Protein AF-0000000074132307 (afdb_homodimer)

Foldseek 3Di:
DPDDPVVCVQCVCPPVADAFFQFDLLQDGPDPPLQDPDDLVLLVVLLLLLLLLQLVLVVVLVCVVVVLFAWAFHCFFQSLLQSLLLSLFDLQAAEAEAPHNVSSLVVSPQQPLLSRCVRRVHPSVQDDDPSRRYGPHDHPALQCLQVQLVVLLVCVVVVHLHAYEYEGELLSLLDPSNLVSLLSQLVSLGRYEYEYEHQQDDQQHGSVRSDVDPDSQCSNVVSVAAGHEYASLHNSSSNSVSNVQSNCSSVSVTYYYYYYHIHRLDGRIPPDRDNVVRDDPVVSVVSVSSHSSSNSQSNCVVVVNDDPVNSVVSSVVSVVSVVVSSVVNVPDDDDFPLVVLCVPDPDRDPVSVVVSVVRVVVVVD/DPDDPVVCVQCVCPPVADAFFQFDLLQDGPDPPLQDPDDLVLLVVLLLLLLLLQLVLVVVLVCVVVVLFAWAFHCFFQSLLQSLLLSLFDLQAAEAEAPHNVSSLVVSPQQVLLVRCVRRVHPSVQDDDPSRRYGPHDHPALQCLQVQLVVLLVCVVVVHLHAYEYEGELLSLLDPSNLVSLLSQLVSLGRYEYEYEHQQDDQQHGSVRSDVDPDSQCSNVVNVAAGHEYASLHNSSSNSVSNVQSNCSSVSVTYYYYYYHIHRLDGRIPPDRDNVVRDDPVVSVVSVSSHSSSNSQSNCVVVVNDDPVNSVVSSVVSVVSVVVSSVVNVPDDDDFPLVVLPVPDPDRDPVSVVVSVVRVVVVVD

Radius of gyration: 29.88 Å; Cα contacts (8 Å, |Δi|>4): 1415; chains: 2; bounding box: 53×90×87 Å

Nearest PDB structures (foldseek):
  1w85-assembly2_G  TM=9.719E-01  e=1.127E-48  Geobacillus stearothermophilus
  3dva-assembly2_G  TM=9.706E-01  e=1.608E-47  Geobacillus stearothermophilus
  3dva-assembly2_E  TM=9.661E-01  e=1.165E-46  Geobacillus stearothermophilus
  3dv0-assembly1_C  TM=9.674E-01  e=2.633E-44  unclassified
  1w88-assembly1_C  TM=9.714E-01  e=1.021E-43  Geobacillus stearothermophilus

Sequence (730 aa):
MAGIDFDKLKNIVDDKFETVRVLDNDGNVVNKDLFPDLSDEQIVELFKKMVWSRVLNERSTKLNRQGRLGFFAPTAGEEASQIGSEFAMEKEDYILPAYRDVPQLVLHGLPLYKAFLWSRGHVDGNKYPENFNALPPQIIIGAQYVQAAGIALGLKKKGSKNVAYTYTGDGGTSQGDFYEGINFAGAFKAPAIFVVQNNGYAISVPRAKQTAAKTLAQKGVAAGIPFVQVDGMDALAMYSVMKAAREYAAAGNGPVLIETLTYRFGPHTLSGDDPKRYRTAEEEQEWKEKDPLIRMRTYLDKKGLWSEEKEKAWTEEVNKEIDEAMVLTEKAPKQKVSEYLKNVFVDTPATIQEQIDKYTKKEAEMAGIDFDKLKNIVDDKFETVRVLDNDGNVVNKDLFPDLSDEQIVELFKKMVWSRVLNERSTKLNRQGRLGFFAPTAGEEASQIGSEFAMEKEDYILPAYRDVPQLVLHGLPLYKAFLWSRGHVDGNKYPENFNALPPQIIIGAQYVQAAGIALGLKKKGSKNVAYTYTGDGGTSQGDFYEGINFAGAFKAPAIFVVQNNGYAISVPRAKQTAAKTLAQKGVAAGIPFVQVDGMDALAMYSVMKAAREYAAAGNGPVLIETLTYRFGPHTLSGDDPKRYRTAEEEQEWKEKDPLIRMRTYLDKKGLWSEEKEKAWTEEVNKEIDEAMVLTEKAPKQKVSEYLKNVFVDTPATIQEQIDKYTKKEAE

pLDDT: mean 96.42, std 4.93, range [36.22, 98.94]

Structure (mmCIF, N/CA/C/O backbone):
data_AF-0000000074132307-model_v1
#
loop_
_entity.id
_entity.type
_entity.pdbx_description
1 polymer 'Pyruvate dehydrogenase E1 component subunit alpha'
#
loop_
_atom_site.group_PDB
_atom_site.id
_atom_site.type_symbol
_atom_site.label_atom_id
_atom_site.label_alt_id
_atom_site.label_comp_id
_atom_site.label_asym_id
_atom_site.label_entity_id
_atom_site.label_seq_id
_atom_site.pdbx_PDB_ins_code
_atom_site.Cartn_x
_atom_site.Cartn_y
_atom_site.Cartn_z
_atom_site.occupancy
_atom_site.B_iso_or_equiv
_atom_site.auth_seq_id
_atom_site.auth_comp_id
_atom_site.auth_asym_id
_atom_site.auth_atom_id
_atom_site.pdbx_PDB_model_num
ATOM 1 N N . MET A 1 1 ? 15.32 10.758 29.078 1 39.94 1 MET A N 1
ATOM 2 C CA . MET A 1 1 ? 13.867 10.68 29.031 1 39.94 1 MET A CA 1
ATOM 3 C C . MET A 1 1 ? 13.414 9.461 28.234 1 39.94 1 MET A C 1
ATOM 5 O O . MET A 1 1 ? 13.984 9.156 27.188 1 39.94 1 MET A O 1
ATOM 9 N N . ALA A 1 2 ? 12.766 8.617 28.797 1 55.16 2 ALA A N 1
ATOM 10 C CA . ALA A 1 2 ? 12.453 7.336 28.156 1 55.16 2 ALA A CA 1
ATOM 11 C C . ALA A 1 2 ? 11.719 7.547 26.828 1 55.16 2 ALA A C 1
ATOM 13 O O . ALA A 1 2 ? 10.602 8.062 26.812 1 55.16 2 ALA A O 1
ATOM 14 N N . GLY A 1 3 ? 12.266 7.938 25.766 1 80.25 3 GLY A N 1
ATOM 15 C CA . GLY A 1 3 ? 11.812 8.383 24.453 1 80.25 3 GLY A CA 1
ATOM 16 C C . GLY A 1 3 ? 11.156 7.281 23.641 1 80.25 3 GLY A C 1
ATOM 17 O O . GLY A 1 3 ? 10.859 6.207 24.172 1 80.25 3 GLY A O 1
ATOM 18 N N . ILE A 1 4 ? 10.523 7.625 22.719 1 91.44 4 ILE A N 1
ATOM 19 C CA . ILE A 1 4 ? 9.922 6.703 21.75 1 91.44 4 ILE A CA 1
ATOM 20 C C . ILE A 1 4 ? 11.008 5.824 21.141 1 91.44 4 ILE A C 1
ATOM 22 O O . ILE A 1 4 ? 12 6.332 20.609 1 91.44 4 ILE A O 1
ATOM 26 N N . ASP A 1 5 ? 10.977 4.527 21.391 1 94.88 5 ASP A N 1
ATOM 27 C CA . ASP A 1 5 ? 11.922 3.574 20.828 1 94.88 5 ASP A CA 1
ATOM 28 C C . ASP A 1 5 ? 11.5 3.16 19.406 1 94.88 5 ASP A C 1
ATOM 30 O O . ASP A 1 5 ? 10.883 2.107 19.234 1 94.88 5 ASP A O 1
ATOM 34 N N . PHE A 1 6 ? 11.883 3.904 18.422 1 96.69 6 PHE A N 1
ATOM 35 C CA . PHE A 1 6 ? 11.469 3.701 17.031 1 96.69 6 PHE A CA 1
ATOM 36 C C . PHE A 1 6 ? 12 2.377 16.5 1 96.69 6 PHE A C 1
ATOM 38 O O . PHE A 1 6 ? 11.336 1.712 15.695 1 96.69 6 PHE A O 1
ATOM 45 N N . ASP A 1 7 ? 13.164 1.949 16.953 1 95.38 7 ASP A N 1
ATOM 46 C CA . ASP A 1 7 ? 13.734 0.689 16.484 1 95.38 7 ASP A CA 1
ATOM 47 C C . ASP A 1 7 ? 12.898 -0.499 16.953 1 95.38 7 ASP A C 1
ATOM 49 O O . ASP A 1 7 ? 12.695 -1.458 16.203 1 95.38 7 ASP A O 1
ATOM 53 N N . LYS A 1 8 ? 12.5 -0.384 18.156 1 94.56 8 LYS A N 1
ATOM 54 C CA . LYS A 1 8 ? 11.617 -1.427 18.672 1 94.56 8 LYS A CA 1
ATOM 55 C C . LYS A 1 8 ? 10.312 -1.485 17.875 1 94.56 8 LYS A C 1
ATOM 57 O O . LYS A 1 8 ? 9.844 -2.568 17.531 1 94.56 8 LYS A O 1
ATOM 62 N N . LEU A 1 9 ? 9.734 -0.329 17.609 1 95.25 9 LEU A N 1
ATOM 63 C CA . LEU A 1 9 ? 8.477 -0.253 16.859 1 95.25 9 LEU A CA 1
ATOM 64 C C . LEU A 1 9 ? 8.656 -0.755 15.438 1 95.25 9 LEU A C 1
ATOM 66 O O . LEU A 1 9 ? 7.785 -1.44 14.898 1 95.25 9 LEU A O 1
ATOM 70 N N . LYS A 1 10 ? 9.758 -0.504 14.891 1 95.56 10 LYS A N 1
ATOM 71 C CA . LYS A 1 10 ? 10.109 -0.944 13.539 1 95.56 10 LYS A CA 1
ATOM 72 C C . LYS A 1 10 ? 10.109 -2.467 13.445 1 95.56 10 LYS A C 1
ATOM 74 O O . LYS A 1 10 ? 9.703 -3.029 12.422 1 95.56 10 LYS A O 1
ATOM 79 N N . ASN A 1 11 ? 10.531 -3.1 14.414 1 95 11 ASN A N 1
ATOM 80 C CA . ASN A 1 11 ? 10.742 -4.543 14.406 1 95 11 ASN A CA 1
ATOM 81 C C . ASN A 1 11 ? 9.68 -5.273 15.219 1 95 11 ASN A C 1
ATOM 83 O O . ASN A 1 11 ? 9.906 -6.387 15.695 1 95 11 ASN A O 1
ATOM 87 N N . ILE A 1 12 ? 8.555 -4.656 15.312 1 94.5 12 ILE A N 1
ATOM 88 C CA . ILE A 1 12 ? 7.543 -5.055 16.281 1 94.5 12 ILE A CA 1
ATOM 89 C C . ILE A 1 12 ? 7.023 -6.449 15.945 1 94.5 12 ILE A C 1
ATOM 91 O O . ILE A 1 12 ? 6.543 -7.172 16.828 1 94.5 12 ILE A O 1
ATOM 95 N N . VAL A 1 13 ? 7.133 -6.895 14.695 1 94.19 13 VAL A N 1
ATOM 96 C CA . VAL A 1 13 ? 6.578 -8.188 14.32 1 94.19 13 VAL A CA 1
ATOM 97 C C . VAL A 1 13 ? 7.707 -9.195 14.109 1 94.19 13 VAL A C 1
ATOM 99 O O . VAL A 1 13 ? 7.461 -10.359 13.781 1 94.19 13 VAL A O 1
ATOM 102 N N . ASP A 1 14 ? 8.891 -8.664 14.328 1 89.88 14 ASP A N 1
ATOM 103 C CA . ASP A 1 14 ? 10.039 -9.523 14.07 1 89.88 14 ASP A CA 1
ATOM 104 C C . ASP A 1 14 ? 10.031 -10.742 15 1 89.88 14 ASP A C 1
ATOM 106 O O . ASP A 1 14 ? 9.852 -10.602 16.203 1 89.88 14 ASP A O 1
ATOM 110 N N . ASP A 1 15 ? 10.086 -11.883 14.5 1 86.31 15 ASP A N 1
ATOM 111 C CA . ASP A 1 15 ? 10.25 -13.133 15.242 1 86.31 15 ASP A CA 1
ATOM 112 C C . ASP A 1 15 ? 8.938 -13.555 15.898 1 86.31 15 ASP A C 1
ATOM 114 O O . ASP A 1 15 ? 8.945 -14.297 16.875 1 86.31 15 ASP A O 1
ATOM 118 N N . LYS A 1 16 ? 7.914 -12.953 15.398 1 90.12 16 LYS A N 1
ATOM 119 C CA . LYS A 1 16 ? 6.625 -13.266 16.016 1 90.12 16 LYS A CA 1
ATOM 120 C C . LYS A 1 16 ? 5.91 -14.375 15.25 1 90.12 16 LYS A C 1
ATOM 122 O O . LYS A 1 16 ? 4.828 -14.812 15.648 1 90.12 16 LYS A O 1
ATOM 127 N N . PHE A 1 17 ? 6.457 -14.773 14.234 1 90.75 17 PHE A N 1
ATOM 128 C CA . PHE A 1 17 ? 5.938 -15.906 13.477 1 90.75 17 PHE A CA 1
ATOM 129 C C . PHE A 1 17 ? 7.07 -16.656 12.789 1 90.75 17 PHE A C 1
ATOM 131 O O . PHE A 1 17 ? 8.156 -16.109 12.602 1 90.75 17 PHE A O 1
ATOM 138 N N . GLU A 1 18 ? 6.777 -17.844 12.5 1 93.94 18 GLU A N 1
ATOM 139 C CA . GLU A 1 18 ? 7.781 -18.688 11.867 1 93.94 18 GLU A CA 1
ATOM 140 C C . GLU A 1 18 ? 7.344 -19.109 10.469 1 93.94 18 GLU A C 1
ATOM 142 O O . GLU A 1 18 ? 6.145 -19.156 10.172 1 93.94 18 GLU A O 1
ATOM 147 N N . THR A 1 19 ? 8.344 -19.359 9.688 1 97.12 19 THR A N 1
ATOM 148 C CA . THR A 1 19 ? 8.07 -19.922 8.367 1 97.12 19 THR A CA 1
ATOM 149 C C . THR A 1 19 ? 7.52 -21.344 8.484 1 97.12 19 THR A C 1
ATOM 151 O O . THR A 1 19 ? 8.117 -22.188 9.141 1 97.12 19 THR A O 1
ATOM 154 N N . VAL A 1 20 ? 6.395 -21.578 7.875 1 97.94 20 VAL A N 1
ATOM 155 C CA . VAL A 1 20 ? 5.762 -22.891 7.949 1 97.94 20 VAL A CA 1
ATOM 156 C C . VAL A 1 20 ? 6.508 -23.859 7.047 1 97.94 20 VAL A C 1
ATOM 158 O O . VAL A 1 20 ? 6.852 -23.531 5.91 1 97.94 20 VAL A O 1
ATOM 161 N N . ARG A 1 21 ? 6.801 -25.016 7.543 1 97.88 21 ARG A N 1
ATOM 162 C CA . ARG A 1 21 ? 7.453 -26.109 6.828 1 97.88 21 ARG A CA 1
ATOM 163 C C . ARG A 1 21 ? 6.941 -27.453 7.312 1 97.88 21 ARG A C 1
ATOM 165 O O . ARG A 1 21 ? 6.621 -27.625 8.492 1 97.88 21 ARG A O 1
ATOM 172 N N . VAL A 1 22 ? 6.832 -28.406 6.383 1 98.44 22 VAL A N 1
ATOM 173 C CA . VAL A 1 22 ? 6.402 -29.75 6.727 1 98.44 22 VAL A CA 1
ATOM 174 C C . VAL A 1 22 ? 7.543 -30.734 6.48 1 98.44 22 VAL A C 1
ATOM 176 O O . VAL A 1 22 ? 7.781 -31.641 7.293 1 98.44 22 VAL A O 1
ATOM 179 N N . LEU A 1 23 ? 8.273 -30.547 5.371 1 98.56 23 LEU A N 1
ATOM 180 C CA . LEU A 1 23 ? 9.422 -31.375 5.02 1 98.56 23 LEU A CA 1
ATOM 181 C C . LEU A 1 23 ? 10.719 -30.578 5.141 1 98.56 23 LEU A C 1
ATOM 183 O O . LEU A 1 23 ? 10.766 -29.391 4.797 1 98.56 23 LEU A O 1
ATOM 187 N N . ASP A 1 24 ? 11.727 -31.203 5.621 1 97.88 24 ASP A N 1
ATOM 188 C CA . ASP A 1 24 ? 13.039 -30.578 5.48 1 97.88 24 ASP A CA 1
ATOM 189 C C . ASP A 1 24 ? 13.641 -30.875 4.105 1 97.88 24 ASP A C 1
ATOM 191 O O . ASP A 1 24 ? 12.984 -31.469 3.248 1 97.88 24 ASP A O 1
ATOM 195 N N . ASN A 1 25 ? 14.836 -30.438 3.85 1 96.06 25 ASN A N 1
ATOM 196 C CA . ASN A 1 25 ? 15.445 -30.531 2.525 1 96.06 25 ASN A CA 1
ATOM 197 C C . ASN A 1 25 ? 15.742 -31.984 2.146 1 96.06 25 ASN A C 1
ATOM 199 O O . ASN A 1 25 ? 15.883 -32.312 0.966 1 96.06 25 ASN A O 1
ATOM 203 N N . ASP A 1 26 ? 15.766 -32.844 3.152 1 96.12 26 ASP A N 1
ATOM 204 C CA . ASP A 1 26 ? 16.109 -34.25 2.918 1 96.12 26 ASP A CA 1
ATOM 205 C C . ASP A 1 26 ? 14.844 -35.125 2.846 1 96.12 26 ASP A C 1
ATOM 207 O O . ASP A 1 26 ? 14.922 -36.344 2.902 1 96.12 26 ASP A O 1
ATOM 211 N N . GLY A 1 27 ? 13.695 -34.469 2.828 1 96.81 27 GLY A N 1
ATOM 212 C CA . GLY A 1 27 ? 12.438 -35.188 2.65 1 96.81 27 GLY A CA 1
ATOM 213 C C . GLY A 1 27 ? 11.906 -35.781 3.941 1 96.81 27 GLY A C 1
ATOM 214 O O . GLY A 1 27 ? 11.008 -36.625 3.916 1 96.81 27 GLY A O 1
ATOM 215 N N . ASN A 1 28 ? 12.477 -35.375 5.086 1 98.06 28 ASN A N 1
ATOM 216 C CA . ASN A 1 28 ? 11.953 -35.812 6.371 1 98.06 28 ASN A CA 1
ATOM 217 C C . ASN A 1 28 ? 10.82 -34.938 6.867 1 98.06 28 ASN A C 1
ATOM 219 O O . ASN A 1 28 ? 10.875 -33.719 6.707 1 98.06 28 ASN A O 1
ATOM 223 N N . VAL A 1 29 ? 9.828 -35.562 7.453 1 98 29 VAL A N 1
ATOM 224 C CA . VAL A 1 29 ? 8.727 -34.812 8.039 1 98 29 VAL A CA 1
ATOM 225 C C . VAL A 1 29 ? 9.195 -34.156 9.336 1 98 29 VAL A C 1
ATOM 227 O O . VAL A 1 29 ? 9.594 -34.844 10.281 1 98 29 VAL A O 1
ATOM 230 N N . VAL A 1 30 ? 9.148 -32.844 9.406 1 97.62 30 VAL A N 1
ATOM 231 C CA . VAL A 1 30 ? 9.656 -32.125 10.578 1 97.62 30 VAL A CA 1
ATOM 232 C C . VAL A 1 30 ? 8.508 -31.453 11.305 1 97.62 30 VAL A C 1
ATOM 234 O O . VAL A 1 30 ? 8.688 -30.906 12.391 1 97.62 30 VAL A O 1
ATOM 237 N N . ASN A 1 31 ? 7.344 -31.438 10.742 1 96.94 31 ASN A N 1
ATOM 238 C CA . ASN A 1 31 ? 6.137 -30.875 11.344 1 96.94 31 ASN A CA 1
ATOM 239 C C . ASN A 1 31 ? 4.926 -31.781 11.109 1 96.94 31 ASN A C 1
ATOM 241 O O . ASN A 1 31 ? 4.152 -31.547 10.18 1 96.94 31 ASN A O 1
ATOM 245 N N . LYS A 1 32 ? 4.648 -32.656 12 1 96 32 LYS A N 1
ATOM 246 C CA . LYS A 1 32 ? 3.592 -33.656 11.859 1 96 32 LYS A CA 1
ATOM 247 C C . LYS A 1 32 ? 2.213 -33.031 11.977 1 96 32 LYS A C 1
ATOM 249 O O . LYS A 1 32 ? 1.253 -33.5 11.352 1 96 32 LYS A O 1
ATOM 254 N N . ASP A 1 33 ? 2.143 -31.969 12.711 1 94.94 33 ASP A N 1
ATOM 255 C CA . ASP A 1 33 ? 0.865 -31.312 12.969 1 94.94 33 ASP A CA 1
ATOM 256 C C . ASP A 1 33 ? 0.317 -30.656 11.703 1 94.94 33 ASP A C 1
ATOM 258 O O . ASP A 1 33 ? -0.896 -30.484 11.57 1 94.94 33 ASP A O 1
ATOM 262 N N . LEU A 1 34 ? 1.216 -30.312 10.773 1 96.19 34 LEU A N 1
ATOM 263 C CA . LEU A 1 34 ? 0.788 -29.625 9.562 1 96.19 34 LEU A CA 1
ATOM 264 C C . LEU A 1 34 ? 0.863 -30.547 8.352 1 96.19 34 LEU A C 1
ATOM 266 O O . LEU A 1 34 ? 0.642 -30.125 7.219 1 96.19 34 LEU A O 1
ATOM 270 N N . PHE A 1 35 ? 1.265 -31.812 8.602 1 97.69 35 PHE A N 1
ATOM 271 C CA . PHE A 1 35 ? 1.228 -32.75 7.5 1 97.69 35 PHE A CA 1
ATOM 272 C C . PHE A 1 35 ? -0.164 -32.812 6.883 1 97.69 35 PHE A C 1
ATOM 274 O O . PHE A 1 35 ? -1.163 -32.938 7.598 1 97.69 35 PHE A O 1
ATOM 281 N N . PRO A 1 36 ? -0.284 -32.719 5.602 1 97 36 PRO A N 1
ATOM 282 C CA . PRO A 1 36 ? -1.607 -32.594 4.984 1 97 36 PRO A CA 1
ATOM 283 C C . PRO A 1 36 ? -2.428 -33.875 5.098 1 97 36 PRO A C 1
ATOM 285 O O . PRO A 1 36 ? -1.864 -34.969 5.148 1 97 36 PRO A O 1
ATOM 288 N N . ASP A 1 37 ? -3.727 -33.688 5.121 1 94.88 37 ASP A N 1
ATOM 289 C CA . ASP A 1 37 ? -4.652 -34.812 5.09 1 94.88 37 ASP A CA 1
ATOM 290 C C . ASP A 1 37 ? -4.848 -35.312 3.662 1 94.88 37 ASP A C 1
ATOM 292 O O . ASP A 1 37 ? -5.938 -35.219 3.098 1 94.88 37 ASP A O 1
ATOM 296 N N . LEU A 1 38 ? -3.822 -35.812 3.064 1 98 38 LEU A N 1
ATOM 297 C CA . LEU A 1 38 ? -3.799 -36.375 1.727 1 98 38 LEU A CA 1
ATOM 298 C C . LEU A 1 38 ? -3.439 -37.875 1.784 1 98 38 LEU A C 1
ATOM 300 O O . LEU A 1 38 ? -2.6 -38.281 2.59 1 98 38 LEU A O 1
ATOM 304 N N . SER A 1 39 ? -4.113 -38.625 0.923 1 98.19 39 SER A N 1
ATOM 305 C CA . SER A 1 39 ? -3.707 -40.031 0.754 1 98.19 39 SER A CA 1
ATOM 306 C C . SER A 1 39 ? -2.365 -40.125 0.036 1 98.19 39 SER A C 1
ATOM 308 O O . SER A 1 39 ? -1.91 -39.156 -0.578 1 98.19 39 SER A O 1
ATOM 310 N N . ASP A 1 40 ? -1.76 -41.25 0.148 1 98.12 40 ASP A N 1
ATOM 311 C CA . ASP A 1 40 ? -0.517 -41.5 -0.577 1 98.12 40 ASP A CA 1
ATOM 312 C C . ASP A 1 40 ? -0.7 -41.281 -2.074 1 98.12 40 ASP A C 1
ATOM 314 O O . ASP A 1 40 ? 0.181 -40.719 -2.734 1 98.12 40 ASP A O 1
ATOM 318 N N . GLU A 1 41 ? -1.824 -41.719 -2.566 1 98.31 41 GLU A N 1
ATOM 319 C CA . GLU A 1 41 ? -2.123 -41.531 -3.984 1 98.31 41 GLU A CA 1
ATOM 320 C C . GLU A 1 41 ? -2.197 -40.031 -4.34 1 98.31 41 GLU A C 1
ATOM 322 O O . GLU A 1 41 ? -1.725 -39.625 -5.402 1 98.31 41 GLU A O 1
ATOM 327 N N . GLN A 1 42 ? -2.77 -39.281 -3.492 1 98.69 42 GLN A N 1
ATOM 328 C CA . GLN A 1 42 ? -2.889 -37.844 -3.723 1 98.69 42 GLN A CA 1
ATOM 329 C C . GLN A 1 42 ? -1.526 -37.156 -3.658 1 98.69 42 GLN A C 1
ATOM 331 O O . GLN A 1 42 ? -1.262 -36.219 -4.406 1 98.69 42 GLN A O 1
ATOM 336 N N . ILE A 1 43 ? -0.738 -37.562 -2.754 1 98.75 43 ILE A N 1
ATOM 337 C CA . ILE A 1 43 ? 0.604 -37 -2.633 1 98.75 43 ILE A CA 1
ATOM 338 C C . ILE A 1 43 ? 1.41 -37.312 -3.891 1 98.75 43 ILE A C 1
ATOM 340 O O . ILE A 1 43 ? 2.127 -36.469 -4.406 1 98.75 43 ILE A O 1
ATOM 344 N N . VAL A 1 44 ? 1.312 -38.531 -4.375 1 98.75 44 VAL A N 1
ATOM 345 C CA . VAL A 1 44 ? 1.98 -38.906 -5.617 1 98.75 44 VAL A CA 1
ATOM 346 C C . VAL A 1 44 ? 1.445 -38.062 -6.77 1 98.75 44 VAL A C 1
ATOM 348 O O . VAL A 1 44 ? 2.209 -37.625 -7.633 1 98.75 44 VAL A O 1
ATOM 351 N N . GLU A 1 45 ? 0.143 -37.844 -6.777 1 98.81 45 GLU A N 1
ATOM 352 C CA . GLU A 1 45 ? -0.455 -37 -7.816 1 98.81 45 GLU A CA 1
ATOM 353 C C . GLU A 1 45 ? 0.106 -35.594 -7.773 1 98.81 45 GLU A C 1
ATOM 355 O O . GLU A 1 45 ? 0.378 -35 -8.82 1 98.81 45 GLU A O 1
ATOM 360 N N . LEU A 1 46 ? 0.197 -35.062 -6.586 1 98.81 46 LEU A N 1
ATOM 361 C CA . LEU A 1 46 ? 0.808 -33.75 -6.426 1 98.81 46 LEU A CA 1
ATOM 362 C C . LEU A 1 46 ? 2.211 -33.719 -7.023 1 98.81 46 LEU A C 1
ATOM 364 O O . LEU A 1 46 ? 2.562 -32.781 -7.754 1 98.81 46 LEU A O 1
ATOM 368 N N . PHE A 1 47 ? 2.988 -34.719 -6.734 1 98.88 47 PHE A N 1
ATOM 369 C CA . PHE A 1 47 ? 4.352 -34.781 -7.246 1 98.88 47 PHE A CA 1
ATOM 370 C C . PHE A 1 47 ? 4.359 -34.938 -8.766 1 98.88 47 PHE A C 1
ATOM 372 O O . PHE A 1 47 ? 5.184 -34.312 -9.445 1 98.88 47 PHE A O 1
ATOM 379 N N . LYS A 1 48 ? 3.479 -35.75 -9.297 1 98.88 48 LYS A N 1
ATOM 380 C CA . LYS A 1 48 ? 3.359 -35.875 -10.75 1 98.88 48 LYS A CA 1
ATOM 381 C C . LYS A 1 48 ? 3.111 -34.531 -11.406 1 98.88 48 LYS A C 1
ATOM 383 O O . LYS A 1 48 ? 3.705 -34.219 -12.438 1 98.88 48 LYS A O 1
ATOM 388 N N . LYS A 1 49 ? 2.277 -33.781 -10.82 1 98.94 49 LYS A N 1
ATOM 389 C CA . LYS A 1 49 ? 1.972 -32.469 -11.359 1 98.94 49 LYS A CA 1
ATOM 390 C C . LYS A 1 49 ? 3.184 -31.531 -11.266 1 98.94 49 LYS A C 1
ATOM 392 O O . LYS A 1 49 ? 3.387 -30.688 -12.133 1 98.94 49 LYS A O 1
ATOM 397 N N . MET A 1 50 ? 3.953 -31.656 -10.227 1 98.94 50 MET A N 1
ATOM 398 C CA . MET A 1 50 ? 5.184 -30.875 -10.109 1 98.94 50 MET A CA 1
ATOM 399 C C . MET A 1 50 ? 6.176 -31.266 -11.203 1 98.94 50 MET A C 1
ATOM 401 O O . MET A 1 50 ? 6.797 -30.391 -11.812 1 98.94 50 MET A O 1
ATOM 405 N N . VAL A 1 51 ? 6.316 -32.562 -11.422 1 98.88 51 VAL A N 1
ATOM 406 C CA . VAL A 1 51 ? 7.191 -33.062 -12.484 1 98.88 51 VAL A CA 1
ATOM 407 C C . VAL A 1 51 ? 6.691 -32.562 -13.836 1 98.88 51 VAL A C 1
ATOM 409 O O . VAL A 1 51 ? 7.484 -32.094 -14.672 1 98.88 51 VAL A O 1
ATOM 412 N N . TRP A 1 52 ? 5.387 -32.688 -14.016 1 98.94 52 TRP A N 1
ATOM 413 C CA . TRP A 1 52 ? 4.766 -32.125 -15.219 1 98.94 52 TRP A CA 1
ATOM 414 C C . TRP A 1 52 ? 5.191 -30.688 -15.453 1 98.94 52 TRP A C 1
ATOM 416 O O . TRP A 1 52 ? 5.582 -30.328 -16.562 1 98.94 52 TRP A O 1
ATOM 426 N N . SER A 1 53 ? 5.125 -29.875 -14.453 1 98.88 53 SER A N 1
ATOM 427 C CA . SER A 1 53 ? 5.469 -28.453 -14.562 1 98.88 53 SER A CA 1
ATOM 428 C C . SER A 1 53 ? 6.926 -28.266 -14.961 1 98.88 53 SER A C 1
ATOM 430 O O . SER A 1 53 ? 7.25 -27.406 -15.773 1 98.88 53 SER A O 1
ATOM 432 N N . ARG A 1 54 ? 7.879 -29.031 -14.391 1 98.75 54 ARG A N 1
ATOM 433 C CA . ARG A 1 54 ? 9.297 -28.938 -14.734 1 98.75 54 ARG A CA 1
ATOM 434 C C . ARG A 1 54 ? 9.539 -29.344 -16.188 1 98.75 54 ARG A C 1
ATOM 436 O O . ARG A 1 54 ? 10.297 -28.688 -16.891 1 98.75 54 ARG A O 1
ATOM 443 N N . VAL A 1 55 ? 8.922 -30.453 -16.562 1 98.81 55 VAL A N 1
ATOM 444 C CA . VAL A 1 55 ? 9.07 -30.906 -17.953 1 98.81 55 VAL A CA 1
ATOM 445 C C . VAL A 1 55 ? 8.523 -29.828 -18.891 1 98.81 55 VAL A C 1
ATOM 447 O O . VAL A 1 55 ? 9.148 -29.531 -19.922 1 98.81 55 VAL A O 1
ATOM 450 N N . LEU A 1 56 ? 7.363 -29.312 -18.547 1 98.81 56 LEU A N 1
ATOM 451 C CA . LEU A 1 56 ? 6.781 -28.234 -19.344 1 98.81 56 LEU A CA 1
ATOM 452 C C . LEU A 1 56 ? 7.734 -27.047 -19.453 1 98.81 56 LEU A C 1
ATOM 454 O O . LEU A 1 56 ? 7.883 -26.453 -20.516 1 98.81 56 LEU A O 1
ATOM 458 N N . ASN A 1 57 ? 8.312 -26.672 -18.344 1 98.56 57 ASN A N 1
ATOM 459 C CA . ASN A 1 57 ? 9.297 -25.594 -18.328 1 98.56 57 ASN A CA 1
ATOM 460 C C . ASN A 1 57 ? 10.445 -25.875 -19.297 1 98.56 57 ASN A C 1
ATOM 462 O O . ASN A 1 57 ? 10.82 -25 -20.094 1 98.56 57 ASN A O 1
ATOM 466 N N . GLU A 1 58 ? 11.023 -27.031 -19.25 1 98.19 58 GLU A N 1
ATOM 467 C CA . GLU A 1 58 ? 12.156 -27.391 -20.094 1 98.19 58 GLU A CA 1
ATOM 468 C C . GLU A 1 58 ? 11.766 -27.375 -21.562 1 98.19 58 GLU A C 1
ATOM 470 O O . GLU A 1 58 ? 12.492 -26.828 -22.406 1 98.19 58 GLU A O 1
ATOM 475 N N . ARG A 1 59 ? 10.648 -27.953 -21.828 1 98.5 59 ARG A N 1
ATOM 476 C CA . ARG A 1 59 ? 10.172 -28.016 -23.203 1 98.5 59 ARG A CA 1
ATOM 477 C C . ARG A 1 59 ? 9.805 -26.625 -23.734 1 98.5 59 ARG A C 1
ATOM 479 O O . ARG A 1 59 ? 10.094 -26.297 -24.875 1 98.5 59 ARG A O 1
ATOM 486 N N . SER A 1 60 ? 9.133 -25.844 -22.938 1 98.19 60 SER A N 1
ATOM 487 C CA . SER A 1 60 ? 8.773 -24.484 -23.344 1 98.19 60 SER A CA 1
ATOM 488 C C . SER A 1 60 ? 10.016 -23.641 -23.609 1 98.19 60 SER A C 1
ATOM 490 O O . SER A 1 60 ? 10.023 -22.812 -24.516 1 98.19 60 SER A O 1
ATOM 492 N N . THR A 1 61 ? 11.023 -23.812 -22.766 1 97.44 61 THR A N 1
ATOM 493 C CA . THR A 1 61 ? 12.289 -23.109 -22.969 1 97.44 61 THR A CA 1
ATOM 494 C C . THR A 1 61 ? 12.883 -23.469 -24.328 1 97.44 61 THR A C 1
ATOM 496 O O . THR A 1 61 ? 13.312 -22.578 -25.062 1 97.44 61 THR A O 1
ATOM 499 N N . LYS A 1 62 ? 12.906 -24.734 -24.641 1 97.38 62 LYS A N 1
ATOM 500 C CA . LYS A 1 62 ? 13.438 -25.188 -25.922 1 97.38 62 LYS A CA 1
ATOM 501 C C . LYS A 1 62 ? 12.609 -24.641 -27.078 1 97.38 62 LYS A C 1
ATOM 503 O O . LYS A 1 62 ? 13.164 -24.172 -28.078 1 97.38 62 LYS A O 1
ATOM 508 N N . LEU A 1 63 ? 11.312 -24.75 -26.953 1 97.75 63 LEU A N 1
ATOM 509 C CA . LEU A 1 63 ? 10.406 -24.281 -28 1 97.75 63 LEU A CA 1
ATOM 510 C C . LEU A 1 63 ? 10.555 -22.781 -28.219 1 97.75 63 LEU A C 1
ATOM 512 O O . LEU A 1 63 ? 10.484 -22.297 -29.359 1 97.75 63 LEU A O 1
ATOM 516 N N . ASN A 1 64 ? 10.703 -22.062 -27.109 1 96.62 64 ASN A N 1
ATOM 517 C CA . ASN A 1 64 ? 10.945 -20.625 -27.219 1 96.62 64 ASN A CA 1
ATOM 518 C C . ASN A 1 64 ? 12.234 -20.328 -27.969 1 96.62 64 ASN A C 1
ATOM 520 O O . ASN A 1 64 ? 12.258 -19.469 -28.859 1 96.62 64 ASN A O 1
ATOM 524 N N . ARG A 1 65 ? 13.289 -21 -27.672 1 94.94 65 ARG A N 1
ATOM 525 C CA . ARG A 1 65 ? 14.586 -20.812 -28.312 1 94.94 65 ARG A CA 1
ATOM 526 C C . ARG A 1 65 ? 14.516 -21.156 -29.797 1 94.94 65 ARG A C 1
ATOM 528 O O . ARG A 1 65 ? 15.242 -20.562 -30.609 1 94.94 65 ARG A O 1
ATOM 535 N N . GLN A 1 66 ? 13.625 -22 -30.172 1 96.19 66 GLN A N 1
ATOM 536 C CA . GLN A 1 66 ? 13.398 -22.375 -31.562 1 96.19 66 GLN A CA 1
ATOM 537 C C . GLN A 1 66 ? 12.516 -21.344 -32.281 1 96.19 66 GLN A C 1
ATOM 539 O O . GLN A 1 66 ? 12.289 -21.453 -33.5 1 96.19 66 GLN A O 1
ATOM 544 N N . GLY A 1 67 ? 12 -20.453 -31.562 1 95.25 67 GLY A N 1
ATOM 545 C CA . GLY A 1 67 ? 11.125 -19.453 -32.156 1 95.25 67 GLY A CA 1
ATOM 546 C C . GLY A 1 67 ? 9.695 -19.922 -32.312 1 95.25 67 GLY A C 1
ATOM 547 O O . GLY A 1 67 ? 8.883 -19.25 -32.938 1 95.25 67 GLY A O 1
ATOM 548 N N . ARG A 1 68 ? 9.422 -21.062 -31.656 1 96.31 68 ARG A N 1
ATOM 549 C CA . ARG A 1 68 ? 8.094 -21.641 -31.828 1 96.31 68 ARG A CA 1
ATOM 550 C C . ARG A 1 68 ? 7.129 -21.125 -30.766 1 96.31 68 ARG A C 1
ATOM 552 O O . ARG A 1 68 ? 5.91 -21.25 -30.906 1 96.31 68 ARG A O 1
ATOM 559 N N . LEU A 1 69 ? 7.625 -20.594 -29.688 1 96.56 69 LEU A N 1
ATOM 560 C CA . LEU A 1 69 ? 6.852 -19.891 -28.688 1 96.56 69 LEU A CA 1
ATOM 561 C C . LEU A 1 69 ? 7.316 -18.438 -28.547 1 96.56 69 LEU A C 1
ATOM 563 O O . LEU A 1 69 ? 8.367 -18.078 -29.094 1 96.56 69 LEU A O 1
ATOM 567 N N . GLY A 1 70 ? 6.441 -17.609 -28 1 94.38 70 GLY A N 1
ATOM 568 C CA . GLY A 1 70 ? 6.781 -16.203 -27.766 1 94.38 70 GLY A CA 1
ATOM 569 C C . GLY A 1 70 ? 7.262 -15.945 -26.344 1 94.38 70 GLY A C 1
ATOM 570 O O . GLY A 1 70 ? 8.211 -16.578 -25.875 1 94.38 70 GLY A O 1
ATOM 571 N N . PHE A 1 71 ? 6.473 -15.141 -25.656 1 92.25 71 PHE A N 1
ATOM 572 C CA . PHE A 1 71 ? 6.805 -14.789 -24.281 1 92.25 71 PHE A CA 1
ATOM 573 C C . PHE A 1 71 ? 6.754 -16.016 -23.375 1 92.25 71 PHE A C 1
ATOM 575 O O . PHE A 1 71 ? 5.75 -16.734 -23.359 1 92.25 71 PHE A O 1
ATOM 582 N N . PHE A 1 72 ? 7.812 -16.219 -22.672 1 94.81 72 PHE A N 1
ATOM 583 C CA . PHE A 1 72 ? 7.816 -17.297 -21.688 1 94.81 72 PHE A CA 1
ATOM 584 C C . PHE A 1 72 ? 8.648 -16.922 -20.469 1 94.81 72 PHE A C 1
ATOM 586 O O . PHE A 1 72 ? 9.805 -16.516 -20.609 1 94.81 72 PHE A O 1
ATOM 593 N N . ALA A 1 73 ? 8.016 -17.047 -19.281 1 96.31 73 ALA A N 1
ATOM 594 C CA . ALA A 1 73 ? 8.695 -16.891 -18 1 96.31 73 ALA A CA 1
ATOM 595 C C . ALA A 1 73 ? 8.961 -18.25 -17.359 1 96.31 73 ALA A C 1
ATOM 597 O O . ALA A 1 73 ? 8.031 -18.938 -16.953 1 96.31 73 ALA A O 1
ATOM 598 N N . PRO A 1 74 ? 10.203 -18.609 -17.219 1 96.56 74 PRO A N 1
ATOM 599 C CA . PRO A 1 74 ? 10.539 -19.906 -16.656 1 96.56 74 PRO A CA 1
ATOM 600 C C . PRO A 1 74 ? 9.945 -20.125 -15.273 1 96.56 74 PRO A C 1
ATOM 602 O O . PRO A 1 74 ? 9.836 -19.172 -14.492 1 96.56 74 PRO A O 1
ATOM 605 N N . THR A 1 75 ? 9.68 -21.391 -14.969 1 98 75 THR A N 1
ATOM 606 C CA . THR A 1 75 ? 8.977 -21.719 -13.727 1 98 75 THR A CA 1
ATOM 607 C C . THR A 1 75 ? 9.82 -22.656 -12.859 1 98 75 THR A C 1
ATOM 609 O O . THR A 1 75 ? 9.453 -22.938 -11.711 1 98 75 THR A O 1
ATOM 612 N N . ALA A 1 76 ? 11 -23.109 -13.445 1 98.19 76 ALA A N 1
ATOM 613 C CA . ALA A 1 76 ? 11.828 -24.062 -12.711 1 98.19 76 ALA A CA 1
ATOM 614 C C . ALA A 1 76 ? 12.234 -23.5 -11.352 1 98.19 76 ALA A C 1
ATOM 616 O O . ALA A 1 76 ? 12.648 -22.344 -11.25 1 98.19 76 ALA A O 1
ATOM 617 N N . GLY A 1 77 ? 12.109 -24.25 -10.305 1 98.31 77 GLY A N 1
ATOM 618 C CA . GLY A 1 77 ? 12.406 -23.859 -8.938 1 98.31 77 GLY A CA 1
ATOM 619 C C . GLY A 1 77 ? 11.172 -23.469 -8.141 1 98.31 77 GLY A C 1
ATOM 620 O O . GLY A 1 77 ? 11.211 -23.406 -6.914 1 98.31 77 GLY A O 1
ATOM 621 N N . GLU A 1 78 ? 10.047 -23.219 -8.891 1 98.75 78 GLU A N 1
ATOM 622 C CA . GLU A 1 78 ? 8.859 -22.703 -8.219 1 98.75 78 GLU A CA 1
ATOM 623 C C . GLU A 1 78 ? 7.719 -23.719 -8.242 1 98.75 78 GLU A C 1
ATOM 625 O O . GLU A 1 78 ? 6.559 -23.359 -8.023 1 98.75 78 GLU A O 1
ATOM 630 N N . GLU A 1 79 ? 8.023 -25.031 -8.539 1 98.88 79 GLU A N 1
ATOM 631 C CA . GLU A 1 79 ? 6.984 -26.031 -8.719 1 98.88 79 GLU A CA 1
ATOM 632 C C . GLU A 1 79 ? 6.164 -26.219 -7.449 1 98.88 79 GLU A C 1
ATOM 634 O O . GLU A 1 79 ? 4.938 -26.312 -7.504 1 98.88 79 GLU A O 1
ATOM 639 N N . ALA A 1 80 ? 6.836 -26.25 -6.309 1 98.88 80 ALA A N 1
ATOM 640 C CA . ALA A 1 80 ? 6.105 -26.469 -5.059 1 98.88 80 ALA A CA 1
ATOM 641 C C . ALA A 1 80 ? 5.184 -25.297 -4.758 1 98.88 80 ALA A C 1
ATOM 643 O O . ALA A 1 80 ? 4.023 -25.484 -4.383 1 98.88 80 ALA A O 1
ATOM 644 N N . SER A 1 81 ? 5.676 -24.078 -4.859 1 98.81 81 SER A N 1
ATOM 645 C CA . SER A 1 81 ? 4.883 -22.875 -4.617 1 98.81 81 SER A CA 1
ATOM 646 C C . SER A 1 81 ? 3.668 -22.828 -5.539 1 98.81 81 SER A C 1
ATOM 648 O O . SER A 1 81 ? 2.549 -22.578 -5.086 1 98.81 81 SER A O 1
ATOM 650 N N . GLN A 1 82 ? 3.885 -23.094 -6.789 1 98.88 82 GLN A N 1
ATOM 651 C CA . GLN A 1 82 ? 2.836 -22.969 -7.797 1 98.88 82 GLN A CA 1
ATOM 652 C C . GLN A 1 82 ? 1.854 -24.141 -7.719 1 98.88 82 GLN A C 1
ATOM 654 O O . GLN A 1 82 ? 0.653 -23.938 -7.527 1 98.88 82 GLN A O 1
ATOM 659 N N . ILE A 1 83 ? 2.363 -25.359 -7.766 1 98.88 83 ILE A N 1
ATOM 660 C CA . ILE A 1 83 ? 1.5 -26.531 -7.91 1 98.88 83 ILE A CA 1
ATOM 661 C C . ILE A 1 83 ? 0.907 -26.906 -6.555 1 98.88 83 ILE A C 1
ATOM 663 O O . ILE A 1 83 ? -0.244 -27.344 -6.473 1 98.88 83 ILE A O 1
ATOM 667 N N . GLY A 1 84 ? 1.735 -26.734 -5.488 1 98.69 84 GLY A N 1
ATOM 668 C CA . GLY A 1 84 ? 1.181 -26.938 -4.16 1 98.69 84 GLY A CA 1
ATOM 669 C C . GLY A 1 84 ? 0.012 -26.016 -3.854 1 98.69 84 GLY A C 1
ATOM 670 O O . GLY A 1 84 ? -0.947 -26.422 -3.193 1 98.69 84 GLY A O 1
ATOM 671 N N . SER A 1 85 ? 0.048 -24.812 -4.312 1 98.69 85 SER A N 1
ATOM 672 C CA . SER A 1 85 ? -1.037 -23.859 -4.105 1 98.69 85 SER A CA 1
ATOM 673 C C . SER A 1 85 ? -2.254 -24.219 -4.953 1 98.69 85 SER A C 1
ATOM 675 O O . SER A 1 85 ? -3.385 -24.188 -4.465 1 98.69 85 SER A O 1
ATOM 677 N N . GLU A 1 86 ? -2.01 -24.547 -6.191 1 98.69 86 GLU A N 1
ATOM 678 C CA . GLU A 1 86 ? -3.086 -24.891 -7.113 1 98.69 86 GLU A CA 1
ATOM 679 C C . GLU A 1 86 ? -3.805 -26.156 -6.668 1 98.69 86 GLU A C 1
ATOM 681 O O . GLU A 1 86 ? -5.027 -26.266 -6.789 1 98.69 86 GLU A O 1
ATOM 686 N N . PHE A 1 87 ? -3.07 -27.125 -6.145 1 98.69 87 PHE A N 1
ATOM 687 C CA . PHE A 1 87 ? -3.58 -28.438 -5.766 1 98.69 87 PHE A CA 1
ATOM 688 C C . PHE A 1 87 ? -4.633 -28.312 -4.672 1 98.69 87 PHE A C 1
ATOM 690 O O . PHE A 1 87 ? -5.469 -29.203 -4.504 1 98.69 87 PHE A O 1
ATOM 697 N N . ALA A 1 88 ? -4.621 -27.219 -3.947 1 98.19 88 ALA A N 1
ATOM 698 C CA . ALA A 1 88 ? -5.551 -27 -2.842 1 98.19 88 ALA A CA 1
ATOM 699 C C . ALA A 1 88 ? -6.84 -26.344 -3.33 1 98.19 88 ALA A C 1
ATOM 701 O O . ALA A 1 88 ? -7.809 -26.219 -2.574 1 98.19 88 ALA A O 1
ATOM 702 N N . MET A 1 89 ? -6.918 -25.922 -4.59 1 98.31 89 MET A N 1
ATOM 703 C CA . MET A 1 89 ? -8.07 -25.203 -5.129 1 98.31 89 MET A CA 1
ATOM 704 C C . MET A 1 89 ? -9.211 -26.172 -5.441 1 98.31 89 MET A C 1
ATOM 706 O O . MET A 1 89 ? -8.969 -27.328 -5.809 1 98.31 89 MET A O 1
ATOM 710 N N . GLU A 1 90 ? -10.375 -25.688 -5.312 1 97.62 90 GLU A N 1
ATOM 711 C CA . GLU A 1 90 ? -11.523 -26.359 -5.914 1 97.62 90 GLU A CA 1
ATOM 712 C C . GLU A 1 90 ? -11.727 -25.906 -7.359 1 97.62 90 GLU A C 1
ATOM 714 O O . GLU A 1 90 ? -11.312 -24.797 -7.734 1 97.62 90 GLU A O 1
ATOM 719 N N . LYS A 1 91 ? -12.375 -26.719 -8.109 1 95.38 91 LYS A N 1
ATOM 720 C CA . LYS A 1 91 ? -12.539 -26.453 -9.531 1 95.38 91 LYS A CA 1
ATOM 721 C C . LYS A 1 91 ? -13.312 -25.156 -9.766 1 95.38 91 LYS A C 1
ATOM 723 O O . LYS A 1 91 ? -13.07 -24.453 -10.742 1 95.38 91 LYS A O 1
ATOM 728 N N . GLU A 1 92 ? -14.188 -24.828 -8.812 1 96.56 92 GLU A N 1
ATOM 729 C CA . GLU A 1 92 ? -15.07 -23.672 -8.969 1 96.56 92 GLU A CA 1
ATOM 730 C C . GLU A 1 92 ? -14.43 -22.406 -8.406 1 96.56 92 GLU A C 1
ATOM 732 O O . GLU A 1 92 ? -14.977 -21.312 -8.531 1 96.56 92 GLU A O 1
ATOM 737 N N . ASP A 1 93 ? -13.281 -22.531 -7.797 1 98.62 93 ASP A N 1
ATOM 738 C CA . ASP A 1 93 ? -12.562 -21.344 -7.355 1 98.62 93 ASP A CA 1
ATOM 739 C C . ASP A 1 93 ? -12.062 -20.516 -8.547 1 98.62 93 ASP A C 1
ATOM 741 O O . ASP A 1 93 ? -12 -21.031 -9.664 1 98.62 93 ASP A O 1
ATOM 745 N N . TYR A 1 94 ? -11.828 -19.25 -8.312 1 98.75 94 TYR A N 1
ATOM 746 C CA . TYR A 1 94 ? -11.375 -18.359 -9.375 1 98.75 94 TYR A CA 1
ATOM 747 C C . TYR A 1 94 ? -9.867 -18.141 -9.297 1 98.75 94 TYR A C 1
ATOM 749 O O . TYR A 1 94 ? -9.312 -17.984 -8.211 1 98.75 94 TYR A O 1
ATOM 757 N N . ILE A 1 95 ? -9.227 -18.219 -10.438 1 98.81 95 ILE A N 1
ATOM 758 C CA . ILE A 1 95 ? -7.785 -18.016 -10.438 1 98.81 95 ILE A CA 1
ATOM 759 C C . ILE A 1 95 ? -7.434 -16.828 -11.32 1 98.81 95 ILE A C 1
ATOM 761 O O . ILE A 1 95 ? -7.945 -16.703 -12.438 1 98.81 95 ILE A O 1
ATOM 765 N N . LEU A 1 96 ? -6.68 -15.859 -10.828 1 98.69 96 LEU A N 1
ATOM 766 C CA . LEU A 1 96 ? -6.102 -14.719 -11.523 1 98.69 96 LEU A CA 1
ATOM 767 C C . LEU A 1 96 ? -4.578 -14.758 -11.461 1 98.69 96 LEU A C 1
ATOM 769 O O . LEU A 1 96 ? -3.973 -14.102 -10.609 1 98.69 96 LEU A O 1
ATOM 773 N N . PRO A 1 97 ? -3.973 -15.398 -12.383 1 98.25 97 PRO A N 1
ATOM 774 C CA . PRO A 1 97 ? -2.535 -15.672 -12.305 1 98.25 97 PRO A CA 1
ATOM 775 C C . PRO A 1 97 ? -1.687 -14.492 -12.781 1 98.25 97 PRO A C 1
ATOM 777 O O . PRO A 1 97 ? -2.156 -13.672 -13.57 1 98.25 97 PRO A O 1
ATOM 780 N N . ALA A 1 98 ? -0.465 -14.383 -12.273 1 98 98 ALA A N 1
ATOM 781 C CA . ALA A 1 98 ? 0.574 -13.562 -12.891 1 98 98 ALA A CA 1
ATOM 782 C C . ALA A 1 98 ? 1.147 -14.25 -14.125 1 98 98 ALA A C 1
ATOM 784 O O . ALA A 1 98 ? 0.826 -15.406 -14.406 1 98 98 ALA A O 1
ATOM 785 N N . TYR A 1 99 ? 2.014 -13.578 -14.812 1 97.19 99 TYR A N 1
ATOM 786 C CA . TYR A 1 99 ? 2.498 -14.031 -16.109 1 97.19 99 TYR A CA 1
ATOM 787 C C . TYR A 1 99 ? 3.322 -15.305 -15.969 1 97.19 99 TYR A C 1
ATOM 789 O O . TYR A 1 99 ? 3.545 -16.016 -16.953 1 97.19 99 TYR A O 1
ATOM 797 N N . ARG A 1 100 ? 3.77 -15.578 -14.789 1 97.75 100 ARG A N 1
ATOM 798 C CA . ARG A 1 100 ? 4.59 -16.766 -14.594 1 97.75 100 ARG A CA 1
ATOM 799 C C . ARG A 1 100 ? 3.752 -17.938 -14.07 1 97.75 100 ARG A C 1
ATOM 801 O O . ARG A 1 100 ? 4.203 -19.078 -14.078 1 97.75 100 ARG A O 1
ATOM 808 N N . ASP A 1 101 ? 2.537 -17.703 -13.734 1 98.19 101 ASP A N 1
ATOM 809 C CA . ASP A 1 101 ? 1.683 -18.688 -13.094 1 98.19 101 ASP A CA 1
ATOM 810 C C . ASP A 1 101 ? 0.791 -19.391 -14.117 1 98.19 101 ASP A C 1
ATOM 812 O O . ASP A 1 101 ? -0.392 -19.625 -13.859 1 98.19 101 ASP A O 1
ATOM 816 N N . VAL A 1 102 ? 1.364 -19.703 -15.25 1 98.19 102 VAL A N 1
ATOM 817 C CA . VAL A 1 102 ? 0.635 -20.328 -16.344 1 98.19 102 VAL A CA 1
ATOM 818 C C . VAL A 1 102 ? 0.377 -21.797 -16 1 98.19 102 VAL A C 1
ATOM 820 O O . VAL A 1 102 ? -0.706 -22.328 -16.266 1 98.19 102 VAL A O 1
ATOM 823 N N . PRO A 1 103 ? 1.35 -22.516 -15.336 1 98.69 103 PRO A N 1
ATOM 824 C CA . PRO A 1 103 ? 1.077 -23.922 -14.984 1 98.69 103 PRO A CA 1
ATOM 825 C C . PRO A 1 103 ? -0.156 -24.062 -14.102 1 98.69 103 PRO A C 1
ATOM 827 O O . PRO A 1 103 ? -0.948 -25 -14.297 1 98.69 103 PRO A O 1
ATOM 830 N N . GLN A 1 104 ? -0.339 -23.203 -13.125 1 98.75 104 GLN A N 1
ATOM 831 C CA . GLN A 1 104 ? -1.52 -23.234 -12.266 1 98.75 104 GLN A CA 1
ATOM 832 C C . GLN A 1 104 ? -2.797 -23.078 -13.086 1 98.75 104 GLN A C 1
ATOM 834 O O . GLN A 1 104 ? -3.799 -23.75 -12.82 1 98.75 104 GLN A O 1
ATOM 839 N N . LEU A 1 105 ? -2.701 -22.172 -14.023 1 98.56 105 LEU A N 1
ATOM 840 C CA . LEU A 1 105 ? -3.846 -21.906 -14.883 1 98.56 105 LEU A CA 1
ATOM 841 C C . LEU A 1 105 ? -4.219 -23.125 -15.703 1 98.56 105 LEU A C 1
ATOM 843 O O . LEU A 1 105 ? -5.398 -23.469 -15.812 1 98.56 105 LEU A O 1
ATOM 847 N N . VAL A 1 106 ? -3.234 -23.812 -16.297 1 98.62 106 VAL A N 1
ATOM 848 C CA . VAL A 1 106 ? -3.465 -25.016 -17.094 1 98.62 106 VAL A CA 1
ATOM 849 C C . VAL A 1 106 ? -4.031 -26.125 -16.203 1 98.62 106 VAL A C 1
ATOM 851 O O . VAL A 1 106 ? -5.012 -26.781 -16.578 1 98.62 106 VAL A O 1
ATOM 854 N N . LEU A 1 107 ? -3.477 -26.297 -15.07 1 98.56 107 LEU A N 1
ATOM 855 C CA . LEU A 1 107 ? -3.922 -27.359 -14.172 1 98.56 107 LEU A CA 1
ATOM 856 C C . LEU A 1 107 ? -5.309 -27.047 -13.609 1 98.56 107 LEU A C 1
ATOM 858 O O . LEU A 1 107 ? -6.016 -27.953 -13.164 1 98.56 107 LEU A O 1
ATOM 862 N N . HIS A 1 108 ? -5.703 -25.766 -13.633 1 98.38 108 HIS A N 1
ATOM 863 C CA . HIS A 1 108 ? -7.031 -25.359 -13.195 1 98.38 108 HIS A CA 1
ATOM 864 C C . HIS A 1 108 ? -8.07 -25.625 -14.281 1 98.38 108 HIS A C 1
ATOM 866 O O . HIS A 1 108 ? -9.273 -25.531 -14.023 1 98.38 108 HIS A O 1
ATOM 872 N N . GLY A 1 109 ? -7.547 -25.859 -15.547 1 97.56 109 GLY A N 1
ATOM 873 C CA . GLY A 1 109 ? -8.516 -26.297 -16.547 1 97.56 109 GLY A CA 1
ATOM 874 C C . GLY A 1 109 ? -8.266 -25.703 -17.922 1 97.56 109 GLY A C 1
ATOM 875 O O . GLY A 1 109 ? -8.953 -26.047 -18.875 1 97.56 109 GLY A O 1
ATOM 876 N N . LEU A 1 110 ? -7.305 -24.844 -18.047 1 98 110 LEU A N 1
ATOM 877 C CA . LEU A 1 110 ? -7.012 -24.297 -19.359 1 98 110 LEU A CA 1
ATOM 878 C C . LEU A 1 110 ? -6.293 -25.312 -20.234 1 98 110 LEU A C 1
ATOM 880 O O . LEU A 1 110 ? -5.27 -25.875 -19.828 1 98 110 LEU A O 1
ATOM 884 N N . PRO A 1 111 ? -6.797 -25.547 -21.453 1 97.88 111 PRO A N 1
ATOM 885 C CA . PRO A 1 111 ? -6.02 -26.406 -22.344 1 97.88 111 PRO A CA 1
ATOM 886 C C . PRO A 1 111 ? -4.617 -25.875 -22.609 1 97.88 111 PRO A C 1
ATOM 888 O O . PRO A 1 111 ? -4.438 -24.656 -22.781 1 97.88 111 PRO A O 1
ATOM 891 N N . LEU A 1 112 ? -3.662 -26.75 -22.641 1 98.56 112 LEU A N 1
ATOM 892 C CA . LEU A 1 112 ? -2.262 -26.359 -22.766 1 98.56 112 LEU A CA 1
ATOM 893 C C . LEU A 1 112 ? -2.029 -25.562 -24.047 1 98.56 112 LEU A C 1
ATOM 895 O O . LEU A 1 112 ? -1.255 -24.609 -24.047 1 98.56 112 LEU A O 1
ATOM 899 N N . TYR A 1 113 ? -2.695 -25.938 -25.172 1 98.44 113 TYR A N 1
ATOM 900 C CA . TYR A 1 113 ? -2.48 -25.234 -26.422 1 98.44 113 TYR A CA 1
ATOM 901 C C . TYR A 1 113 ? -2.926 -23.781 -26.312 1 98.44 113 TYR A C 1
ATOM 903 O O . TYR A 1 113 ? -2.359 -22.891 -26.969 1 98.44 113 TYR A O 1
ATOM 911 N N . LYS A 1 114 ? -3.93 -23.469 -25.484 1 98.06 114 LYS A N 1
ATOM 912 C CA . LYS A 1 114 ? -4.355 -22.078 -25.281 1 98.06 114 LYS A CA 1
ATOM 913 C C . LYS A 1 114 ? -3.283 -21.281 -24.547 1 98.06 114 LYS A C 1
ATOM 915 O O . LYS A 1 114 ? -3.088 -20.094 -24.812 1 98.06 114 LYS A O 1
ATOM 920 N N . ALA A 1 115 ? -2.66 -21.938 -23.594 1 98.44 115 ALA A N 1
ATOM 921 C CA . ALA A 1 115 ? -1.531 -21.297 -22.922 1 98.44 115 ALA A CA 1
ATOM 922 C C . ALA A 1 115 ? -0.41 -20.984 -23.906 1 98.44 115 ALA A C 1
ATOM 924 O O . ALA A 1 115 ? 0.217 -19.922 -23.844 1 98.44 115 ALA A O 1
ATOM 925 N N . PHE A 1 116 ? -0.134 -21.922 -24.812 1 98.62 116 PHE A N 1
ATOM 926 C CA . PHE A 1 116 ? 0.879 -21.688 -25.844 1 98.62 116 PHE A CA 1
ATOM 927 C C . PHE A 1 116 ? 0.469 -20.562 -26.766 1 98.62 116 PHE A C 1
ATOM 929 O O . PHE A 1 116 ? 1.306 -19.75 -27.188 1 98.62 116 PHE A O 1
ATOM 936 N N . LEU A 1 117 ? -0.816 -20.484 -27.109 1 98.06 117 LEU A N 1
ATOM 937 C CA . LEU A 1 117 ? -1.312 -19.375 -27.922 1 98.06 117 LEU A CA 1
ATOM 938 C C . LEU A 1 117 ? -1.111 -18.047 -27.203 1 98.06 117 LEU A C 1
ATOM 940 O O . LEU A 1 117 ? -0.721 -17.047 -27.828 1 98.06 117 LEU A O 1
ATOM 944 N N . TRP A 1 118 ? -1.389 -18.031 -25.906 1 97.75 118 TRP A N 1
ATOM 945 C CA . TRP A 1 118 ? -1.145 -16.828 -25.109 1 97.75 118 TRP A CA 1
ATOM 946 C C . TRP A 1 118 ? 0.323 -16.422 -25.188 1 97.75 118 TRP A C 1
ATOM 948 O O . TRP A 1 118 ? 0.639 -15.242 -25.359 1 97.75 118 TRP A O 1
ATOM 958 N N . SER A 1 119 ? 1.185 -17.375 -25.031 1 97.06 119 SER A N 1
ATOM 959 C CA . SER A 1 119 ? 2.617 -17.125 -25.141 1 97.06 119 SER A CA 1
ATOM 960 C C . SER A 1 119 ? 2.957 -16.469 -26.484 1 97.06 119 SER A C 1
ATOM 962 O O . SER A 1 119 ? 3.799 -15.578 -26.547 1 97.06 119 SER A O 1
ATOM 964 N N . ARG A 1 120 ? 2.248 -16.844 -27.531 1 96.31 120 ARG A N 1
ATOM 965 C CA . ARG A 1 120 ? 2.512 -16.359 -28.875 1 96.31 120 ARG A CA 1
ATOM 966 C C . ARG A 1 120 ? 1.821 -15.023 -29.125 1 96.31 120 ARG A C 1
ATOM 968 O O . ARG A 1 120 ? 1.918 -14.461 -30.219 1 96.31 120 ARG A O 1
ATOM 975 N N . GLY A 1 121 ? 1.057 -14.555 -28.219 1 94.69 121 GLY A N 1
ATOM 976 C CA . GLY A 1 121 ? 0.314 -13.312 -28.391 1 94.69 121 GLY A CA 1
ATOM 977 C C . GLY A 1 121 ? -0.926 -13.477 -29.25 1 94.69 121 GLY A C 1
ATOM 978 O O . GLY A 1 121 ? -1.401 -12.516 -29.859 1 94.69 121 GLY A O 1
ATOM 979 N N . HIS A 1 122 ? -1.336 -14.695 -29.422 1 95.31 122 HIS A N 1
ATOM 980 C CA . HIS A 1 122 ? -2.541 -14.969 -30.188 1 95.31 122 HIS A CA 1
ATOM 981 C C . HIS A 1 122 ? -3.797 -14.688 -29.375 1 95.31 122 HIS A C 1
ATOM 983 O O . HIS A 1 122 ? -3.914 -15.141 -28.234 1 95.31 122 HIS A O 1
ATOM 989 N N . VAL A 1 123 ? -4.766 -13.984 -29.922 1 93.88 123 VAL A N 1
ATOM 990 C CA . VAL A 1 123 ? -5.957 -13.516 -29.219 1 93.88 123 VAL A CA 1
ATOM 991 C C . VAL A 1 123 ? -6.746 -14.711 -28.688 1 93.88 123 VAL A C 1
ATOM 993 O O . VAL A 1 123 ? -7.355 -14.641 -27.609 1 93.88 123 VAL A O 1
ATOM 996 N N . ASP A 1 124 ? -6.699 -15.836 -29.359 1 94.19 124 ASP A N 1
ATOM 997 C CA . ASP A 1 124 ? -7.469 -17.016 -28.984 1 94.19 124 ASP A CA 1
ATOM 998 C C . ASP A 1 124 ? -6.977 -17.609 -27.672 1 94.19 124 ASP A C 1
ATOM 1000 O O . ASP A 1 124 ? -7.699 -18.359 -27.016 1 94.19 124 ASP A O 1
ATOM 1004 N N . GLY A 1 125 ? -5.75 -17.281 -27.312 1 95.94 125 GLY A N 1
ATOM 1005 C CA . GLY A 1 125 ? -5.238 -17.719 -26.016 1 95.94 125 GLY A CA 1
ATOM 1006 C C . GLY A 1 125 ? -5.973 -17.078 -24.859 1 95.94 125 GLY A C 1
ATOM 1007 O O . GLY A 1 125 ? -5.902 -17.578 -23.734 1 95.94 125 GLY A O 1
ATOM 1008 N N . ASN A 1 126 ? -6.707 -16.062 -25.172 1 94.25 126 ASN A N 1
ATOM 1009 C CA . ASN A 1 126 ? -7.379 -15.312 -24.109 1 94.25 126 ASN A CA 1
ATOM 1010 C C . ASN A 1 126 ? -8.883 -15.562 -24.109 1 94.25 126 ASN A C 1
ATOM 1012 O O . ASN A 1 126 ? -9.617 -15.016 -23.281 1 94.25 126 ASN A O 1
ATOM 1016 N N . LYS A 1 127 ? -9.312 -16.328 -25.016 1 93.81 127 LYS A N 1
ATOM 1017 C CA . LYS A 1 127 ? -10.734 -16.656 -25.078 1 93.81 127 LYS A CA 1
ATOM 1018 C C . LYS A 1 127 ? -11.047 -17.891 -24.219 1 93.81 127 LYS A C 1
ATOM 1020 O O . LYS A 1 127 ? -10.68 -19 -24.578 1 93.81 127 LYS A O 1
ATOM 1025 N N . TYR A 1 128 ? -11.625 -17.641 -23.078 1 96.12 128 TYR A N 1
ATOM 1026 C CA . TYR A 1 128 ? -11.969 -18.719 -22.156 1 96.12 128 TYR A CA 1
ATOM 1027 C C . TYR A 1 128 ? -13.461 -19 -22.203 1 96.12 128 TYR A C 1
ATOM 1029 O O . TYR A 1 128 ? -14.273 -18.109 -22.453 1 96.12 128 TYR A O 1
ATOM 1037 N N . PRO A 1 129 ? -13.82 -20.266 -22.016 1 92.88 129 PRO A N 1
ATOM 1038 C CA . PRO A 1 129 ? -15.258 -20.531 -21.875 1 92.88 129 PRO A CA 1
ATOM 1039 C C . PRO A 1 129 ? -15.883 -19.812 -20.703 1 92.88 129 PRO A C 1
ATOM 1041 O O . PRO A 1 129 ? -15.203 -19.5 -19.719 1 92.88 129 PRO A O 1
ATOM 1044 N N . GLU A 1 130 ? -17.188 -19.562 -20.734 1 90.25 130 GLU A N 1
ATOM 1045 C CA . GLU A 1 130 ? -17.922 -18.812 -19.719 1 90.25 130 GLU A CA 1
ATOM 1046 C C . GLU A 1 130 ? -17.828 -19.484 -18.359 1 90.25 130 GLU A C 1
ATOM 1048 O O . GLU A 1 130 ? -17.828 -18.812 -17.328 1 90.25 130 GLU A O 1
ATOM 1053 N N . ASN A 1 131 ? -17.703 -20.75 -18.359 1 91.75 131 ASN A N 1
ATOM 1054 C CA . ASN A 1 131 ? -17.734 -21.484 -17.109 1 91.75 131 ASN A CA 1
ATOM 1055 C C . ASN A 1 131 ? -16.328 -21.688 -16.531 1 91.75 131 ASN A C 1
ATOM 1057 O O . ASN A 1 131 ? -16.172 -22.312 -15.484 1 91.75 131 ASN A O 1
ATOM 1061 N N . PHE A 1 132 ? -15.312 -21.156 -17.234 1 96.88 132 PHE A N 1
ATOM 1062 C CA . PHE A 1 132 ? -13.945 -21.25 -16.719 1 96.88 132 PHE A CA 1
ATOM 1063 C C . PHE A 1 132 ? -13.633 -20.078 -15.789 1 96.88 132 PHE A C 1
ATOM 1065 O O . PHE A 1 132 ? -13.539 -18.938 -16.234 1 96.88 132 PHE A O 1
ATOM 1072 N N . ASN A 1 133 ? -13.469 -20.297 -14.523 1 97.81 133 ASN A N 1
ATOM 1073 C CA . ASN A 1 133 ? -13.289 -19.281 -13.492 1 97.81 133 ASN A CA 1
ATOM 1074 C C . ASN A 1 133 ? -11.836 -18.812 -13.406 1 97.81 133 ASN A C 1
ATOM 1076 O O . ASN A 1 133 ? -11.164 -19.062 -12.406 1 97.81 133 ASN A O 1
ATOM 1080 N N . ALA A 1 134 ? -11.469 -18.094 -14.477 1 98.38 134 ALA A N 1
ATOM 1081 C CA . ALA A 1 134 ? -10.086 -17.625 -14.523 1 98.38 134 ALA A CA 1
ATOM 1082 C C . ALA A 1 134 ? -9.961 -16.375 -15.406 1 98.38 134 ALA A C 1
ATOM 1084 O O . ALA A 1 134 ? -10.836 -16.109 -16.234 1 98.38 134 ALA A O 1
ATOM 1085 N N . LEU A 1 135 ? -9 -15.57 -15.164 1 97.56 135 LEU A N 1
ATOM 1086 C CA . LEU A 1 135 ? -8.562 -14.516 -16.078 1 97.56 135 LEU A CA 1
ATOM 1087 C C . LEU A 1 135 ? -7.219 -14.875 -16.703 1 97.56 135 LEU A C 1
ATOM 1089 O O . LEU A 1 135 ? -6.469 -15.688 -16.156 1 97.56 135 LEU A O 1
ATOM 1093 N N . PRO A 1 136 ? -6.941 -14.273 -17.906 1 97.19 136 PRO A N 1
ATOM 1094 C CA . PRO A 1 136 ? -5.613 -14.484 -18.484 1 97.19 136 PRO A CA 1
ATOM 1095 C C . PRO A 1 136 ? -4.492 -13.961 -17.594 1 97.19 136 PRO A C 1
ATOM 1097 O O . PRO A 1 136 ? -4.727 -13.094 -16.75 1 97.19 136 PRO A O 1
ATOM 1100 N N . PRO A 1 137 ? -3.342 -14.562 -17.766 1 97.5 137 PRO A N 1
ATOM 1101 C CA . PRO A 1 137 ? -2.221 -14.094 -16.938 1 97.5 137 PRO A CA 1
ATOM 1102 C C . PRO A 1 137 ? -1.974 -12.594 -17.078 1 97.5 137 PRO A C 1
ATOM 1104 O O . PRO A 1 137 ? -2.047 -12.055 -18.188 1 97.5 137 PRO A O 1
ATOM 1107 N N . GLN A 1 138 ? -1.756 -12 -15.969 1 97 138 GLN A N 1
ATOM 1108 C CA . GLN A 1 138 ? -1.498 -10.562 -15.938 1 97 138 GLN A CA 1
ATOM 1109 C C . GLN A 1 138 ? -0.008 -10.266 -16.078 1 97 138 GLN A C 1
ATOM 1111 O O . GLN A 1 138 ? 0.807 -10.773 -15.305 1 97 138 GLN A O 1
ATOM 1116 N N . ILE A 1 139 ? 0.313 -9.383 -17.031 1 94.31 139 ILE A N 1
ATOM 1117 C CA . ILE A 1 139 ? 1.712 -9.062 -17.281 1 94.31 139 ILE A CA 1
ATOM 1118 C C . ILE A 1 139 ? 2.152 -7.902 -16.406 1 94.31 139 ILE A C 1
ATOM 1120 O O . ILE A 1 139 ? 3.303 -7.848 -15.961 1 94.31 139 ILE A O 1
ATOM 1124 N N . ILE A 1 140 ? 1.208 -6.965 -16.188 1 94.25 140 ILE A N 1
ATOM 1125 C CA . ILE A 1 140 ? 1.518 -5.828 -15.336 1 94.25 140 ILE A CA 1
ATOM 1126 C C . ILE A 1 140 ? 1.638 -6.293 -13.883 1 94.25 140 ILE A C 1
ATOM 1128 O O . ILE A 1 140 ? 0.671 -6.797 -13.305 1 94.25 140 ILE A O 1
ATOM 1132 N N . ILE A 1 141 ? 2.729 -6.047 -13.297 1 93.62 141 ILE A N 1
ATOM 1133 C CA . ILE A 1 141 ? 3.076 -6.602 -11.992 1 93.62 141 ILE A CA 1
ATOM 1134 C C . ILE A 1 141 ? 2.119 -6.066 -10.93 1 93.62 141 ILE A C 1
ATOM 1136 O O . ILE A 1 141 ? 1.932 -4.855 -10.805 1 93.62 141 ILE A O 1
ATOM 1140 N N . GLY A 1 142 ? 1.483 -6.977 -10.227 1 96.31 142 GLY A N 1
ATOM 1141 C CA . GLY A 1 142 ? 0.65 -6.621 -9.086 1 96.31 142 GLY A CA 1
ATOM 1142 C C . GLY A 1 142 ? -0.763 -6.234 -9.484 1 96.31 142 GLY A C 1
ATOM 1143 O O . GLY A 1 142 ? -1.654 -6.176 -8.633 1 96.31 142 GLY A O 1
ATOM 1144 N N . ALA A 1 143 ? -1.071 -6.035 -10.758 1 97.62 143 ALA A N 1
ATOM 1145 C CA . ALA A 1 143 ? -2.346 -5.473 -11.195 1 97.62 143 ALA A CA 1
ATOM 1146 C C . ALA A 1 143 ? -3.494 -6.441 -10.922 1 97.62 143 ALA A C 1
ATOM 1148 O O . ALA A 1 143 ? -4.629 -6.016 -10.688 1 97.62 143 ALA A O 1
ATOM 1149 N N . GLN A 1 144 ? -3.262 -7.723 -10.953 1 98.38 144 GLN A N 1
ATOM 1150 C CA . GLN A 1 144 ? -4.312 -8.719 -10.766 1 98.38 144 GLN A CA 1
ATOM 1151 C C . GLN A 1 144 ? -4.84 -8.695 -9.328 1 98.38 144 GLN A C 1
ATOM 1153 O O . GLN A 1 144 ? -5.898 -9.258 -9.047 1 98.38 144 GLN A O 1
ATOM 1158 N N . TYR A 1 145 ? -4.113 -8.102 -8.414 1 98.81 145 TYR A N 1
ATOM 1159 C CA . TYR A 1 145 ? -4.531 -8.094 -7.016 1 98.81 145 TYR A CA 1
ATOM 1160 C C . TYR A 1 145 ? -5.824 -7.301 -6.836 1 98.81 145 TYR A C 1
ATOM 1162 O O . TYR A 1 145 ? -6.715 -7.719 -6.09 1 98.81 145 TYR A O 1
ATOM 1170 N N . VAL A 1 146 ? -5.945 -6.105 -7.504 1 98.69 146 VAL A N 1
ATOM 1171 C CA . VAL A 1 146 ? -7.176 -5.324 -7.402 1 98.69 146 VAL A CA 1
ATOM 1172 C C . VAL A 1 146 ? -8.32 -6.062 -8.094 1 98.69 146 VAL A C 1
ATOM 1174 O O . VAL A 1 146 ? -9.461 -6.023 -7.629 1 98.69 146 VAL A O 1
ATOM 1177 N N . GLN A 1 147 ? -8.031 -6.734 -9.219 1 98.69 147 GLN A N 1
ATOM 1178 C CA . GLN A 1 147 ? -9.039 -7.535 -9.898 1 98.69 147 GLN A CA 1
ATOM 1179 C C . GLN A 1 147 ? -9.539 -8.672 -9.008 1 98.69 147 GLN A C 1
ATOM 1181 O O . GLN A 1 147 ? -10.742 -8.93 -8.938 1 98.69 147 GLN A O 1
ATOM 1186 N N . ALA A 1 148 ? -8.57 -9.336 -8.359 1 98.88 148 ALA A N 1
ATOM 1187 C CA . ALA A 1 148 ? -8.914 -10.445 -7.477 1 98.88 148 ALA A CA 1
ATOM 1188 C C . ALA A 1 148 ? -9.812 -9.977 -6.336 1 98.88 148 ALA A C 1
ATOM 1190 O O . ALA A 1 148 ? -10.766 -10.664 -5.961 1 98.88 148 ALA A O 1
ATOM 1191 N N . ALA A 1 149 ? -9.492 -8.836 -5.758 1 98.88 149 ALA A N 1
ATOM 1192 C CA . ALA A 1 149 ? -10.328 -8.266 -4.699 1 98.88 149 ALA A CA 1
ATOM 1193 C C . ALA A 1 149 ? -11.758 -8.039 -5.188 1 98.88 149 ALA A C 1
ATOM 1195 O O . ALA A 1 149 ? -12.711 -8.344 -4.473 1 98.88 149 ALA A O 1
ATOM 1196 N N . GLY A 1 150 ? -11.852 -7.492 -6.418 1 98.81 150 GLY A N 1
ATOM 1197 C CA . GLY A 1 150 ? -13.172 -7.277 -6.992 1 98.81 150 GLY A CA 1
ATOM 1198 C C . GLY A 1 150 ? -13.945 -8.562 -7.203 1 98.81 150 GLY A C 1
ATOM 1199 O O . GLY A 1 150 ? -15.125 -8.648 -6.855 1 98.81 150 GLY A O 1
ATOM 1200 N N . ILE A 1 151 ? -13.305 -9.57 -7.789 1 98.81 151 ILE A N 1
ATOM 1201 C CA . ILE A 1 151 ? -13.945 -10.852 -8.039 1 98.81 151 ILE A CA 1
ATOM 1202 C C . ILE A 1 151 ? -14.344 -11.5 -6.719 1 98.81 151 ILE A C 1
ATOM 1204 O O . ILE A 1 151 ? -15.453 -12.016 -6.582 1 98.81 151 ILE A O 1
ATOM 1208 N N . ALA A 1 152 ? -13.469 -11.477 -5.742 1 98.94 152 ALA A N 1
ATOM 1209 C CA . ALA A 1 152 ? -13.758 -12.047 -4.43 1 98.94 152 ALA A CA 1
ATOM 1210 C C . ALA A 1 152 ? -14.984 -11.383 -3.805 1 98.94 152 ALA A C 1
ATOM 1212 O O . ALA A 1 152 ? -15.844 -12.062 -3.229 1 98.94 152 ALA A O 1
ATOM 1213 N N . LEU A 1 153 ? -15.047 -10.055 -3.895 1 98.81 153 LEU A N 1
ATOM 1214 C CA . LEU A 1 153 ? -16.219 -9.359 -3.373 1 98.81 153 LEU A CA 1
ATOM 1215 C C . LEU A 1 153 ? -17.484 -9.805 -4.098 1 98.81 153 LEU A C 1
ATOM 1217 O O . LEU A 1 153 ? -18.531 -9.969 -3.475 1 98.81 153 LEU A O 1
ATOM 1221 N N . GLY A 1 154 ? -17.344 -9.938 -5.461 1 98.69 154 GLY A N 1
ATOM 1222 C CA . GLY A 1 154 ? -18.469 -10.453 -6.219 1 98.69 154 GLY A CA 1
ATOM 1223 C C . GLY A 1 154 ? -18.938 -11.812 -5.738 1 98.69 154 GLY A C 1
ATOM 1224 O O . GLY A 1 154 ? -20.141 -12.047 -5.605 1 98.69 154 GLY A O 1
ATOM 1225 N N . LEU A 1 155 ? -18.016 -12.742 -5.484 1 98.62 155 LEU A N 1
ATOM 1226 C CA . LEU A 1 155 ? -18.344 -14.062 -4.973 1 98.62 155 LEU A CA 1
ATOM 1227 C C . LEU A 1 155 ? -19.078 -13.969 -3.645 1 98.62 155 LEU A C 1
ATOM 1229 O O . LEU A 1 155 ? -20.094 -14.641 -3.449 1 98.62 155 LEU A O 1
ATOM 1233 N N . LYS A 1 156 ? -18.594 -13.164 -2.764 1 98.5 156 LYS A N 1
ATOM 1234 C CA . LYS A 1 156 ? -19.234 -12.961 -1.473 1 98.5 156 LYS A CA 1
ATOM 1235 C C . LYS A 1 156 ? -20.672 -12.461 -1.652 1 98.5 156 LYS A C 1
ATOM 1237 O O . LYS A 1 156 ? -21.594 -12.984 -1.035 1 98.5 156 LYS A O 1
ATOM 1242 N N . LYS A 1 157 ? -20.859 -11.477 -2.449 1 98.38 157 LYS A N 1
ATOM 1243 C CA . LYS A 1 157 ? -22.172 -10.859 -2.654 1 98.38 157 LYS A CA 1
ATOM 1244 C C . LYS A 1 157 ? -23.156 -11.852 -3.252 1 98.38 157 LYS A C 1
ATOM 1246 O O . LYS A 1 157 ? -24.359 -11.75 -3.012 1 98.38 157 LYS A O 1
ATOM 1251 N N . LYS A 1 158 ? -22.641 -12.812 -3.934 1 97.75 158 LYS A N 1
ATOM 1252 C CA . LYS A 1 158 ? -23.484 -13.836 -4.551 1 97.75 158 LYS A CA 1
ATOM 1253 C C . LYS A 1 158 ? -23.719 -15.008 -3.6 1 97.75 158 LYS A C 1
ATOM 1255 O O . LYS A 1 158 ? -24.406 -15.969 -3.945 1 97.75 158 LYS A O 1
ATOM 1260 N N . GLY A 1 159 ? -23.078 -14.992 -2.41 1 97.31 159 GLY A N 1
ATOM 1261 C CA . GLY A 1 159 ? -23.219 -16.062 -1.438 1 97.31 159 GLY A CA 1
ATOM 1262 C C . GLY A 1 159 ? -22.453 -17.328 -1.812 1 97.31 159 GLY A C 1
ATOM 1263 O O . GLY A 1 159 ? -22.797 -18.422 -1.371 1 97.31 159 GLY A O 1
ATOM 1264 N N . SER A 1 160 ? -21.484 -17.141 -2.676 1 96.75 160 SER A N 1
ATOM 1265 C CA . SER A 1 160 ? -20.688 -18.281 -3.119 1 96.75 160 SER A CA 1
ATOM 1266 C C . SER A 1 160 ? -19.75 -18.766 -2.014 1 96.75 160 SER A C 1
ATOM 1268 O O . SER A 1 160 ? -19.312 -17.969 -1.172 1 96.75 160 SER A O 1
ATOM 1270 N N . LYS A 1 161 ? -19.406 -20.047 -2.035 1 96.31 161 LYS A N 1
ATOM 1271 C CA . LYS A 1 161 ? -18.438 -20.625 -1.111 1 96.31 161 LYS A CA 1
ATOM 1272 C C . LYS A 1 161 ? -17.047 -20.672 -1.742 1 96.31 161 LYS A C 1
ATOM 1274 O O . LYS A 1 161 ? -16.094 -21.109 -1.105 1 96.31 161 LYS A O 1
ATOM 1279 N N . ASN A 1 162 ? -16.953 -20.156 -2.939 1 98.06 162 ASN A N 1
ATOM 1280 C CA . ASN A 1 162 ? -15.688 -20.188 -3.666 1 98.06 162 ASN A CA 1
ATOM 1281 C C . ASN A 1 162 ? -14.805 -19.016 -3.291 1 98.06 162 ASN A C 1
ATOM 1283 O O . ASN A 1 162 ? -15.266 -18.062 -2.65 1 98.06 162 ASN A O 1
ATOM 1287 N N . VAL A 1 163 ? -13.586 -19.188 -3.68 1 98.69 163 VAL A N 1
ATOM 1288 C CA . VAL A 1 163 ? -12.555 -18.219 -3.303 1 98.69 163 VAL A CA 1
ATOM 1289 C C . VAL A 1 163 ? -11.781 -17.781 -4.543 1 98.69 163 VAL A C 1
ATOM 1291 O O . VAL A 1 163 ? -11.711 -18.516 -5.535 1 98.69 163 VAL A O 1
ATOM 1294 N N . ALA A 1 164 ? -11.289 -16.516 -4.535 1 98.94 164 ALA A N 1
ATOM 1295 C CA . ALA A 1 164 ? -10.43 -16.016 -5.609 1 98.94 164 ALA A CA 1
ATOM 1296 C C . ALA A 1 164 ? -8.961 -16.125 -5.227 1 98.94 164 ALA A C 1
ATOM 1298 O O . ALA A 1 164 ? -8.57 -15.734 -4.121 1 98.94 164 ALA A O 1
ATOM 1299 N N . TYR A 1 165 ? -8.156 -16.688 -6.117 1 98.88 165 TYR A N 1
ATOM 1300 C CA . TYR A 1 165 ? -6.711 -16.812 -5.934 1 98.88 165 TYR A CA 1
ATOM 1301 C C . TYR A 1 165 ? -5.957 -15.883 -6.883 1 98.88 165 TYR A C 1
ATOM 1303 O O . TYR A 1 165 ? -6.344 -15.734 -8.047 1 98.88 165 TYR A O 1
ATOM 1311 N N . THR A 1 166 ? -4.953 -15.289 -6.359 1 98.94 166 THR A N 1
ATOM 1312 C CA . THR A 1 166 ? -4.086 -14.516 -7.242 1 98.94 166 THR A CA 1
ATOM 1313 C C . THR A 1 166 ? -2.631 -14.617 -6.797 1 98.94 166 THR A C 1
ATOM 1315 O O . THR A 1 166 ? -2.35 -15.078 -5.688 1 98.94 166 THR A O 1
ATOM 1318 N N . TYR A 1 167 ? -1.73 -14.281 -7.75 1 98.81 167 TYR A N 1
ATOM 1319 C CA . TYR A 1 167 ? -0.296 -14.438 -7.543 1 98.81 167 TYR A CA 1
ATOM 1320 C C . TYR A 1 167 ? 0.463 -13.195 -7.996 1 98.81 167 TYR A C 1
ATOM 1322 O O . TYR A 1 167 ? 0.065 -12.539 -8.961 1 98.81 167 TYR A O 1
ATOM 1330 N N . THR A 1 168 ? 1.478 -12.859 -7.336 1 98.62 168 THR A N 1
ATOM 1331 C CA . THR A 1 168 ? 2.492 -11.922 -7.797 1 98.62 168 THR A CA 1
ATOM 1332 C C . THR A 1 168 ? 3.857 -12.266 -7.207 1 98.62 168 THR A C 1
ATOM 1334 O O . THR A 1 168 ? 3.967 -13.148 -6.355 1 98.62 168 THR A O 1
ATOM 1337 N N . GLY A 1 169 ? 4.898 -11.758 -7.789 1 98.19 169 GLY A N 1
ATOM 1338 C CA . GLY A 1 169 ? 6.227 -11.922 -7.227 1 98.19 169 GLY A CA 1
ATOM 1339 C C . GLY A 1 169 ? 6.551 -10.906 -6.145 1 98.19 169 GLY A C 1
ATOM 1340 O O . GLY A 1 169 ? 5.695 -10.102 -5.77 1 98.19 169 GLY A O 1
ATOM 1341 N N . ASP A 1 170 ? 7.801 -11.023 -5.648 1 98.38 170 ASP A N 1
ATOM 1342 C CA . ASP A 1 170 ? 8.25 -10.086 -4.625 1 98.38 170 ASP A CA 1
ATOM 1343 C C . ASP A 1 170 ? 8.18 -8.648 -5.133 1 98.38 170 ASP A C 1
ATOM 1345 O O . ASP A 1 170 ? 7.77 -7.746 -4.395 1 98.38 170 ASP A O 1
ATOM 1349 N N . GLY A 1 171 ? 8.5 -8.43 -6.371 1 98.06 171 GLY A N 1
ATOM 1350 C CA . GLY A 1 171 ? 8.453 -7.086 -6.926 1 98.06 171 GLY A CA 1
ATOM 1351 C C . GLY A 1 171 ? 7.055 -6.496 -6.934 1 98.06 171 GLY A C 1
ATOM 1352 O O . GLY A 1 171 ? 6.883 -5.289 -6.738 1 98.06 171 GLY A O 1
ATOM 1353 N N . GLY A 1 172 ? 6.09 -7.324 -7.195 1 98.25 172 GLY A N 1
ATOM 1354 C CA . GLY A 1 172 ? 4.711 -6.875 -7.234 1 98.25 172 GLY A CA 1
ATOM 1355 C C . GLY A 1 172 ? 4.23 -6.301 -5.914 1 98.25 172 GLY A C 1
ATOM 1356 O O . GLY A 1 172 ? 3.301 -5.488 -5.887 1 98.25 172 GLY A O 1
ATOM 1357 N N . THR A 1 173 ? 4.859 -6.652 -4.797 1 98.69 173 THR A N 1
ATOM 1358 C CA . THR A 1 173 ? 4.43 -6.199 -3.477 1 98.69 173 THR A CA 1
ATOM 1359 C C . THR A 1 173 ? 4.832 -4.746 -3.246 1 98.69 173 THR A C 1
ATOM 1361 O O . THR A 1 173 ? 4.438 -4.141 -2.246 1 98.69 173 THR A O 1
ATOM 1364 N N . SER A 1 174 ? 5.605 -4.176 -4.145 1 98.38 174 SER A N 1
ATOM 1365 C CA . SER A 1 174 ? 6 -2.777 -4.027 1 98.38 174 SER A CA 1
ATOM 1366 C C . SER A 1 174 ? 5.051 -1.865 -4.793 1 98.38 174 SER A C 1
ATOM 1368 O O . SER A 1 174 ? 5.18 -0.641 -4.742 1 98.38 174 SER A O 1
ATOM 1370 N N . GLN A 1 175 ? 4.09 -2.453 -5.484 1 98.19 175 GLN A N 1
ATOM 1371 C CA . GLN A 1 175 ? 3.154 -1.686 -6.305 1 98.19 175 GLN A CA 1
ATOM 1372 C C . GLN A 1 175 ? 1.922 -1.284 -5.5 1 98.19 175 GLN A C 1
ATOM 1374 O O . GLN A 1 175 ? 1.48 -2.025 -4.617 1 98.19 175 GLN A O 1
ATOM 1379 N N . GLY A 1 176 ? 1.318 -0.133 -5.848 1 98.5 176 GLY A N 1
ATOM 1380 C CA . GLY A 1 176 ? 0.097 0.335 -5.211 1 98.5 176 GLY A CA 1
ATOM 1381 C C . GLY A 1 176 ? -1.071 -0.617 -5.391 1 98.5 176 GLY A C 1
ATOM 1382 O O . GLY A 1 176 ? -1.89 -0.78 -4.48 1 98.5 176 GLY A O 1
ATOM 1383 N N . ASP A 1 177 ? -1.18 -1.28 -6.512 1 98.62 177 ASP A N 1
ATOM 1384 C CA . ASP A 1 177 ? -2.268 -2.211 -6.793 1 98.62 177 ASP A CA 1
ATOM 1385 C C . ASP A 1 177 ? -2.279 -3.363 -5.793 1 98.62 177 ASP A C 1
ATOM 1387 O O . ASP A 1 177 ? -3.344 -3.807 -5.359 1 98.62 177 ASP A O 1
ATOM 1391 N N . PHE A 1 178 ? -1.089 -3.816 -5.504 1 98.88 178 PHE A N 1
ATOM 1392 C CA . PHE A 1 178 ? -0.963 -4.859 -4.488 1 98.88 178 PHE A CA 1
ATOM 1393 C C . PHE A 1 178 ? -1.618 -4.426 -3.184 1 98.88 178 PHE A C 1
ATOM 1395 O O . PHE A 1 178 ? -2.506 -5.109 -2.672 1 98.88 178 PHE A O 1
ATOM 1402 N N . TYR A 1 179 ? -1.198 -3.316 -2.682 1 98.88 179 TYR A N 1
ATOM 1403 C CA . TYR A 1 179 ? -1.658 -2.787 -1.403 1 98.88 179 TYR A CA 1
ATOM 1404 C C . TYR A 1 179 ? -3.152 -2.488 -1.443 1 98.88 179 TYR A C 1
ATOM 1406 O O . TYR A 1 179 ? -3.889 -2.85 -0.522 1 98.88 179 TYR A O 1
ATOM 1414 N N . GLU A 1 180 ? -3.605 -1.782 -2.432 1 98.88 180 GLU A N 1
ATOM 1415 C CA . GLU A 1 180 ? -5.02 -1.447 -2.559 1 98.88 180 GLU A CA 1
ATOM 1416 C C . GLU A 1 180 ? -5.883 -2.705 -2.609 1 98.88 180 GLU A C 1
ATOM 1418 O O . GLU A 1 180 ? -6.969 -2.742 -2.029 1 98.88 180 GLU A O 1
ATOM 1423 N N . GLY A 1 181 ? -5.371 -3.715 -3.305 1 98.88 181 GLY A N 1
ATOM 1424 C CA . GLY A 1 181 ? -6.098 -4.969 -3.398 1 98.88 181 GLY A CA 1
ATOM 1425 C C . GLY A 1 181 ? -6.316 -5.637 -2.053 1 98.88 181 GLY A C 1
ATOM 1426 O O . GLY A 1 181 ? -7.449 -5.965 -1.692 1 98.88 181 GLY A O 1
ATOM 1427 N N . ILE A 1 182 ? -5.199 -5.801 -1.276 1 98.94 182 ILE A N 1
ATOM 1428 C CA . ILE A 1 182 ? -5.34 -6.535 -0.024 1 98.94 182 ILE A CA 1
ATOM 1429 C C . ILE A 1 182 ? -6.074 -5.676 0.999 1 98.94 182 ILE A C 1
ATOM 1431 O O . ILE A 1 182 ? -6.836 -6.188 1.824 1 98.94 182 ILE A O 1
ATOM 1435 N N . ASN A 1 183 ? -5.914 -4.328 0.979 1 98.88 183 ASN A N 1
ATOM 1436 C CA . ASN A 1 183 ? -6.633 -3.438 1.879 1 98.88 183 ASN A CA 1
ATOM 1437 C C . ASN A 1 183 ? -8.141 -3.482 1.627 1 98.88 183 ASN A C 1
ATOM 1439 O O . ASN A 1 183 ? -8.93 -3.594 2.568 1 98.88 183 ASN A O 1
ATOM 1443 N N . PHE A 1 184 ? -8.523 -3.395 0.379 1 98.75 184 PHE A N 1
ATOM 1444 C CA . PHE A 1 184 ? -9.922 -3.455 -0.028 1 98.75 184 PHE A CA 1
ATOM 1445 C C . PHE A 1 184 ? -10.555 -4.781 0.389 1 98.75 184 PHE A C 1
ATOM 1447 O O . PHE A 1 184 ? -11.633 -4.801 0.98 1 98.75 184 PHE A O 1
ATOM 1454 N N . ALA A 1 185 ? -9.836 -5.855 0.047 1 98.94 185 ALA A N 1
ATOM 1455 C CA . ALA A 1 185 ? -10.359 -7.18 0.373 1 98.94 185 ALA A CA 1
ATOM 1456 C C . ALA A 1 185 ? -10.531 -7.348 1.881 1 98.94 185 ALA A C 1
ATOM 1458 O O . ALA A 1 185 ? -11.5 -7.957 2.338 1 98.94 185 ALA A O 1
ATOM 1459 N N . GLY A 1 186 ? -9.586 -6.883 2.645 1 98.81 186 GLY A N 1
ATOM 1460 C CA . GLY A 1 186 ? -9.703 -6.918 4.094 1 98.81 186 GLY A CA 1
ATOM 1461 C C . GLY A 1 186 ? -10.906 -6.156 4.617 1 98.81 186 GLY A C 1
ATOM 1462 O O . GLY A 1 186 ? -11.664 -6.672 5.441 1 98.81 186 GLY A O 1
ATOM 1463 N N . ALA A 1 187 ? -11.078 -4.945 4.137 1 98.69 187 ALA A N 1
ATOM 1464 C CA . ALA A 1 187 ? -12.164 -4.078 4.602 1 98.69 187 ALA A CA 1
ATOM 1465 C C . ALA A 1 187 ? -13.523 -4.715 4.352 1 98.69 187 ALA A C 1
ATOM 1467 O O . ALA A 1 187 ? -14.445 -4.562 5.16 1 98.69 187 ALA A O 1
ATOM 1468 N N . PHE A 1 188 ? -13.633 -5.465 3.283 1 98.62 188 PHE A N 1
ATOM 1469 C CA . PHE A 1 188 ? -14.914 -6.039 2.898 1 98.62 188 PHE A CA 1
ATOM 1470 C C . PHE A 1 188 ? -15 -7.504 3.311 1 98.62 188 PHE A C 1
ATOM 1472 O O . PHE A 1 188 ? -15.992 -8.18 3.033 1 98.62 188 PHE A O 1
ATOM 1479 N N . LYS A 1 189 ? -13.93 -8.031 3.914 1 98.56 189 LYS A N 1
ATOM 1480 C CA . LYS A 1 189 ? -13.836 -9.453 4.254 1 98.56 189 LYS A CA 1
ATOM 1481 C C . LYS A 1 189 ? -14.109 -10.328 3.033 1 98.56 189 LYS A C 1
ATOM 1483 O O . LYS A 1 189 ? -14.914 -11.258 3.1 1 98.56 189 LYS A O 1
ATOM 1488 N N . ALA A 1 190 ? -13.523 -9.883 1.896 1 98.88 190 ALA A N 1
ATOM 1489 C CA . ALA A 1 190 ? -13.711 -10.625 0.651 1 98.88 190 ALA A CA 1
ATOM 1490 C C . ALA A 1 190 ? -12.914 -11.93 0.667 1 98.88 190 ALA A C 1
ATOM 1492 O O . ALA A 1 190 ? -11.789 -11.969 1.166 1 98.88 190 ALA A O 1
ATOM 1493 N N . PRO A 1 191 ? -13.492 -13.031 0.176 1 98.94 191 PRO A N 1
ATOM 1494 C CA . PRO A 1 191 ? -12.82 -14.336 0.191 1 98.94 191 PRO A CA 1
ATOM 1495 C C . PRO A 1 191 ? -11.742 -14.453 -0.878 1 98.94 191 PRO A C 1
ATOM 1497 O O . PRO A 1 191 ? -11.977 -15.039 -1.939 1 98.94 191 PRO A O 1
ATOM 1500 N N . ALA A 1 192 ? -10.602 -14 -0.581 1 98.94 192 ALA A N 1
ATOM 1501 C CA . ALA A 1 192 ? -9.469 -14.008 -1.504 1 98.94 192 ALA A CA 1
ATOM 1502 C C . ALA A 1 192 ? -8.219 -14.594 -0.843 1 98.94 192 ALA A C 1
ATOM 1504 O O . ALA A 1 192 ? -8.031 -14.461 0.369 1 98.94 192 ALA A O 1
ATOM 1505 N N . ILE A 1 193 ? -7.465 -15.273 -1.608 1 98.94 193 ILE A N 1
ATOM 1506 C CA . ILE A 1 193 ? -6.137 -15.727 -1.212 1 98.94 193 ILE A CA 1
ATOM 1507 C C . ILE A 1 193 ? -5.078 -15.039 -2.076 1 98.94 193 ILE A C 1
ATOM 1509 O O . ILE A 1 193 ? -5.039 -15.234 -3.293 1 98.94 193 ILE A O 1
ATOM 1513 N N . PHE A 1 194 ? -4.328 -14.25 -1.435 1 98.94 194 PHE A N 1
ATOM 1514 C CA . PHE A 1 194 ? -3.258 -13.5 -2.082 1 98.94 194 PHE A CA 1
ATOM 1515 C C . PHE A 1 194 ? -1.914 -14.188 -1.876 1 98.94 194 PHE A C 1
ATOM 1517 O O . PHE A 1 194 ? -1.424 -14.281 -0.749 1 98.94 194 PHE A O 1
ATOM 1524 N N . VAL A 1 195 ? -1.272 -14.602 -2.961 1 98.94 195 VAL A N 1
ATOM 1525 C CA . VAL A 1 195 ? -0.014 -15.336 -2.861 1 98.94 195 VAL A CA 1
ATOM 1526 C C . VAL A 1 195 ? 1.122 -14.484 -3.428 1 98.94 195 VAL A C 1
ATOM 1528 O O . VAL A 1 195 ? 1.054 -14.031 -4.57 1 98.94 195 VAL A O 1
ATOM 1531 N N . VAL A 1 196 ? 2.094 -14.25 -2.625 1 98.88 196 VAL A N 1
ATOM 1532 C CA . VAL A 1 196 ? 3.336 -13.625 -3.055 1 98.88 196 VAL A CA 1
ATOM 1533 C C . VAL A 1 196 ? 4.422 -14.68 -3.234 1 98.88 196 VAL A C 1
ATOM 1535 O O . VAL A 1 196 ? 4.945 -15.219 -2.254 1 98.88 196 VAL A O 1
ATOM 1538 N N . GLN A 1 197 ? 4.699 -14.969 -4.457 1 98.69 197 GLN A N 1
ATOM 1539 C CA . GLN A 1 197 ? 5.793 -15.891 -4.73 1 98.69 197 GLN A CA 1
ATOM 1540 C C . GLN A 1 197 ? 7.141 -15.172 -4.711 1 98.69 197 GLN A C 1
ATOM 1542 O O . GLN A 1 197 ? 7.586 -14.648 -5.734 1 98.69 197 GLN A O 1
ATOM 1547 N N . ASN A 1 198 ? 7.746 -15.164 -3.537 1 98.69 198 ASN A N 1
ATOM 1548 C CA . ASN A 1 198 ? 9.039 -14.516 -3.326 1 98.69 198 ASN A CA 1
ATOM 1549 C C . ASN A 1 198 ? 10.188 -15.367 -3.863 1 98.69 198 ASN A C 1
ATOM 1551 O O . ASN A 1 198 ? 10.766 -16.172 -3.131 1 98.69 198 ASN A O 1
ATOM 1555 N N . ASN A 1 199 ? 10.492 -15.117 -5.113 1 97.81 199 ASN A N 1
ATOM 1556 C CA . ASN A 1 199 ? 11.555 -15.906 -5.727 1 97.81 199 ASN A CA 1
ATOM 1557 C C . ASN A 1 199 ? 12.891 -15.172 -5.707 1 97.81 199 ASN A C 1
ATOM 1559 O O . ASN A 1 199 ? 13.812 -15.531 -6.441 1 97.81 199 ASN A O 1
ATOM 1563 N N . GLY A 1 200 ? 12.906 -14.055 -5.004 1 96.31 200 GLY A N 1
ATOM 1564 C CA . GLY A 1 200 ? 14.164 -13.414 -4.645 1 96.31 200 GLY A CA 1
ATOM 1565 C C . GLY A 1 200 ? 14.484 -12.203 -5.496 1 96.31 200 GLY A C 1
ATOM 1566 O O . GLY A 1 200 ? 15.289 -11.359 -5.105 1 96.31 200 GLY A O 1
ATOM 1567 N N . TYR A 1 201 ? 13.75 -12.102 -6.734 1 96.62 201 TYR A N 1
ATOM 1568 C CA . TYR A 1 201 ? 14.188 -11.039 -7.633 1 96.62 201 TYR A CA 1
ATOM 1569 C C . TYR A 1 201 ? 13.008 -10.461 -8.406 1 96.62 201 TYR A C 1
ATOM 1571 O O . TYR A 1 201 ? 12.195 -11.203 -8.961 1 96.62 201 TYR A O 1
ATOM 1579 N N . ALA A 1 202 ? 12.906 -9.172 -8.477 1 95.56 202 ALA A N 1
ATOM 1580 C CA . ALA A 1 202 ? 12.117 -8.469 -9.484 1 95.56 202 ALA A CA 1
ATOM 1581 C C . ALA A 1 202 ? 12.938 -8.188 -10.734 1 95.56 202 ALA A C 1
ATOM 1583 O O . ALA A 1 202 ? 13.633 -7.172 -10.82 1 95.56 202 ALA A O 1
ATOM 1584 N N . ILE A 1 203 ? 12.773 -9 -11.68 1 93.69 203 ILE A N 1
ATOM 1585 C CA . ILE A 1 203 ? 13.641 -9.039 -12.852 1 93.69 203 ILE A CA 1
ATOM 1586 C C . ILE A 1 203 ? 15.094 -9.203 -12.406 1 93.69 203 ILE A C 1
ATOM 1588 O O . ILE A 1 203 ? 15.641 -10.305 -12.422 1 93.69 203 ILE A O 1
ATOM 1592 N N . SER A 1 204 ? 15.75 -8.086 -12.031 1 94.12 204 SER A N 1
ATOM 1593 C CA . SER A 1 204 ? 17.156 -8.141 -11.625 1 94.12 204 SER A CA 1
ATOM 1594 C C . SER A 1 204 ? 17.359 -7.48 -10.266 1 94.12 204 SER A C 1
ATOM 1596 O O . SER A 1 204 ? 18.484 -7.461 -9.75 1 94.12 204 SER A O 1
ATOM 1598 N N . VAL A 1 205 ? 16.375 -6.93 -9.656 1 95.62 205 VAL A N 1
ATOM 1599 C CA . VAL A 1 205 ? 16.484 -6.227 -8.383 1 95.62 205 VAL A CA 1
ATOM 1600 C C . VAL A 1 205 ? 16.266 -7.199 -7.234 1 95.62 205 VAL A C 1
ATOM 1602 O O . VAL A 1 205 ? 15.18 -7.781 -7.113 1 95.62 205 VAL A O 1
ATOM 1605 N N . PRO A 1 206 ? 17.281 -7.371 -6.383 1 96.75 206 PRO A N 1
ATOM 1606 C CA . PRO A 1 206 ? 17.094 -8.312 -5.281 1 96.75 206 PRO A CA 1
ATOM 1607 C C . PRO A 1 206 ? 16.031 -7.867 -4.281 1 96.75 206 PRO A C 1
ATOM 1609 O O . PRO A 1 206 ? 15.859 -6.664 -4.062 1 96.75 206 PRO A O 1
ATOM 1612 N N . ARG A 1 207 ? 15.375 -8.773 -3.691 1 96.81 207 ARG A N 1
ATOM 1613 C CA . ARG A 1 207 ? 14.305 -8.555 -2.729 1 96.81 207 ARG A CA 1
ATOM 1614 C C . ARG A 1 207 ? 14.727 -7.547 -1.663 1 96.81 207 ARG A C 1
ATOM 1616 O O . ARG A 1 207 ? 13.938 -6.688 -1.265 1 96.81 207 ARG A O 1
ATOM 1623 N N . ALA A 1 208 ? 15.953 -7.574 -1.22 1 96.06 208 ALA A N 1
ATOM 1624 C CA . ALA A 1 208 ? 16.453 -6.762 -0.115 1 96.06 208 ALA A CA 1
ATOM 1625 C C . ALA A 1 208 ? 16.484 -5.285 -0.495 1 96.06 208 ALA A C 1
ATOM 1627 O O . ALA A 1 208 ? 16.5 -4.41 0.377 1 96.06 208 ALA A O 1
ATOM 1628 N N . LYS A 1 209 ? 16.469 -4.961 -1.746 1 97.19 209 LYS A N 1
ATOM 1629 C CA . LYS A 1 209 ? 16.531 -3.578 -2.207 1 97.19 209 LYS A CA 1
ATOM 1630 C C . LYS A 1 209 ? 15.141 -3.031 -2.51 1 97.19 209 LYS A C 1
ATOM 1632 O O . LYS A 1 209 ? 14.977 -1.828 -2.721 1 97.19 209 LYS A O 1
ATOM 1637 N N . GLN A 1 210 ? 14.141 -3.877 -2.48 1 97.75 210 GLN A N 1
ATOM 1638 C CA . GLN A 1 210 ? 12.789 -3.508 -2.9 1 97.75 210 GLN A CA 1
ATOM 1639 C C . GLN A 1 210 ? 12.008 -2.879 -1.75 1 97.75 210 GLN A C 1
ATOM 1641 O O . GLN A 1 210 ? 11.117 -2.062 -1.975 1 97.75 210 GLN A O 1
ATOM 1646 N N . THR A 1 211 ? 12.273 -3.266 -0.548 1 98.44 211 THR A N 1
ATOM 1647 C CA . THR A 1 211 ? 11.523 -2.885 0.643 1 98.44 211 THR A CA 1
ATOM 1648 C C . THR A 1 211 ? 12.352 -3.117 1.903 1 98.44 211 THR A C 1
ATOM 1650 O O . THR A 1 211 ? 13.234 -3.977 1.922 1 98.44 211 THR A O 1
ATOM 1653 N N . ALA A 1 212 ? 12.078 -2.346 2.945 1 98.25 212 ALA A N 1
ATOM 1654 C CA . ALA A 1 212 ? 12.758 -2.521 4.227 1 98.25 212 ALA A CA 1
ATOM 1655 C C . ALA A 1 212 ? 12.031 -3.533 5.102 1 98.25 212 ALA A C 1
ATOM 1657 O O . ALA A 1 212 ? 12.547 -3.955 6.137 1 98.25 212 ALA A O 1
ATOM 1658 N N . ALA A 1 213 ? 10.828 -3.941 4.707 1 98 213 ALA A N 1
ATOM 1659 C CA . ALA A 1 213 ? 10.125 -4.977 5.453 1 98 213 ALA A CA 1
ATOM 1660 C C . ALA A 1 213 ? 10.93 -6.273 5.492 1 98 213 ALA A C 1
ATOM 1662 O O . ALA A 1 213 ? 11.438 -6.727 4.465 1 98 213 ALA A O 1
ATOM 1663 N N . LYS A 1 214 ? 11.008 -6.859 6.621 1 97.5 214 LYS A N 1
ATOM 1664 C CA . LYS A 1 214 ? 11.797 -8.078 6.781 1 97.5 214 LYS A CA 1
ATOM 1665 C C . LYS A 1 214 ? 11.188 -9.234 5.988 1 97.5 214 LYS A C 1
ATOM 1667 O O . LYS A 1 214 ? 11.914 -10 5.348 1 97.5 214 LYS A O 1
ATOM 1672 N N . THR A 1 215 ? 9.93 -9.391 6.055 1 98.19 215 THR A N 1
ATOM 1673 C CA . THR A 1 215 ? 9.203 -10.367 5.254 1 98.19 215 THR A CA 1
ATOM 1674 C C . THR A 1 215 ? 8.117 -9.688 4.43 1 98.19 215 THR A C 1
ATOM 1676 O O . THR A 1 215 ? 7.664 -8.594 4.77 1 98.19 215 THR A O 1
ATOM 1679 N N . LEU A 1 216 ? 7.762 -10.305 3.342 1 98.75 216 LEU A N 1
ATOM 1680 C CA . LEU A 1 216 ? 6.668 -9.773 2.535 1 98.75 216 LEU A CA 1
ATOM 1681 C C . LEU A 1 216 ? 5.316 -10.172 3.121 1 98.75 216 LEU A C 1
ATOM 1683 O O . LEU A 1 216 ? 4.324 -9.461 2.949 1 98.75 216 LEU A O 1
ATOM 1687 N N . ALA A 1 217 ? 5.266 -11.258 3.902 1 98.62 217 ALA A N 1
ATOM 1688 C CA . ALA A 1 217 ? 4.059 -11.695 4.605 1 98.62 217 ALA A CA 1
ATOM 1689 C C . ALA A 1 217 ? 3.562 -10.617 5.562 1 98.62 217 ALA A C 1
ATOM 1691 O O . ALA A 1 217 ? 2.363 -10.336 5.625 1 98.62 217 ALA A O 1
ATOM 1692 N N . GLN A 1 218 ? 4.453 -9.953 6.262 1 98.38 218 GLN A N 1
ATOM 1693 C CA . GLN A 1 218 ? 4.082 -9 7.301 1 98.38 218 GLN A CA 1
ATOM 1694 C C . GLN A 1 218 ? 3.32 -7.816 6.715 1 98.38 218 GLN A C 1
ATOM 1696 O O . GLN A 1 218 ? 2.723 -7.031 7.453 1 98.38 218 GLN A O 1
ATOM 1701 N N . LYS A 1 219 ? 3.35 -7.684 5.391 1 98.81 219 LYS A N 1
ATOM 1702 C CA . LYS A 1 219 ? 2.615 -6.594 4.754 1 98.81 219 LYS A CA 1
ATOM 1703 C C . LYS A 1 219 ? 1.112 -6.734 4.984 1 98.81 219 LYS A C 1
ATOM 1705 O O . LYS A 1 219 ? 0.369 -5.758 4.879 1 98.81 219 LYS A O 1
ATOM 1710 N N . GLY A 1 220 ? 0.63 -7.949 5.379 1 98.75 220 GLY A N 1
ATOM 1711 C CA . GLY A 1 220 ? -0.76 -8.156 5.754 1 98.75 220 GLY A CA 1
ATOM 1712 C C . GLY A 1 220 ? -1.194 -7.305 6.93 1 98.75 220 GLY A C 1
ATOM 1713 O O . GLY A 1 220 ? -2.371 -6.961 7.055 1 98.75 220 GLY A O 1
ATOM 1714 N N . VAL A 1 221 ? -0.286 -6.91 7.789 1 98.5 221 VAL A N 1
ATOM 1715 C CA . VAL A 1 221 ? -0.57 -6.102 8.969 1 98.5 221 VAL A CA 1
ATOM 1716 C C . VAL A 1 221 ? -1.174 -4.766 8.547 1 98.5 221 VAL A C 1
ATOM 1718 O O . VAL A 1 221 ? -2.07 -4.246 9.219 1 98.5 221 VAL A O 1
ATOM 1721 N N . ALA A 1 222 ? -0.707 -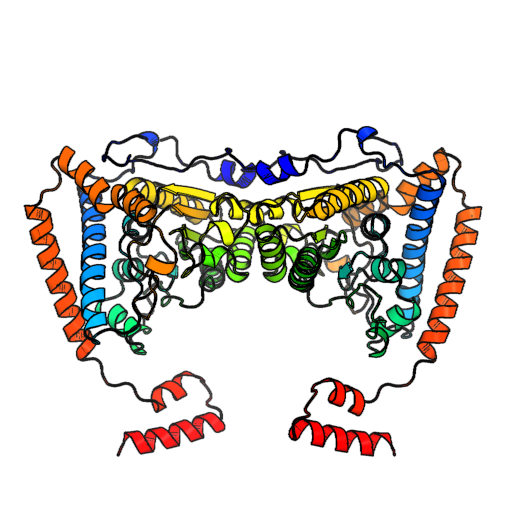4.246 7.449 1 98.62 222 ALA A N 1
ATOM 1722 C CA . ALA A 1 222 ? -1.162 -2.939 6.98 1 98.62 222 ALA A CA 1
ATOM 1723 C C . ALA A 1 222 ? -2.609 -3.004 6.504 1 98.62 222 ALA A C 1
ATOM 1725 O O . ALA A 1 222 ? -3.289 -1.977 6.426 1 98.62 222 ALA A O 1
ATOM 1726 N N . ALA A 1 223 ? -3.057 -4.195 6.145 1 98.69 223 ALA A N 1
ATOM 1727 C CA . ALA A 1 223 ? -4.418 -4.383 5.652 1 98.69 223 ALA A CA 1
ATOM 1728 C C . ALA A 1 223 ? -5.316 -4.977 6.738 1 98.69 223 ALA A C 1
ATOM 1730 O O . ALA A 1 223 ? -6.52 -5.141 6.535 1 98.69 223 ALA A O 1
ATOM 1731 N N . GLY A 1 224 ? -4.746 -5.316 7.906 1 98.38 224 GLY A N 1
ATOM 1732 C CA . GLY A 1 224 ? -5.508 -5.961 8.969 1 98.38 224 GLY A CA 1
ATOM 1733 C C . GLY A 1 224 ? -5.992 -7.352 8.594 1 98.38 224 GLY A C 1
ATOM 1734 O O . GLY A 1 224 ? -7.102 -7.746 8.953 1 98.38 224 GLY A O 1
ATOM 1735 N N . ILE A 1 225 ? -5.215 -8.055 7.82 1 98.81 225 ILE A N 1
ATOM 1736 C CA . ILE A 1 225 ? -5.578 -9.406 7.422 1 98.81 225 ILE A CA 1
ATOM 1737 C C . ILE A 1 225 ? -4.504 -10.391 7.891 1 98.81 225 ILE A C 1
ATOM 1739 O O . ILE A 1 225 ? -3.359 -10 8.125 1 98.81 225 ILE A O 1
ATOM 1743 N N . PRO A 1 226 ? -4.879 -11.656 8.062 1 98.69 226 PRO A N 1
ATOM 1744 C CA . PRO A 1 226 ? -3.852 -12.633 8.43 1 98.69 226 PRO A CA 1
ATOM 1745 C C . PRO A 1 226 ? -2.855 -12.891 7.305 1 98.69 226 PRO A C 1
ATOM 1747 O O . PRO A 1 226 ? -3.174 -12.68 6.129 1 98.69 226 PRO A O 1
ATOM 1750 N N . PHE A 1 227 ? -1.724 -13.297 7.723 1 98.69 227 PHE A N 1
ATOM 1751 C CA . PHE A 1 227 ? -0.658 -13.609 6.777 1 98.69 227 PHE A CA 1
ATOM 1752 C C . PHE A 1 227 ? 0.154 -14.805 7.258 1 98.69 227 PHE A C 1
ATOM 1754 O O . PHE A 1 227 ? 0.072 -15.195 8.422 1 98.69 227 PHE A O 1
ATOM 1761 N N . VAL A 1 228 ? 0.881 -15.414 6.352 1 98.38 228 VAL A N 1
ATOM 1762 C CA . VAL A 1 228 ? 1.749 -16.531 6.711 1 98.38 228 VAL A CA 1
ATOM 1763 C C . VAL A 1 228 ? 2.918 -16.609 5.73 1 98.38 228 VAL A C 1
ATOM 1765 O O . VAL A 1 228 ? 2.779 -16.25 4.559 1 98.38 228 VAL A O 1
ATOM 1768 N N . GLN A 1 229 ? 4.059 -16.875 6.234 1 98.44 229 GLN A N 1
ATOM 1769 C CA . GLN A 1 229 ? 5.211 -17.219 5.406 1 98.44 229 GLN A CA 1
ATOM 1770 C C . GLN A 1 229 ? 5.43 -18.719 5.348 1 98.44 229 GLN A C 1
ATOM 1772 O O . GLN A 1 229 ? 5.387 -19.391 6.379 1 98.44 229 GLN A O 1
ATOM 1777 N N . VAL A 1 230 ? 5.59 -19.25 4.203 1 98.62 230 VAL A N 1
ATOM 1778 C CA . VAL A 1 230 ? 5.691 -20.688 4.008 1 98.62 230 VAL A CA 1
ATOM 1779 C C . VAL A 1 230 ? 6.941 -21.016 3.195 1 98.62 230 VAL A C 1
ATOM 1781 O O . VAL A 1 230 ? 7.348 -20.234 2.33 1 98.62 230 VAL A O 1
ATOM 1784 N N . ASP A 1 231 ? 7.59 -22.125 3.516 1 98.75 231 ASP A N 1
ATOM 1785 C CA . ASP A 1 231 ? 8.633 -22.656 2.65 1 98.75 231 ASP A CA 1
ATOM 1786 C C . ASP A 1 231 ? 8.07 -23.062 1.29 1 98.75 231 ASP A C 1
ATOM 1788 O O . ASP A 1 231 ? 7.516 -24.156 1.137 1 98.75 231 ASP A O 1
ATOM 1792 N N . GLY A 1 232 ? 8.305 -22.203 0.312 1 98.75 232 GLY A N 1
ATOM 1793 C CA . GLY A 1 232 ? 7.727 -22.375 -1.012 1 98.75 232 GLY A CA 1
ATOM 1794 C C . GLY A 1 232 ? 8.367 -23.5 -1.802 1 98.75 232 GLY A C 1
ATOM 1795 O O . GLY A 1 232 ? 7.941 -23.812 -2.916 1 98.75 232 GLY A O 1
ATOM 1796 N N . MET A 1 233 ? 9.383 -24.156 -1.221 1 98.81 233 MET A N 1
ATOM 1797 C CA . MET A 1 233 ? 10.023 -25.297 -1.851 1 98.81 233 MET A CA 1
ATOM 1798 C C . MET A 1 233 ? 9.469 -26.609 -1.292 1 98.81 233 MET A C 1
ATOM 1800 O O . MET A 1 233 ? 9.867 -27.688 -1.726 1 98.81 233 MET A O 1
ATOM 1804 N N . ASP A 1 234 ? 8.633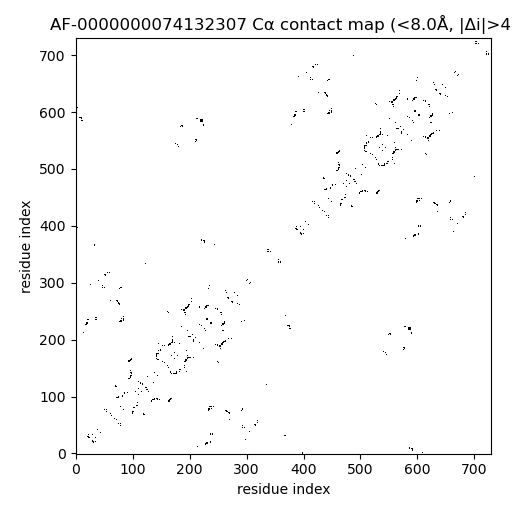 -26.516 -0.312 1 98.81 234 ASP A N 1
ATOM 1805 C CA . ASP A 1 234 ? 7.977 -27.641 0.351 1 98.81 234 ASP A CA 1
ATOM 1806 C C . ASP A 1 234 ? 6.523 -27.766 -0.105 1 98.81 234 ASP A C 1
ATOM 1808 O O . ASP A 1 234 ? 5.637 -27.109 0.433 1 98.81 234 ASP A O 1
ATOM 1812 N N . ALA A 1 235 ? 6.305 -28.734 -0.961 1 98.75 235 ALA A N 1
ATOM 1813 C CA . ALA A 1 235 ? 4.996 -28.859 -1.596 1 98.75 235 ALA A CA 1
ATOM 1814 C C . ALA A 1 235 ? 3.922 -29.219 -0.576 1 98.75 235 ALA A C 1
ATOM 1816 O O . ALA A 1 235 ? 2.77 -28.797 -0.696 1 98.75 235 ALA A O 1
ATOM 1817 N N . LEU A 1 236 ? 4.285 -30.016 0.39 1 98.81 236 LEU A N 1
ATOM 1818 C CA . LEU A 1 236 ? 3.309 -30.422 1.395 1 98.81 236 LEU A CA 1
ATOM 1819 C C . LEU A 1 236 ? 2.936 -29.25 2.299 1 98.81 236 LEU A C 1
ATOM 1821 O O . LEU A 1 236 ? 1.77 -29.078 2.66 1 98.81 236 LEU A O 1
ATOM 1825 N N . ALA A 1 237 ? 3.895 -28.438 2.691 1 98.69 237 ALA A N 1
ATOM 1826 C CA . ALA A 1 237 ? 3.607 -27.219 3.447 1 98.69 237 ALA A CA 1
ATOM 1827 C C . ALA A 1 237 ? 2.719 -26.281 2.646 1 98.69 237 ALA A C 1
ATOM 1829 O O . ALA A 1 237 ? 1.775 -25.688 3.188 1 98.69 237 ALA A O 1
ATOM 1830 N N . MET A 1 238 ? 3.082 -26.156 1.368 1 98.75 238 MET A N 1
ATOM 1831 C CA . MET A 1 238 ? 2.295 -25.297 0.494 1 98.75 238 MET A CA 1
ATOM 1832 C C . MET A 1 238 ? 0.833 -25.719 0.472 1 98.75 238 MET A C 1
ATOM 1834 O O . MET A 1 238 ? -0.068 -24.906 0.646 1 98.75 238 MET A O 1
ATOM 1838 N N . TYR A 1 239 ? 0.621 -26.984 0.25 1 98.75 239 TYR A N 1
ATOM 1839 C CA . TYR A 1 239 ? -0.745 -27.5 0.202 1 98.75 239 TYR A CA 1
ATOM 1840 C C . TYR A 1 239 ? -1.472 -27.234 1.516 1 98.75 239 TYR A C 1
ATOM 1842 O O . TYR A 1 239 ? -2.611 -26.766 1.52 1 98.75 239 TYR A O 1
ATOM 1850 N N . SER A 1 240 ? -0.854 -27.547 2.586 1 98.56 240 SER A N 1
ATOM 1851 C CA . SER A 1 240 ? -1.488 -27.422 3.895 1 98.56 240 SER A CA 1
ATOM 1852 C C . SER A 1 240 ? -1.878 -25.984 4.188 1 98.56 240 SER A C 1
ATOM 1854 O O . SER A 1 240 ? -2.988 -25.703 4.652 1 98.56 240 SER A O 1
ATOM 1856 N N . VAL A 1 241 ? -0.985 -25.078 3.928 1 98.5 241 VAL A N 1
ATOM 1857 C CA . VAL A 1 241 ? -1.24 -23.656 4.18 1 98.5 241 VAL A CA 1
ATOM 1858 C C . VAL A 1 241 ? -2.357 -23.172 3.262 1 98.5 241 V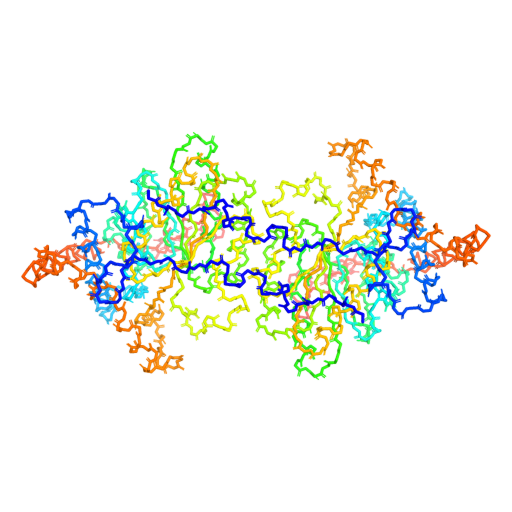AL A C 1
ATOM 1860 O O . VAL A 1 241 ? -3.27 -22.469 3.707 1 98.5 241 VAL A O 1
ATOM 1863 N N . MET A 1 242 ? -2.289 -23.562 2.008 1 98.69 242 MET A N 1
ATOM 1864 C CA . MET A 1 242 ? -3.281 -23.125 1.029 1 98.69 242 MET A CA 1
ATOM 1865 C C . MET A 1 242 ? -4.66 -23.672 1.372 1 98.69 242 MET A C 1
ATOM 1867 O O . MET A 1 242 ? -5.66 -22.969 1.259 1 98.69 242 MET A O 1
ATOM 1871 N N . LYS A 1 243 ? -4.699 -24.922 1.725 1 98.44 243 LYS A N 1
ATOM 1872 C CA . LYS A 1 243 ? -5.965 -25.531 2.119 1 98.44 243 LYS A CA 1
ATOM 1873 C C . LYS A 1 243 ? -6.57 -24.812 3.32 1 98.44 243 LYS A C 1
ATOM 1875 O O . LYS A 1 243 ? -7.762 -24.484 3.32 1 98.44 243 LYS A O 1
ATOM 1880 N N . ALA A 1 244 ? -5.77 -24.594 4.312 1 98.31 244 ALA A N 1
ATOM 1881 C CA . ALA A 1 244 ? -6.227 -23.891 5.504 1 98.31 244 ALA A CA 1
ATOM 1882 C C . ALA A 1 244 ? -6.707 -22.484 5.16 1 98.31 244 ALA A C 1
ATOM 1884 O O . ALA A 1 244 ? -7.734 -22.031 5.672 1 98.31 244 ALA A O 1
ATOM 1885 N N . ALA A 1 245 ? -5.969 -21.781 4.344 1 98.69 245 ALA A N 1
ATOM 1886 C CA . ALA A 1 245 ? -6.336 -20.422 3.926 1 98.69 245 ALA A CA 1
ATOM 1887 C C . ALA A 1 245 ? -7.652 -20.438 3.156 1 98.69 245 ALA A C 1
ATOM 1889 O O . ALA A 1 245 ? -8.492 -19.547 3.348 1 98.69 245 ALA A O 1
ATOM 1890 N N . ARG A 1 246 ? -7.785 -21.375 2.248 1 98.62 246 ARG A N 1
ATOM 1891 C CA . ARG A 1 246 ? -9.016 -21.484 1.479 1 98.62 246 ARG A CA 1
ATOM 1892 C C . ARG A 1 246 ? -10.219 -21.688 2.395 1 98.62 246 ARG A C 1
ATOM 1894 O O . ARG A 1 246 ? -11.266 -21.047 2.211 1 98.62 246 ARG A O 1
ATOM 1901 N N . GLU A 1 247 ? -10.078 -22.609 3.324 1 98 247 GLU A N 1
ATOM 1902 C CA . GLU A 1 247 ? -11.164 -22.875 4.273 1 98 247 GLU A CA 1
ATOM 1903 C C . GLU A 1 247 ? -11.484 -21.625 5.094 1 98 247 GLU A C 1
ATOM 1905 O O . GLU A 1 247 ? -12.656 -21.328 5.328 1 98 247 GLU A O 1
ATOM 1910 N N . TYR A 1 248 ? -10.484 -20.938 5.516 1 98.31 248 TYR A N 1
ATOM 1911 C CA . TYR A 1 248 ? -10.648 -19.703 6.281 1 98.31 248 TYR A CA 1
ATOM 1912 C C . TYR A 1 248 ? -11.438 -18.672 5.484 1 98.31 248 TYR A C 1
ATOM 1914 O O . TYR A 1 248 ? -12.406 -18.094 5.984 1 98.31 248 TYR A O 1
ATOM 1922 N N . ALA A 1 249 ? -11.031 -18.438 4.285 1 98.62 249 ALA A N 1
ATOM 1923 C CA . ALA A 1 249 ? -11.664 -17.438 3.428 1 98.62 249 ALA A CA 1
ATOM 1924 C C . ALA A 1 249 ? -13.086 -17.859 3.051 1 98.62 249 ALA A C 1
ATOM 1926 O O . ALA A 1 249 ? -14.008 -17.047 3.082 1 98.62 249 ALA A O 1
ATOM 1927 N N . ALA A 1 250 ? -13.258 -19.109 2.721 1 98.31 250 ALA A N 1
ATOM 1928 C CA . ALA A 1 250 ? -14.555 -19.641 2.309 1 98.31 250 ALA A CA 1
ATOM 1929 C C . ALA A 1 250 ? -15.57 -19.547 3.445 1 98.31 250 ALA A C 1
ATOM 1931 O O . ALA A 1 250 ? -16.781 -19.438 3.205 1 98.31 250 ALA A O 1
ATOM 1932 N N . ALA A 1 251 ? -15.086 -19.625 4.652 1 97.94 251 ALA A N 1
ATOM 1933 C CA . ALA A 1 251 ? -15.945 -19.562 5.828 1 97.94 251 ALA A CA 1
ATOM 1934 C C . ALA A 1 251 ? -16.406 -18.125 6.09 1 97.94 251 ALA A C 1
ATOM 1936 O O . ALA A 1 251 ? -17.172 -17.875 7.023 1 97.94 251 ALA A O 1
ATOM 1937 N N . GLY A 1 252 ? -15.93 -17.219 5.328 1 97.69 252 GLY A N 1
ATOM 1938 C CA . GLY A 1 252 ? -16.391 -15.852 5.449 1 97.69 252 GLY A CA 1
ATOM 1939 C C . GLY A 1 252 ? -15.523 -15.008 6.363 1 97.69 252 GLY A C 1
ATOM 1940 O O . GLY A 1 252 ? -15.914 -13.914 6.762 1 97.69 252 GLY A O 1
ATOM 1941 N N . ASN A 1 253 ? -14.32 -15.484 6.66 1 98.19 253 ASN A N 1
ATOM 1942 C CA . ASN A 1 253 ? -13.461 -14.789 7.617 1 98.19 253 ASN A CA 1
ATOM 1943 C C . ASN A 1 253 ? -12.586 -13.742 6.934 1 98.19 253 ASN A C 1
ATOM 1945 O O . ASN A 1 253 ? -11.883 -12.984 7.602 1 98.19 253 ASN A O 1
ATOM 1949 N N . GLY A 1 254 ? -12.656 -13.664 5.602 1 98.44 254 GLY A N 1
ATOM 1950 C CA . GLY A 1 254 ? -11.883 -12.664 4.875 1 98.44 254 GLY A CA 1
ATOM 1951 C C . GLY A 1 254 ? -10.648 -13.242 4.203 1 98.44 254 GLY A C 1
ATOM 1952 O O . GLY A 1 254 ? -10.484 -14.461 4.141 1 98.44 254 GLY A O 1
ATOM 1953 N N . PRO A 1 255 ? -9.852 -12.367 3.652 1 98.88 255 PRO A N 1
ATOM 1954 C CA . PRO A 1 255 ? -8.711 -12.805 2.844 1 98.88 255 PRO A CA 1
ATOM 1955 C C . PRO A 1 255 ? -7.516 -13.219 3.693 1 98.88 255 PRO A C 1
ATOM 1957 O O . PRO A 1 255 ? -7.469 -12.922 4.891 1 98.88 255 PRO A O 1
ATOM 1960 N N . VAL A 1 256 ? -6.562 -13.898 3.029 1 98.88 256 VAL A N 1
ATOM 1961 C CA . VAL A 1 256 ? -5.289 -14.305 3.619 1 98.88 256 VAL A CA 1
ATOM 1962 C C . VAL A 1 256 ? -4.145 -13.945 2.678 1 98.88 256 VAL A C 1
ATOM 1964 O O . VAL A 1 256 ? -4.262 -14.094 1.459 1 98.88 256 VAL A O 1
ATOM 1967 N N . LEU A 1 257 ? -3.113 -13.367 3.236 1 98.94 257 LEU A N 1
ATOM 1968 C CA . LEU A 1 257 ? -1.892 -13.102 2.482 1 98.94 257 LEU A CA 1
ATOM 1969 C C . LEU A 1 257 ? -0.841 -14.172 2.76 1 98.94 257 LEU A C 1
ATOM 1971 O O . LEU A 1 257 ? -0.508 -14.438 3.918 1 98.94 257 LEU A O 1
ATOM 1975 N N . ILE A 1 258 ? -0.286 -14.789 1.717 1 98.94 258 ILE A N 1
ATOM 1976 C CA . ILE A 1 258 ? 0.687 -15.875 1.855 1 98.94 258 ILE A CA 1
ATOM 1977 C C . ILE A 1 258 ? 1.973 -15.508 1.117 1 98.94 258 ILE A C 1
ATOM 1979 O O . ILE A 1 258 ? 1.944 -15.203 -0.077 1 98.94 258 ILE A O 1
ATOM 1983 N N . GLU A 1 259 ? 3.045 -15.445 1.812 1 98.88 259 GLU A N 1
ATOM 1984 C CA . GLU A 1 259 ? 4.367 -15.352 1.199 1 98.88 259 GLU A CA 1
ATOM 1985 C C . GLU A 1 259 ? 5.012 -16.734 1.074 1 98.88 259 GLU A C 1
ATOM 1987 O O . GLU A 1 259 ? 5.168 -17.438 2.068 1 98.88 259 GLU A O 1
ATOM 1992 N N . THR A 1 260 ? 5.336 -17.078 -0.106 1 98.88 260 THR A N 1
ATOM 1993 C CA . THR A 1 260 ? 6.07 -18.328 -0.343 1 98.88 260 THR A CA 1
ATOM 1994 C C . THR A 1 260 ? 7.543 -18.031 -0.609 1 98.88 260 THR A C 1
ATOM 1996 O O . THR A 1 260 ? 7.879 -17.297 -1.534 1 98.88 260 THR A O 1
ATOM 1999 N N . LEU A 1 261 ? 8.414 -18.594 0.212 1 98.69 261 LEU A N 1
ATOM 2000 C CA . LEU A 1 261 ? 9.852 -18.484 -0.023 1 98.69 261 LEU A CA 1
ATOM 2001 C C . LEU A 1 261 ? 10.32 -19.5 -1.048 1 98.69 261 LEU A C 1
ATOM 2003 O O . LEU A 1 261 ? 10.445 -20.688 -0.732 1 98.69 261 LEU A O 1
ATOM 2007 N N . THR A 1 262 ? 10.57 -19.047 -2.215 1 98.5 262 THR A N 1
ATOM 2008 C CA . THR A 1 262 ? 10.984 -19.906 -3.318 1 98.5 262 THR A CA 1
ATOM 2009 C C . THR A 1 262 ? 12.109 -19.25 -4.117 1 98.5 262 THR A C 1
ATOM 2011 O O . THR A 1 262 ? 12.773 -18.344 -3.629 1 98.5 262 THR A O 1
ATOM 2014 N N . TYR A 1 263 ? 12.469 -19.891 -5.281 1 98.06 263 TYR A N 1
ATOM 2015 C CA . TYR A 1 263 ? 13.57 -19.391 -6.098 1 98.06 263 TYR A CA 1
ATOM 2016 C C . TYR A 1 263 ? 13.359 -19.734 -7.57 1 98.06 263 TYR A C 1
ATOM 2018 O O . TYR A 1 263 ? 12.922 -20.844 -7.898 1 98.06 263 TYR A O 1
ATOM 2026 N N . ARG A 1 264 ? 13.578 -18.734 -8.383 1 95.81 264 ARG A N 1
ATOM 2027 C CA . ARG A 1 264 ? 13.547 -18.953 -9.828 1 95.81 264 ARG A CA 1
ATOM 2028 C C . ARG A 1 264 ? 14.906 -19.422 -10.344 1 95.81 264 ARG A C 1
ATOM 2030 O O . ARG A 1 264 ? 15.883 -18.656 -10.312 1 95.81 264 ARG A O 1
ATOM 2037 N N . PHE A 1 265 ? 15.023 -20.656 -10.836 1 96.5 265 PHE A N 1
ATOM 2038 C CA . PHE A 1 265 ? 16.297 -21.203 -11.273 1 96.5 265 PHE A CA 1
ATOM 2039 C C . PHE A 1 265 ? 16.75 -20.578 -12.586 1 96.5 265 PHE A C 1
ATOM 2041 O O . PHE A 1 265 ? 17.953 -20.453 -12.844 1 96.5 265 PHE A O 1
ATOM 2048 N N . GLY A 1 266 ? 15.82 -20.172 -13.383 1 93 266 GLY A N 1
ATOM 2049 C CA . GLY A 1 266 ? 16.125 -19.594 -14.68 1 93 266 GLY A CA 1
ATOM 2050 C C . GLY A 1 266 ? 16.047 -18.078 -14.695 1 93 266 GLY A C 1
ATOM 2051 O O . GLY A 1 266 ? 15.898 -17.453 -13.648 1 93 266 GLY A O 1
ATOM 2052 N N . PRO A 1 267 ? 16.25 -17.5 -15.867 1 94.62 267 PRO A N 1
ATOM 2053 C CA . PRO A 1 267 ? 16.125 -16.047 -16 1 94.62 267 PRO A CA 1
ATOM 2054 C C . PRO A 1 267 ? 14.703 -15.562 -15.781 1 94.62 267 PRO A C 1
ATOM 2056 O O . PRO A 1 267 ? 13.781 -16.375 -15.641 1 94.62 267 PRO A O 1
ATOM 2059 N N . HIS A 1 268 ? 14.641 -14.242 -15.656 1 94.81 268 HIS A N 1
ATOM 2060 C CA . HIS A 1 268 ? 13.32 -13.633 -15.508 1 94.81 268 HIS A CA 1
ATOM 2061 C C . HIS A 1 268 ? 12.406 -14 -16.672 1 94.81 268 HIS A C 1
ATOM 2063 O O . HIS A 1 268 ? 11.273 -14.438 -16.453 1 94.81 268 HIS A O 1
ATOM 2069 N N . THR A 1 269 ? 12.859 -13.742 -17.844 1 93.12 269 THR A N 1
ATOM 2070 C CA . THR A 1 269 ? 12.273 -14.195 -19.094 1 93.12 269 THR A CA 1
ATOM 2071 C C . THR A 1 269 ? 13.359 -14.641 -20.078 1 93.12 269 THR A C 1
ATOM 2073 O O . THR A 1 269 ? 14.555 -14.43 -19.812 1 93.12 269 THR A O 1
ATOM 2076 N N . LEU A 1 270 ? 12.953 -15.25 -21.078 1 89.19 270 LEU A N 1
ATOM 2077 C CA . LEU A 1 270 ? 13.922 -15.719 -22.062 1 89.19 270 LEU A CA 1
ATOM 2078 C C . LEU A 1 270 ? 14.234 -14.625 -23.078 1 89.19 270 LEU A C 1
ATOM 2080 O O . LEU A 1 270 ? 14.992 -14.852 -24.031 1 89.19 270 LEU A O 1
ATOM 2084 N N . SER A 1 271 ? 13.742 -13.477 -22.734 1 81.56 271 SER A N 1
ATOM 2085 C CA . SER A 1 271 ? 13.984 -12.352 -23.625 1 81.56 271 SER A CA 1
ATOM 2086 C C . SER A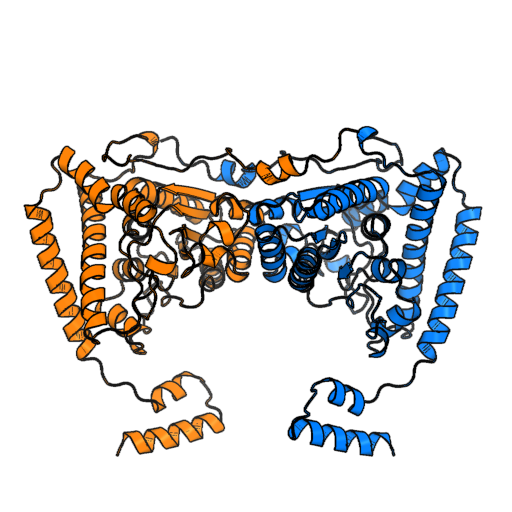 1 271 ? 15.086 -11.445 -23.078 1 81.56 271 SER A C 1
ATOM 2088 O O . SER A 1 271 ? 14.805 -10.367 -22.547 1 81.56 271 SER A O 1
ATOM 2090 N N . GLY A 1 272 ? 16.312 -11.867 -23.078 1 76.44 272 GLY A N 1
ATOM 2091 C CA . GLY A 1 272 ? 17.422 -10.953 -22.875 1 76.44 272 GLY A CA 1
ATOM 2092 C C . GLY A 1 272 ? 17.875 -10.875 -21.438 1 76.44 272 GLY A C 1
ATOM 2093 O O . GLY A 1 272 ? 18.828 -10.141 -21.125 1 76.44 272 GLY A O 1
ATOM 2094 N N . ASP A 1 273 ? 17.297 -11.469 -20.531 1 84.69 273 ASP A N 1
ATOM 2095 C CA . ASP A 1 273 ? 17.719 -11.438 -19.141 1 84.69 273 ASP A CA 1
ATOM 2096 C C . ASP A 1 273 ? 18.891 -12.398 -18.891 1 84.69 273 ASP A C 1
ATOM 2098 O O . ASP A 1 273 ? 18.828 -13.562 -19.297 1 84.69 273 ASP A O 1
ATOM 2102 N N . ASP A 1 274 ? 19.938 -11.891 -18.234 1 89.44 274 ASP A N 1
ATOM 2103 C CA . ASP A 1 274 ? 21.094 -12.711 -17.875 1 89.44 274 ASP A CA 1
ATOM 2104 C C . ASP A 1 274 ? 21.328 -12.695 -16.359 1 89.44 274 ASP A C 1
ATOM 2106 O O . ASP A 1 274 ? 22.031 -11.828 -15.844 1 89.44 274 ASP A O 1
ATOM 2110 N N . PRO A 1 275 ? 20.828 -13.758 -15.734 1 91.56 275 PRO A N 1
ATOM 2111 C CA . PRO A 1 275 ? 20.906 -13.805 -14.266 1 91.56 275 PRO A CA 1
ATOM 2112 C C . PRO A 1 275 ? 22.344 -13.695 -13.758 1 91.56 275 PRO A C 1
ATOM 2114 O O . PRO A 1 275 ? 22.562 -13.32 -12.602 1 91.56 275 PRO A O 1
ATOM 2117 N N . LYS A 1 276 ? 23.359 -14.062 -14.516 1 90.19 276 LYS A N 1
ATOM 2118 C CA . LYS A 1 276 ? 24.75 -14.023 -14.086 1 90.19 276 LYS A CA 1
ATOM 2119 C C . LYS A 1 276 ? 25.188 -12.594 -13.758 1 90.19 276 LYS A C 1
ATOM 2121 O O . LYS A 1 276 ? 26.203 -12.391 -13.07 1 90.19 276 LYS A O 1
ATOM 2126 N N . ARG A 1 277 ? 24.391 -11.68 -14.195 1 90.81 277 ARG A N 1
ATOM 2127 C CA . ARG A 1 277 ? 24.75 -10.281 -13.984 1 90.81 277 ARG A CA 1
ATOM 2128 C C . ARG A 1 277 ? 24.359 -9.82 -12.586 1 90.81 277 ARG A C 1
ATOM 2130 O O . ARG A 1 277 ? 24.875 -8.805 -12.102 1 90.81 277 ARG A O 1
ATOM 2137 N N . TYR A 1 278 ? 23.469 -10.609 -11.938 1 93.56 278 TYR A N 1
ATOM 2138 C CA . TYR A 1 278 ? 23 -10.055 -10.664 1 93.56 278 TYR A CA 1
ATOM 2139 C C . TYR A 1 278 ? 22.859 -11.148 -9.617 1 93.56 278 TYR A C 1
ATOM 2141 O O . TYR A 1 278 ? 22.484 -10.875 -8.477 1 93.56 278 TYR A O 1
ATOM 2149 N N . ARG A 1 279 ? 23.109 -12.336 -9.922 1 95.25 279 ARG A N 1
ATOM 2150 C CA . ARG A 1 279 ? 23.109 -13.445 -8.977 1 95.25 279 ARG A CA 1
ATOM 2151 C C . ARG A 1 279 ? 24.5 -14.047 -8.836 1 95.25 279 ARG A C 1
ATOM 2153 O O . ARG A 1 279 ? 25.297 -14 -9.781 1 95.25 279 ARG A O 1
ATOM 2160 N N . THR A 1 280 ? 24.797 -14.648 -7.711 1 94.94 280 THR A N 1
ATOM 2161 C CA . THR A 1 280 ? 26.062 -15.344 -7.523 1 94.94 280 THR A CA 1
ATOM 2162 C C . THR A 1 280 ? 25.875 -16.844 -7.695 1 94.94 280 THR A C 1
ATOM 2164 O O . THR A 1 280 ? 24.781 -17.375 -7.469 1 94.94 280 THR A O 1
ATOM 2167 N N . ALA A 1 281 ? 26.938 -17.547 -8.078 1 95.12 281 ALA A N 1
ATOM 2168 C CA . ALA A 1 281 ? 26.906 -19 -8.203 1 95.12 281 ALA A CA 1
ATOM 2169 C C . ALA A 1 281 ? 26.594 -19.656 -6.863 1 95.12 281 ALA A C 1
ATOM 2171 O O . ALA A 1 281 ? 25.922 -20.688 -6.812 1 95.12 281 ALA A O 1
ATOM 2172 N N . GLU A 1 282 ? 27.109 -19.062 -5.863 1 96.75 282 GLU A N 1
ATOM 2173 C CA . GLU A 1 282 ? 26.891 -19.578 -4.52 1 96.75 282 GLU A CA 1
ATOM 2174 C C . GLU A 1 282 ? 25.406 -19.531 -4.148 1 96.75 282 GLU A C 1
ATOM 2176 O O . GLU A 1 282 ? 24.875 -20.516 -3.611 1 96.75 282 GLU A O 1
ATOM 2181 N N . GLU A 1 283 ? 24.75 -18.438 -4.426 1 96.06 283 GLU A N 1
ATOM 2182 C CA . GLU A 1 283 ? 23.328 -18.312 -4.168 1 96.06 283 GLU A CA 1
ATOM 2183 C C . GLU A 1 283 ? 22.531 -19.359 -4.949 1 96.06 283 GLU A C 1
ATOM 2185 O O . GLU A 1 283 ? 21.656 -20.016 -4.391 1 96.06 283 GLU A O 1
ATOM 2190 N N . GLU A 1 284 ? 22.844 -19.453 -6.191 1 96 284 GLU A N 1
ATOM 2191 C CA . GLU A 1 284 ? 22.125 -20.406 -7.043 1 96 284 GLU A CA 1
ATOM 2192 C C . GLU A 1 284 ? 22.297 -21.828 -6.547 1 96 284 GLU A C 1
ATOM 2194 O O . GLU A 1 284 ? 21.344 -22.625 -6.547 1 96 284 GLU A O 1
ATOM 2199 N N . GLN A 1 285 ? 23.5 -22.156 -6.164 1 96.5 285 GLN A N 1
ATOM 2200 C CA . GLN A 1 285 ? 23.781 -23.5 -5.676 1 96.5 285 GLN A CA 1
ATOM 2201 C C . GLN A 1 285 ? 23.016 -23.797 -4.387 1 96.5 285 GLN A C 1
ATOM 2203 O O . GLN A 1 285 ? 22.484 -24.891 -4.207 1 96.5 285 GLN A O 1
ATOM 2208 N N . GLU A 1 286 ? 22.969 -22.844 -3.525 1 96.81 286 GLU A N 1
ATOM 2209 C CA . GLU A 1 286 ? 22.234 -23 -2.275 1 96.81 286 GLU A CA 1
ATOM 2210 C C . GLU A 1 286 ? 20.766 -23.328 -2.541 1 96.81 286 GLU A C 1
ATOM 2212 O O . GLU A 1 286 ? 20.188 -24.188 -1.883 1 96.81 286 GLU A O 1
ATOM 2217 N N . TRP A 1 287 ? 20.219 -22.672 -3.49 1 97.12 287 TRP A N 1
ATOM 2218 C CA . TRP A 1 287 ? 18.797 -22.891 -3.793 1 97.12 287 TRP A CA 1
ATOM 2219 C C . TRP A 1 287 ? 18.594 -24.188 -4.559 1 97.12 287 TRP A C 1
ATOM 2221 O O . TRP A 1 287 ? 17.578 -24.859 -4.398 1 97.12 287 TRP A O 1
ATOM 2231 N N . LYS A 1 288 ? 19.531 -24.562 -5.383 1 96.56 288 LYS A N 1
ATOM 2232 C CA . LYS A 1 288 ? 19.438 -25.828 -6.094 1 96.56 288 LYS A CA 1
ATOM 2233 C C . LYS A 1 288 ? 19.422 -27.016 -5.121 1 96.56 288 LYS A C 1
ATOM 2235 O O . LYS A 1 288 ? 18.766 -28.031 -5.375 1 96.56 288 LYS A O 1
ATOM 2240 N N . GLU A 1 289 ? 20.078 -26.812 -4.012 1 96.94 289 GLU A N 1
ATOM 2241 C CA . GLU A 1 289 ? 20.094 -27.844 -2.977 1 96.94 289 GLU A CA 1
ATOM 2242 C C . GLU A 1 289 ? 18.734 -28 -2.316 1 96.94 289 GLU A C 1
ATOM 2244 O O . GLU A 1 289 ? 18.453 -29.016 -1.679 1 96.94 289 GLU A O 1
ATOM 2249 N N . LYS A 1 290 ? 17.875 -27 -2.498 1 97.81 290 LYS A N 1
ATOM 2250 C CA . LYS A 1 290 ? 16.547 -27 -1.918 1 97.81 290 LYS A CA 1
ATOM 2251 C C . LYS A 1 290 ? 15.484 -27.297 -2.979 1 97.81 290 LYS A C 1
ATOM 2253 O O . LYS A 1 290 ? 14.297 -27.047 -2.762 1 97.81 290 LYS A O 1
ATOM 2258 N N . ASP A 1 291 ? 15.922 -27.844 -4.066 1 98.56 291 ASP A N 1
ATOM 2259 C CA . ASP A 1 291 ? 15.031 -28.125 -5.188 1 98.56 291 ASP A CA 1
ATOM 2260 C C . ASP A 1 291 ? 13.789 -28.875 -4.727 1 98.56 291 ASP A C 1
ATOM 2262 O O . ASP A 1 291 ? 13.891 -29.953 -4.145 1 98.56 291 ASP A O 1
ATOM 2266 N N . PRO A 1 292 ? 12.633 -28.266 -5.047 1 98.75 292 PRO A N 1
ATOM 2267 C CA . PRO A 1 292 ? 11.398 -28.875 -4.531 1 98.75 292 PRO A CA 1
ATOM 2268 C C . PRO A 1 292 ? 11.133 -30.266 -5.121 1 98.75 292 PRO A C 1
ATOM 2270 O O . PRO A 1 292 ? 10.508 -31.109 -4.469 1 98.75 292 PRO A O 1
ATOM 2273 N N . LEU A 1 293 ? 11.523 -30.578 -6.348 1 98.44 293 LEU A N 1
ATOM 2274 C CA . LEU A 1 293 ? 11.328 -31.906 -6.934 1 98.44 293 LEU A CA 1
ATOM 2275 C C . LEU A 1 293 ? 12.203 -32.938 -6.242 1 98.44 293 LEU A C 1
ATOM 2277 O O . LEU A 1 293 ? 11.742 -34.031 -5.941 1 98.44 293 LEU A O 1
ATOM 2281 N N . ILE A 1 294 ? 13.469 -32.531 -6.047 1 98.19 294 ILE A N 1
ATOM 2282 C CA . ILE A 1 294 ? 14.383 -33.438 -5.391 1 98.19 294 ILE A CA 1
ATOM 2283 C C . ILE A 1 294 ? 13.891 -33.75 -3.979 1 98.19 294 ILE A C 1
ATOM 2285 O O . ILE A 1 294 ? 13.883 -34.906 -3.555 1 98.19 294 ILE A O 1
ATOM 2289 N N . ARG A 1 295 ? 13.492 -32.719 -3.24 1 98.25 295 ARG A N 1
ATOM 2290 C CA . ARG A 1 295 ? 12.992 -32.844 -1.876 1 98.25 295 ARG A CA 1
ATOM 2291 C C . ARG A 1 295 ? 11.797 -33.812 -1.822 1 98.25 295 ARG A C 1
ATOM 2293 O O . ARG A 1 295 ? 11.781 -34.75 -1.022 1 98.25 295 ARG A O 1
ATOM 2300 N N . MET A 1 296 ? 10.797 -33.594 -2.656 1 98.44 296 MET A N 1
ATOM 2301 C CA . MET A 1 296 ? 9.578 -34.406 -2.66 1 98.44 296 MET A CA 1
ATOM 2302 C C . MET A 1 296 ? 9.867 -35.812 -3.156 1 98.44 296 MET A C 1
ATOM 2304 O O . MET A 1 296 ? 9.305 -36.781 -2.643 1 98.44 296 MET A O 1
ATOM 2308 N N . ARG A 1 297 ? 10.68 -35.938 -4.176 1 98.19 297 ARG A N 1
ATOM 2309 C CA . ARG A 1 297 ? 11.086 -37.25 -4.676 1 98.19 297 ARG A CA 1
ATOM 2310 C C . ARG A 1 297 ? 11.695 -38.094 -3.562 1 98.19 297 ARG A C 1
ATOM 2312 O O . ARG A 1 297 ? 11.367 -39.281 -3.42 1 98.19 297 ARG A O 1
ATOM 2319 N N . THR A 1 298 ? 12.625 -37.469 -2.84 1 98 298 THR A N 1
ATOM 2320 C CA . THR A 1 298 ? 13.297 -38.188 -1.747 1 98 298 THR A CA 1
ATOM 2321 C C . THR A 1 298 ? 12.273 -38.688 -0.726 1 98 298 THR A C 1
ATOM 2323 O O . THR A 1 298 ? 12.359 -39.812 -0.267 1 98 298 THR A O 1
ATOM 2326 N N . TYR A 1 299 ? 11.312 -37.875 -0.343 1 98.44 299 TYR A N 1
ATOM 2327 C CA . TYR A 1 299 ? 10.242 -38.25 0.578 1 98.44 299 TYR A CA 1
ATOM 2328 C C . TYR A 1 299 ? 9.469 -39.438 0.051 1 98.44 299 TYR A C 1
ATOM 2330 O O . TYR A 1 299 ? 9.25 -40.406 0.78 1 98.44 299 TYR A O 1
ATOM 2338 N N . LEU A 1 300 ? 9.086 -39.438 -1.258 1 98.56 300 LEU A N 1
ATOM 2339 C CA . LEU A 1 300 ? 8.273 -40.469 -1.859 1 98.56 300 LEU A CA 1
ATOM 2340 C C . LEU A 1 300 ? 9.078 -41.781 -2.01 1 98.56 300 LEU A C 1
ATOM 2342 O O . LEU A 1 300 ? 8.539 -42.875 -1.834 1 98.56 300 LEU A O 1
ATOM 2346 N N . ASP A 1 301 ? 10.328 -41.562 -2.332 1 97.31 301 ASP A N 1
ATOM 2347 C CA . ASP A 1 301 ? 11.195 -42.719 -2.477 1 97.31 301 ASP A CA 1
ATOM 2348 C C . ASP A 1 301 ? 11.336 -43.469 -1.152 1 97.31 301 ASP A C 1
ATOM 2350 O O . ASP A 1 301 ? 11.273 -44.719 -1.118 1 97.31 301 ASP A O 1
ATOM 2354 N N . LYS A 1 302 ? 11.555 -42.75 -0.127 1 96.5 302 LYS A N 1
ATOM 2355 C CA . LYS A 1 302 ? 11.688 -43.344 1.203 1 96.5 302 LYS A CA 1
ATOM 2356 C C . LYS A 1 302 ? 10.438 -44.125 1.583 1 96.5 302 LYS A C 1
ATOM 2358 O O . LYS A 1 302 ? 10.523 -45.125 2.311 1 96.5 302 LYS A O 1
ATOM 2363 N N . LYS A 1 303 ? 9.336 -43.75 1.022 1 96.81 303 LYS A N 1
ATOM 2364 C CA . LYS A 1 303 ? 8.062 -44.406 1.334 1 96.81 303 LYS A CA 1
ATOM 2365 C C . LYS A 1 303 ? 7.742 -45.5 0.329 1 96.81 303 LYS A C 1
ATOM 2367 O O . LYS A 1 303 ? 6.723 -46.188 0.452 1 96.81 303 LYS A O 1
ATOM 2372 N N . GLY A 1 304 ? 8.594 -45.562 -0.642 1 97.38 304 GLY A N 1
ATOM 2373 C CA . GLY A 1 304 ? 8.391 -46.562 -1.679 1 97.38 304 GLY A CA 1
ATOM 2374 C C . GLY A 1 304 ? 7.25 -46.219 -2.621 1 97.38 304 GLY A C 1
ATOM 2375 O O . GLY A 1 304 ? 6.648 -47.125 -3.225 1 97.38 304 GLY A O 1
ATOM 2376 N N . LEU A 1 305 ? 6.879 -44.969 -2.775 1 98.12 305 LEU A N 1
ATOM 2377 C CA . LEU A 1 305 ? 5.703 -44.531 -3.531 1 98.12 305 LEU A CA 1
ATOM 2378 C C . LEU A 1 305 ? 6.102 -44.031 -4.914 1 98.12 305 LEU A C 1
ATOM 2380 O O . LEU A 1 305 ? 5.238 -43.75 -5.746 1 98.12 305 LEU A O 1
ATOM 2384 N N . TRP A 1 306 ? 7.383 -43.969 -5.223 1 97.62 306 TRP A N 1
ATOM 2385 C CA . TRP A 1 306 ? 7.887 -43.406 -6.473 1 97.62 306 TRP A CA 1
ATOM 2386 C C . TRP A 1 306 ? 9.172 -44.094 -6.906 1 97.62 306 TRP A C 1
ATOM 2388 O O . TRP A 1 306 ? 9.797 -44.812 -6.113 1 97.62 306 TRP A O 1
ATOM 2398 N N . SER A 1 307 ? 9.477 -44.062 -8.141 1 96.75 307 SER A N 1
ATOM 2399 C CA . SER A 1 307 ? 10.688 -44.656 -8.688 1 96.75 307 SER A CA 1
ATOM 2400 C C . SER A 1 307 ? 11.133 -43.938 -9.961 1 96.75 307 SER A C 1
ATOM 2402 O O . SER A 1 307 ? 10.367 -43.188 -10.547 1 96.75 307 SER A O 1
ATOM 2404 N N . GLU A 1 308 ? 12.281 -44.219 -10.289 1 96.38 308 GLU A N 1
ATOM 2405 C CA . GLU A 1 308 ? 12.82 -43.625 -11.523 1 96.38 308 GLU A CA 1
ATOM 2406 C C . GLU A 1 308 ? 12.023 -44.094 -12.742 1 96.38 308 GLU A C 1
ATOM 2408 O O . GLU A 1 308 ? 11.836 -43.344 -13.695 1 96.38 308 GLU A O 1
ATOM 2413 N N . GLU A 1 309 ? 11.648 -45.344 -12.75 1 97.31 309 GLU A N 1
ATOM 2414 C CA . GLU A 1 309 ? 10.852 -45.875 -13.844 1 97.31 309 GLU A CA 1
ATOM 2415 C C . GLU A 1 309 ? 9.516 -45.156 -13.977 1 97.31 309 GLU A C 1
ATOM 2417 O O . GLU A 1 309 ? 9.102 -44.812 -15.086 1 97.31 309 GLU A O 1
ATOM 2422 N N . LYS A 1 310 ? 8.836 -44.969 -12.844 1 97.56 310 LYS A N 1
ATOM 2423 C CA . LYS A 1 310 ? 7.578 -44.219 -12.844 1 97.56 310 LYS A CA 1
ATOM 2424 C C . LYS A 1 310 ? 7.781 -42.812 -13.391 1 97.56 310 LYS A C 1
ATOM 2426 O O . LYS A 1 310 ? 6.949 -42.312 -14.156 1 97.56 310 LYS A O 1
ATOM 2431 N N . GLU A 1 311 ? 8.859 -42.188 -12.992 1 97.88 311 GLU A N 1
ATOM 2432 C CA . GLU A 1 311 ? 9.133 -40.812 -13.422 1 97.88 311 GLU A CA 1
ATOM 2433 C C . GLU A 1 311 ? 9.398 -40.75 -14.922 1 97.88 311 GLU A C 1
ATOM 2435 O O . GLU A 1 311 ? 8.938 -39.844 -15.609 1 97.88 311 GLU A O 1
ATOM 2440 N N . LYS A 1 312 ? 10.211 -41.688 -15.438 1 97.94 312 LYS A N 1
ATOM 2441 C CA . LYS A 1 312 ? 10.5 -41.719 -16.859 1 97.94 312 LYS A CA 1
ATOM 2442 C C . LYS A 1 312 ? 9.219 -41.938 -17.672 1 97.94 312 LYS A C 1
ATOM 2444 O O . LYS A 1 312 ? 9.016 -41.25 -18.688 1 97.94 312 LYS A O 1
ATOM 2449 N N . ALA A 1 313 ? 8.422 -42.812 -17.266 1 98.5 313 ALA A N 1
ATOM 2450 C CA . ALA A 1 313 ? 7.156 -43.062 -17.953 1 98.5 313 ALA A CA 1
ATOM 2451 C C . ALA A 1 313 ? 6.273 -41.812 -17.938 1 98.5 313 ALA A C 1
ATOM 2453 O O . ALA A 1 313 ? 5.656 -41.469 -18.938 1 98.5 313 ALA A O 1
ATOM 2454 N N . TRP A 1 314 ? 6.195 -41.188 -16.766 1 98.56 314 TRP A N 1
ATOM 2455 C CA . TRP A 1 314 ? 5.391 -39.969 -16.641 1 98.56 314 TRP A CA 1
ATOM 2456 C C . TRP A 1 314 ? 5.938 -38.875 -17.531 1 98.56 314 TRP A C 1
ATOM 2458 O O . TRP A 1 314 ? 5.176 -38.156 -18.203 1 98.56 314 TRP A O 1
ATOM 2468 N N . THR A 1 315 ? 7.219 -38.719 -17.578 1 98.62 315 THR A N 1
ATOM 2469 C CA . THR A 1 315 ? 7.867 -37.688 -18.406 1 98.62 315 THR A CA 1
ATOM 2470 C C . THR A 1 315 ? 7.543 -37.906 -19.875 1 98.62 315 THR A C 1
ATOM 2472 O O . THR A 1 315 ? 7.316 -36.969 -20.625 1 98.62 315 THR A O 1
ATOM 2475 N N . GLU A 1 316 ? 7.523 -39.156 -20.312 1 98.62 316 GLU A N 1
ATOM 2476 C CA . GLU A 1 316 ? 7.176 -39.469 -21.688 1 98.62 316 GLU A CA 1
ATOM 2477 C C . GLU A 1 316 ? 5.734 -39.062 -22 1 98.62 316 GLU A C 1
ATOM 2479 O O . GLU A 1 316 ? 5.445 -38.531 -23.078 1 98.62 316 GLU A O 1
ATOM 2484 N N . GLU A 1 317 ? 4.891 -39.375 -21.078 1 98.69 317 GLU A N 1
ATOM 2485 C CA . GLU A 1 317 ? 3.492 -39 -21.25 1 98.69 317 GLU A CA 1
ATOM 2486 C C . GLU A 1 317 ? 3.348 -37.469 -21.359 1 98.69 317 GLU A C 1
ATOM 2488 O O . GLU A 1 317 ? 2.582 -36.969 -22.188 1 98.69 317 GLU A O 1
ATOM 2493 N N . VAL A 1 318 ? 4.051 -36.75 -20.5 1 98.81 318 VAL A N 1
ATOM 2494 C CA . VAL A 1 318 ? 3.992 -35.312 -20.5 1 98.81 318 VAL A CA 1
ATOM 2495 C C . VAL A 1 318 ? 4.531 -34.75 -21.812 1 98.81 318 VAL A C 1
ATOM 2497 O O . VAL A 1 318 ? 3.957 -33.844 -22.391 1 98.81 318 VAL A O 1
ATOM 2500 N N . ASN A 1 319 ? 5.633 -35.281 -22.281 1 98.75 319 ASN A N 1
ATOM 2501 C CA . ASN A 1 319 ? 6.199 -34.844 -23.562 1 98.75 319 ASN A CA 1
ATOM 2502 C C . ASN A 1 319 ? 5.203 -35.031 -24.703 1 98.75 319 ASN A C 1
ATOM 2504 O O . ASN A 1 319 ? 5.102 -34.188 -25.578 1 98.75 319 ASN A O 1
ATOM 2508 N N . LYS A 1 320 ? 4.52 -36.125 -24.703 1 98.75 320 LYS A N 1
ATOM 2509 C CA . LYS A 1 320 ? 3.494 -36.375 -25.719 1 98.75 320 LYS A CA 1
ATOM 2510 C C . LYS A 1 320 ? 2.383 -35.344 -25.625 1 98.75 320 LYS A C 1
ATOM 2512 O O . LYS A 1 320 ? 1.913 -34.844 -26.656 1 98.75 320 LYS A O 1
ATOM 2517 N N . GLU A 1 321 ? 1.965 -35.062 -24.422 1 98.69 321 GLU A N 1
ATOM 2518 C CA . GLU A 1 321 ? 0.956 -34.031 -24.219 1 98.69 321 GLU A CA 1
ATOM 2519 C C . GLU A 1 321 ? 1.408 -32.688 -24.797 1 98.69 321 GLU A C 1
ATOM 2521 O O . GLU A 1 321 ? 0.627 -32 -25.453 1 98.69 321 GLU A O 1
ATOM 2526 N N . ILE A 1 322 ? 2.623 -32.281 -24.562 1 98.81 322 ILE A N 1
ATOM 2527 C CA . ILE A 1 322 ? 3.18 -31.031 -25.031 1 98.81 322 ILE A CA 1
ATOM 2528 C C . ILE A 1 322 ? 3.236 -31.031 -26.562 1 98.81 322 ILE A C 1
ATOM 2530 O O . ILE A 1 322 ? 2.891 -30.031 -27.203 1 98.81 322 ILE A O 1
ATOM 2534 N N . ASP A 1 323 ? 3.641 -32.188 -27.141 1 98.62 323 ASP A N 1
ATOM 2535 C CA . ASP A 1 323 ? 3.682 -32.281 -28.594 1 98.62 323 ASP A CA 1
ATOM 2536 C C . ASP A 1 323 ? 2.293 -32.094 -29.203 1 98.62 323 ASP A C 1
ATOM 2538 O O . ASP A 1 323 ? 2.139 -31.391 -30.203 1 98.62 323 ASP A O 1
ATOM 2542 N N . GLU A 1 324 ? 1.348 -32.75 -28.609 1 98.62 324 GLU A N 1
ATOM 2543 C CA . GLU A 1 324 ? -0.025 -32.625 -29.094 1 98.62 324 GLU A CA 1
ATOM 2544 C C . GLU A 1 324 ? -0.525 -31.188 -28.969 1 98.62 324 GLU A C 1
ATOM 2546 O O . GLU A 1 324 ? -1.192 -30.688 -29.875 1 98.62 324 GLU A O 1
ATOM 2551 N N . ALA A 1 325 ? -0.242 -30.562 -27.875 1 98.69 325 ALA A N 1
ATOM 2552 C CA . ALA A 1 325 ? -0.633 -29.172 -27.672 1 98.69 325 ALA A CA 1
ATOM 2553 C C . ALA A 1 325 ? 0.028 -28.266 -28.703 1 98.69 325 ALA A C 1
ATOM 2555 O O . ALA A 1 325 ? -0.589 -27.312 -29.188 1 98.69 325 ALA A O 1
ATOM 2556 N N . MET A 1 326 ? 1.258 -28.516 -29.031 1 98.38 326 MET A N 1
ATOM 2557 C CA . MET A 1 326 ? 1.984 -27.703 -30 1 98.38 326 MET A CA 1
ATOM 2558 C C . MET A 1 326 ? 1.376 -27.844 -31.391 1 98.38 326 MET A C 1
ATOM 2560 O O . MET A 1 326 ? 1.329 -26.875 -32.156 1 98.38 326 MET A O 1
ATOM 2564 N N . VAL A 1 327 ? 0.965 -29.062 -31.734 1 98.38 327 VAL A N 1
ATOM 2565 C CA . VAL A 1 327 ? 0.31 -29.297 -33.031 1 98.38 327 VAL A CA 1
ATOM 2566 C C . VAL A 1 327 ? -0.933 -28.406 -33.125 1 98.38 327 VAL A C 1
ATOM 2568 O O . VAL A 1 327 ? -1.145 -27.75 -34.156 1 98.38 327 VAL A O 1
ATOM 2571 N N . LEU A 1 328 ? -1.718 -28.406 -32.094 1 98.19 328 LEU A N 1
ATOM 2572 C CA . LEU A 1 328 ? -2.918 -27.578 -32.062 1 98.19 328 LEU A CA 1
ATOM 2573 C C . LEU A 1 328 ? -2.559 -26.094 -32.125 1 98.19 328 LEU A C 1
ATOM 2575 O O . LEU A 1 328 ? -3.221 -25.312 -32.812 1 98.19 328 LEU A O 1
ATOM 2579 N N . THR A 1 329 ? -1.576 -25.688 -31.422 1 98.12 329 THR A N 1
ATOM 2580 C CA . THR A 1 329 ? -1.115 -24.297 -31.391 1 98.12 329 THR A CA 1
ATOM 2581 C C . THR A 1 329 ? -0.713 -23.828 -32.781 1 98.12 329 THR A C 1
ATOM 2583 O O . THR A 1 329 ? -1.093 -22.734 -33.219 1 98.12 329 THR A O 1
ATOM 2586 N N . GLU A 1 330 ? 0.009 -24.656 -33.469 1 97.25 330 GLU A N 1
ATOM 2587 C CA . GLU A 1 330 ? 0.563 -24.297 -34.781 1 97.25 330 GLU A CA 1
ATOM 2588 C C . GLU A 1 330 ? -0.51 -24.312 -35.875 1 97.25 330 GLU A C 1
ATOM 2590 O O . GLU A 1 330 ? -0.343 -23.703 -36.906 1 97.25 330 GLU A O 1
ATOM 2595 N N . LYS A 1 331 ? -1.608 -24.938 -35.594 1 97.06 331 LYS A N 1
ATOM 2596 C CA . LYS A 1 331 ? -2.725 -24.984 -36.531 1 97.06 331 LYS A CA 1
ATOM 2597 C C . LYS A 1 331 ? -3.633 -23.766 -36.375 1 97.06 331 LYS A C 1
ATOM 2599 O O . LYS A 1 331 ? -4.52 -23.531 -37.188 1 97.06 331 LYS A O 1
ATOM 2604 N N . ALA A 1 332 ? -3.469 -23 -35.344 1 95.81 332 ALA A N 1
ATOM 2605 C CA . ALA A 1 332 ? -4.312 -21.828 -35.094 1 95.81 332 ALA A CA 1
ATOM 2606 C C . ALA A 1 332 ? -4.246 -20.859 -36.281 1 95.81 332 ALA A C 1
ATOM 2608 O O . ALA A 1 332 ? -3.184 -20.672 -36.875 1 95.81 332 ALA A O 1
ATOM 2609 N N . PRO A 1 333 ? -5.312 -20.219 -36.656 1 93.62 333 PRO A N 1
ATOM 2610 C CA . PRO A 1 333 ? -5.328 -19.281 -37.781 1 93.62 333 PRO A CA 1
ATOM 2611 C C . PRO A 1 333 ? -4.438 -18.062 -37.562 1 93.62 333 PRO A C 1
ATOM 2613 O O . PRO A 1 333 ? -4.246 -17.641 -36.406 1 93.62 333 PRO A O 1
ATOM 2616 N N . LYS A 1 334 ? -4.008 -17.516 -38.688 1 92.44 334 LYS A N 1
ATOM 2617 C CA . LYS A 1 334 ? -3.242 -16.266 -38.625 1 92.44 334 LYS A CA 1
ATOM 2618 C C . LYS A 1 334 ? -4.117 -15.117 -38.156 1 92.44 334 LYS A C 1
ATOM 2620 O O . LYS A 1 334 ? -5.285 -15.016 -38.531 1 92.44 334 LYS A O 1
ATOM 2625 N N . GLN A 1 335 ? -3.533 -14.305 -37.281 1 93.5 335 GLN A N 1
ATOM 2626 C CA . GLN A 1 335 ? -4.258 -13.148 -36.781 1 93.5 335 GLN A CA 1
ATOM 2627 C C . GLN A 1 335 ? -4.176 -11.977 -37.75 1 93.5 335 GLN A C 1
ATOM 2629 O O . GLN A 1 335 ? -3.211 -11.859 -38.531 1 93.5 335 GLN A O 1
ATOM 2634 N N . LYS A 1 336 ? -5.188 -11.125 -37.75 1 91.94 336 LYS A N 1
ATOM 2635 C CA . LYS A 1 336 ? -5.27 -9.953 -38.625 1 91.94 336 LYS A CA 1
ATOM 2636 C C . LYS A 1 336 ? -5.27 -8.664 -37.812 1 91.94 336 LYS A C 1
ATOM 2638 O O . LYS A 1 336 ? -5.859 -8.609 -36.719 1 91.94 336 LYS A O 1
ATOM 2643 N N . VAL A 1 337 ? -4.664 -7.68 -38.375 1 92.44 337 VAL A N 1
ATOM 2644 C CA . VAL A 1 337 ? -4.629 -6.367 -37.75 1 92.44 337 VAL A CA 1
ATOM 2645 C C . VAL A 1 337 ? -6.047 -5.812 -37.625 1 92.44 337 VAL A C 1
ATOM 2647 O O . VAL A 1 337 ? -6.398 -5.203 -36.594 1 92.44 337 VAL A O 1
ATOM 2650 N N . SER A 1 338 ? -6.801 -6.051 -38.625 1 92.75 338 SER A N 1
ATOM 2651 C CA . SER A 1 338 ? -8.18 -5.582 -38.625 1 92.75 338 SER A CA 1
ATOM 2652 C C . SER A 1 338 ? -8.961 -6.168 -37.469 1 92.75 338 SER A C 1
ATOM 2654 O O . SER A 1 338 ? -9.789 -5.48 -36.844 1 92.75 338 SER A O 1
ATOM 2656 N N . GLU A 1 339 ? -8.664 -7.355 -37.125 1 89.62 339 GLU A N 1
ATOM 2657 C CA . GLU A 1 339 ? -9.344 -8.008 -36.031 1 89.62 339 GLU A CA 1
ATOM 2658 C C . GLU A 1 339 ? -8.945 -7.387 -34.688 1 89.62 339 GLU A C 1
ATOM 2660 O O . GLU A 1 339 ? -9.781 -7.234 -33.781 1 89.62 339 GLU A O 1
ATOM 2665 N N . TYR A 1 340 ? -7.664 -7.008 -34.562 1 90.69 340 TYR A N 1
ATOM 2666 C CA . TYR A 1 340 ? -7.199 -6.352 -33.375 1 90.69 340 TYR A CA 1
ATOM 2667 C C . TYR A 1 340 ? -7.93 -5.035 -33.125 1 90.69 340 TYR A C 1
ATOM 2669 O O . TYR A 1 340 ? -8.344 -4.727 -32.031 1 90.69 340 TYR A O 1
ATOM 2677 N N . LEU A 1 341 ? -8.086 -4.355 -34.156 1 92.25 341 LEU A N 1
ATOM 2678 C CA . LEU A 1 341 ? -8.711 -3.041 -34.094 1 92.25 341 LEU A CA 1
ATOM 2679 C C . LEU A 1 341 ? -10.188 -3.164 -33.75 1 92.25 341 LEU A C 1
ATOM 2681 O O . LEU A 1 341 ? -10.727 -2.33 -33 1 92.25 341 LEU A O 1
ATOM 2685 N N . LYS A 1 342 ? -10.844 -4.191 -34.156 1 89.56 342 LYS A N 1
ATOM 2686 C CA . LYS A 1 342 ? -12.266 -4.402 -33.906 1 89.56 342 LYS A CA 1
ATOM 2687 C C . LYS A 1 342 ? -12.523 -4.801 -32.469 1 89.56 342 LYS A C 1
ATOM 2689 O O . LYS A 1 342 ? -13.641 -4.652 -31.969 1 89.56 342 LYS A O 1
ATOM 2694 N N . ASN A 1 343 ? -11.484 -5.242 -31.812 1 86.81 343 ASN A N 1
ATOM 2695 C CA . ASN A 1 343 ? -11.609 -5.719 -30.438 1 86.81 343 ASN A CA 1
ATOM 2696 C C . ASN A 1 343 ? -11.516 -4.57 -29.438 1 86.81 343 ASN A C 1
ATOM 2698 O O . ASN A 1 343 ? -11.742 -4.766 -28.234 1 86.81 343 ASN A O 1
ATOM 2702 N N . VAL A 1 344 ? -11.32 -3.367 -29.938 1 87.5 344 VAL A N 1
ATOM 2703 C CA . VAL A 1 344 ? -10.984 -2.277 -29.031 1 87.5 344 VAL A CA 1
ATOM 2704 C C . VAL A 1 344 ? -12.266 -1.619 -28.516 1 87.5 344 VAL A C 1
ATOM 2706 O O . VAL A 1 344 ? -12.367 -1.284 -27.328 1 87.5 344 VAL A O 1
ATOM 2709 N N . PHE A 1 345 ? -13.234 -1.452 -29.422 1 90.19 345 PHE A N 1
ATOM 2710 C CA . PHE A 1 345 ? -14.453 -0.734 -29.062 1 90.19 345 PHE A CA 1
ATOM 2711 C C . PHE A 1 345 ? -15.688 -1.506 -29.516 1 90.19 345 PHE A C 1
ATOM 2713 O O . PHE A 1 345 ? -15.68 -2.154 -30.562 1 90.19 345 PHE A O 1
ATOM 2720 N N . VAL A 1 346 ? -16.719 -1.368 -28.719 1 89.81 346 VAL A N 1
ATOM 2721 C CA . VAL A 1 346 ? -18 -1.884 -29.156 1 89.81 346 VAL A CA 1
ATOM 2722 C C . VAL A 1 346 ? -18.531 -1.015 -30.297 1 89.81 346 VAL A C 1
ATOM 2724 O O . VAL A 1 346 ? -18.922 -1.525 -31.359 1 89.81 346 VAL A O 1
ATOM 2727 N N . ASP A 1 347 ? -18.5 0.308 -29.906 1 91.69 347 ASP A N 1
ATOM 2728 C CA . ASP A 1 347 ? -18.812 1.284 -30.938 1 91.69 347 ASP A CA 1
ATOM 2729 C C . ASP A 1 347 ? -17.547 1.918 -31.5 1 91.69 347 ASP A C 1
ATOM 2731 O O . ASP A 1 347 ? -16.953 2.799 -30.875 1 91.69 347 ASP A O 1
ATOM 2735 N N . THR A 1 348 ? -17.25 1.505 -32.719 1 91.75 348 THR A N 1
ATOM 2736 C CA . THR A 1 348 ? -15.953 1.854 -33.281 1 91.75 348 THR A CA 1
ATOM 2737 C C . THR A 1 348 ? -15.922 3.326 -33.688 1 91.75 348 THR A C 1
ATOM 2739 O O . THR A 1 348 ? -16.719 3.76 -34.531 1 91.75 348 THR A O 1
ATOM 2742 N N . PRO A 1 349 ? -15.016 4.043 -33.062 1 92.88 349 PRO A N 1
ATOM 2743 C CA . PRO A 1 349 ? -14.852 5.426 -33.5 1 92.88 349 PRO A CA 1
ATOM 2744 C C . PRO A 1 349 ? -14.422 5.523 -34.969 1 92.88 349 PRO A C 1
ATOM 2746 O O . PRO A 1 349 ? -13.789 4.602 -35.5 1 92.88 349 PRO A O 1
ATOM 2749 N N . ALA A 1 350 ? -14.672 6.684 -35.438 1 90.25 350 ALA A N 1
ATOM 2750 C CA . ALA A 1 350 ? -14.453 6.898 -36.875 1 90.25 350 ALA A CA 1
ATOM 2751 C C . ALA A 1 350 ? -12.984 6.695 -37.219 1 90.25 350 ALA A C 1
ATOM 2753 O O . ALA A 1 350 ? -12.672 6.129 -38.281 1 90.25 350 ALA A O 1
ATOM 2754 N N . THR A 1 351 ? -12.156 7.207 -36.375 1 90.75 351 THR A N 1
ATOM 2755 C CA . THR A 1 351 ? -10.734 7.109 -36.656 1 90.75 351 THR A CA 1
ATOM 2756 C C . THR A 1 351 ? -10.289 5.652 -36.688 1 90.75 351 THR A C 1
ATOM 2758 O O . THR A 1 351 ? -9.445 5.273 -37.531 1 90.75 351 THR A O 1
ATOM 2761 N N . ILE A 1 352 ? -10.797 4.828 -35.875 1 93 352 ILE A N 1
ATOM 2762 C CA . ILE A 1 352 ? -10.43 3.416 -35.812 1 93 352 ILE A CA 1
ATOM 2763 C C . ILE A 1 352 ? -11.078 2.664 -36.969 1 93 352 ILE A C 1
ATOM 2765 O O . ILE A 1 352 ? -10.477 1.748 -37.531 1 93 352 ILE A O 1
ATOM 2769 N N . GLN A 1 353 ? -12.273 3.047 -37.312 1 93.69 353 GLN A N 1
ATOM 2770 C CA . GLN A 1 353 ? -12.953 2.426 -38.469 1 93.69 353 GLN A CA 1
ATOM 2771 C C . GLN A 1 353 ? -12.164 2.613 -39.75 1 93.69 353 GLN A C 1
ATOM 2773 O O . GLN A 1 353 ? -12.078 1.7 -40.562 1 93.69 353 GLN A O 1
ATOM 2778 N N . GLU A 1 354 ? -11.641 3.797 -39.812 1 94.81 354 GLU A N 1
ATOM 2779 C CA . GLU A 1 354 ? -10.805 4.055 -41 1 94.81 354 GLU A CA 1
ATOM 2780 C C . GLU A 1 354 ? -9.641 3.07 -41.062 1 94.81 354 GLU A C 1
ATOM 2782 O O . GLU A 1 354 ? -9.297 2.586 -42.156 1 94.81 354 GLU A O 1
ATOM 2787 N N . GLN A 1 355 ? -9.047 2.844 -40 1 94.88 355 GLN A N 1
ATOM 2788 C CA . GLN A 1 355 ? -7.926 1.91 -39.938 1 94.88 355 GLN A CA 1
ATOM 2789 C C . GLN A 1 355 ? -8.383 0.485 -40.25 1 94.88 355 GLN A C 1
ATOM 2791 O O . GLN A 1 355 ? -7.707 -0.255 -40.969 1 94.88 355 GLN A O 1
ATOM 2796 N N . ILE A 1 356 ? -9.477 0.098 -39.719 1 94.94 356 ILE A N 1
ATOM 2797 C CA . ILE A 1 356 ? -10.031 -1.229 -39.938 1 94.94 356 ILE A CA 1
ATOM 2798 C C . ILE A 1 356 ? -10.266 -1.436 -41.438 1 94.94 356 ILE A C 1
ATOM 2800 O O . ILE A 1 356 ? -9.914 -2.482 -42 1 94.94 356 ILE A O 1
ATOM 2804 N N . ASP A 1 357 ? -10.766 -0.444 -42.062 1 94.88 357 ASP A N 1
ATOM 2805 C CA . ASP A 1 357 ? -11.047 -0.533 -43.469 1 94.88 357 ASP A CA 1
ATOM 2806 C C . ASP A 1 357 ? -9.766 -0.677 -44.281 1 94.88 357 ASP A C 1
ATOM 2808 O O . ASP A 1 357 ? -9.703 -1.468 -45.219 1 94.88 357 ASP A O 1
ATOM 2812 N N . LYS A 1 358 ? -8.859 0.126 -43.906 1 95.94 358 LYS A N 1
ATOM 2813 C CA . LYS A 1 358 ? -7.574 0.081 -44.562 1 95.94 358 LYS A CA 1
ATOM 2814 C C . LYS A 1 358 ? -6.941 -1.303 -44.469 1 95.94 358 LYS A C 1
ATOM 2816 O O . LYS A 1 358 ? -6.504 -1.873 -45.469 1 95.94 358 LYS A O 1
ATOM 2821 N N . TYR A 1 359 ? -6.914 -1.873 -43.312 1 95 359 TYR A N 1
ATOM 2822 C CA . TYR A 1 359 ? -6.234 -3.145 -43.094 1 95 359 TYR A CA 1
ATOM 2823 C C . TYR A 1 359 ? -7.051 -4.305 -43.656 1 95 359 TYR A C 1
ATOM 2825 O O . TYR A 1 359 ? -6.484 -5.297 -44.125 1 95 359 TYR A O 1
ATOM 2833 N N . THR A 1 360 ? -8.352 -4.207 -43.594 1 94.62 360 THR A N 1
ATOM 2834 C CA . THR A 1 360 ? -9.188 -5.234 -44.188 1 94.62 360 THR A CA 1
ATOM 2835 C C . THR A 1 360 ? -8.914 -5.352 -45.688 1 94.62 360 THR A C 1
ATOM 2837 O O . THR A 1 360 ? -8.836 -6.461 -46.219 1 94.62 360 THR A O 1
ATOM 2840 N N . LYS A 1 361 ? -8.789 -4.211 -46.281 1 94.12 361 LYS A N 1
ATOM 2841 C CA . LYS A 1 361 ? -8.477 -4.207 -47.719 1 94.12 361 LYS A CA 1
ATOM 2842 C C . LYS A 1 361 ? -7.105 -4.824 -47.969 1 94.12 361 LYS A C 1
ATOM 2844 O O . LYS A 1 361 ? -6.949 -5.633 -48.906 1 94.12 361 LYS A O 1
ATOM 2849 N N . LYS A 1 362 ? -6.16 -4.426 -47.219 1 94 362 LYS A N 1
ATOM 2850 C CA . LYS A 1 362 ? -4.793 -4.906 -47.375 1 94 362 LYS A CA 1
ATOM 2851 C C . LYS A 1 362 ? -4.711 -6.414 -47.188 1 94 362 LYS A C 1
ATOM 2853 O O . LYS A 1 362 ? -3.949 -7.105 -47.844 1 94 362 LYS A O 1
ATOM 2858 N N . GLU A 1 363 ? -5.418 -6.934 -46.219 1 92.31 363 GLU A N 1
ATOM 2859 C CA . GLU A 1 363 ? -5.355 -8.336 -45.812 1 92.31 363 GLU A CA 1
ATOM 2860 C C . GLU A 1 363 ? -6.145 -9.219 -46.781 1 92.31 363 GLU A C 1
ATOM 2862 O O . GLU A 1 363 ? -5.973 -10.438 -46.781 1 92.31 363 GLU A O 1
ATOM 2867 N N . ALA A 1 364 ? -6.914 -8.781 -47.625 1 88.19 364 ALA A N 1
ATOM 2868 C CA . ALA A 1 364 ? -7.668 -9.5 -48.625 1 88.19 364 ALA A CA 1
ATOM 2869 C C . ALA A 1 364 ? -6.848 -9.664 -49.906 1 88.19 364 ALA A C 1
ATOM 2871 O O . ALA A 1 364 ? -7.113 -10.562 -50.719 1 88.19 364 ALA A O 1
ATOM 2872 N N . GLU A 1 365 ? -5.922 -8.773 -50.125 1 78.81 365 GLU A N 1
ATOM 2873 C CA . GLU A 1 365 ? -5.055 -8.859 -51.312 1 78.81 365 GLU A CA 1
ATOM 2874 C C . GLU A 1 365 ? -3.932 -9.867 -51.094 1 78.81 365 GLU A C 1
ATOM 2876 O O . GLU A 1 365 ? -3.549 -10.586 -52.031 1 78.81 365 GLU A O 1
ATOM 2881 N N . MET B 1 1 ? -5.211 -31.203 14.688 1 36.22 1 MET B N 1
ATOM 2882 C CA . MET B 1 1 ? -3.885 -30.828 14.195 1 36.22 1 MET B CA 1
ATOM 2883 C C . MET B 1 1 ? -3.621 -29.344 14.406 1 36.22 1 MET B C 1
ATOM 2885 O O . MET B 1 1 ? -4.492 -28.516 14.156 1 36.22 1 MET B O 1
ATOM 2889 N N . ALA B 1 2 ? -2.691 -29.078 15.148 1 52.88 2 ALA B N 1
ATOM 2890 C CA . ALA B 1 2 ? -2.451 -27.688 15.555 1 52.88 2 ALA B CA 1
ATOM 2891 C C . ALA B 1 2 ? -2.312 -26.781 14.344 1 52.88 2 ALA B C 1
ATOM 2893 O O . ALA B 1 2 ? -1.368 -26.922 13.562 1 52.88 2 ALA B O 1
ATOM 2894 N N . GLY B 1 3 ? -3.291 -26.375 13.57 1 81 3 GLY B N 1
ATOM 2895 C CA . GLY B 1 3 ? -3.432 -25.641 12.32 1 81 3 GLY B CA 1
ATOM 2896 C C . GLY B 1 3 ? -2.924 -24.219 12.406 1 81 3 GLY B C 1
ATOM 2897 O O . GLY B 1 3 ? -2.281 -23.844 13.391 1 81 3 GLY B O 1
ATOM 2898 N N . ILE B 1 4 ? -2.74 -23.625 11.383 1 91.31 4 ILE B N 1
ATOM 2899 C CA . ILE B 1 4 ? -2.355 -22.219 11.281 1 91.31 4 ILE B CA 1
ATOM 2900 C C . ILE B 1 4 ? -3.426 -21.344 11.93 1 91.31 4 ILE B C 1
ATOM 2902 O O . ILE B 1 4 ? -4.609 -21.453 11.594 1 91.31 4 ILE B O 1
ATOM 2906 N N . ASP B 1 5 ? -3.098 -20.625 13.023 1 94.94 5 ASP B N 1
ATOM 2907 C CA . ASP B 1 5 ? -4.016 -19.719 13.703 1 94.94 5 ASP B CA 1
ATOM 2908 C C . ASP B 1 5 ? -4.039 -18.359 13.023 1 94.94 5 ASP B C 1
ATOM 2910 O O . ASP B 1 5 ? -3.361 -17.422 13.461 1 94.94 5 ASP B O 1
ATOM 2914 N N . PHE B 1 6 ? -4.852 -18.203 12.016 1 96.69 6 PHE B N 1
ATOM 2915 C CA . PHE B 1 6 ? -4.914 -16.984 11.203 1 96.69 6 PHE B CA 1
ATOM 2916 C C . PHE B 1 6 ? -5.383 -15.797 12.031 1 96.69 6 PHE B C 1
ATOM 2918 O O . PHE B 1 6 ? -4.941 -14.672 11.805 1 96.69 6 PHE B O 1
ATOM 2925 N N . ASP B 1 7 ? -6.238 -16.016 13.016 1 95.5 7 ASP B N 1
ATOM 2926 C CA . ASP B 1 7 ? -6.727 -14.922 13.844 1 95.5 7 ASP B CA 1
ATOM 2927 C C . ASP B 1 7 ? -5.602 -14.336 14.703 1 95.5 7 ASP B C 1
ATOM 2929 O O . ASP B 1 7 ? -5.523 -13.125 14.883 1 95.5 7 ASP B O 1
ATOM 2933 N N . LYS B 1 8 ? -4.828 -15.234 15.195 1 94.69 8 LYS B N 1
ATOM 2934 C CA . LYS B 1 8 ? -3.67 -14.766 15.945 1 94.69 8 LYS B CA 1
ATOM 2935 C C . LYS B 1 8 ? -2.734 -13.945 15.07 1 94.69 8 LYS B C 1
ATOM 2937 O O . LYS B 1 8 ? -2.248 -12.891 15.484 1 94.69 8 LYS B O 1
ATOM 2942 N N . LEU B 1 9 ? -2.484 -14.422 13.867 1 95.31 9 LEU B N 1
ATOM 2943 C CA . LEU B 1 9 ? -1.593 -13.742 12.938 1 95.31 9 LEU B CA 1
ATOM 2944 C C . LEU B 1 9 ? -2.172 -12.398 12.508 1 95.31 9 LEU B C 1
ATOM 2946 O O . LEU B 1 9 ? -1.44 -11.414 12.383 1 95.31 9 LEU B O 1
ATOM 2950 N N . LYS B 1 10 ? -3.414 -12.344 12.375 1 95.62 10 LYS B N 1
ATOM 2951 C CA . LYS B 1 10 ? -4.133 -11.125 12.008 1 95.62 10 LYS B CA 1
ATOM 2952 C C . LYS B 1 10 ? -3.93 -10.031 13.062 1 95.62 10 LYS B C 1
ATOM 2954 O O . LYS B 1 10 ? -3.816 -8.852 12.727 1 95.62 10 LYS B O 1
ATOM 2959 N N . ASN B 1 11 ? -3.885 -10.375 14.258 1 95 11 ASN B N 1
ATOM 2960 C CA . ASN B 1 11 ? -3.855 -9.438 15.375 1 95 11 ASN B CA 1
ATOM 2961 C C . ASN B 1 11 ? -2.471 -9.375 16.016 1 95 11 ASN B C 1
ATOM 2963 O O . ASN B 1 11 ? -2.342 -9.016 17.188 1 95 11 ASN B O 1
ATOM 2967 N N . ILE B 1 12 ? -1.497 -9.68 15.219 1 94.56 12 ILE B N 1
ATOM 2968 C CA . ILE B 1 12 ? -0.159 -9.953 15.727 1 94.56 12 ILE B CA 1
ATOM 2969 C C . ILE B 1 12 ? 0.421 -8.688 16.359 1 94.56 12 ILE B C 1
ATOM 2971 O O . ILE B 1 12 ? 1.281 -8.766 17.234 1 94.56 12 ILE B O 1
ATOM 2975 N N . VAL B 1 13 ? -0.049 -7.488 15.977 1 94.12 13 VAL B N 1
ATOM 2976 C CA . VAL B 1 13 ? 0.537 -6.266 16.516 1 94.12 13 VAL B CA 1
ATOM 2977 C C . VAL B 1 13 ? -0.425 -5.621 17.516 1 94.12 13 VAL B C 1
ATOM 2979 O O . VAL B 1 13 ? -0.141 -4.555 18.062 1 94.12 13 VAL B O 1
ATOM 2982 N N . ASP B 1 14 ? -1.512 -6.352 17.672 1 89.5 14 ASP B N 1
ATOM 2983 C CA . ASP B 1 14 ? -2.527 -5.777 18.562 1 89.5 14 ASP B CA 1
ATOM 2984 C C . ASP B 1 14 ? -2.002 -5.637 19.984 1 89.5 14 ASP B C 1
ATOM 2986 O O . ASP B 1 14 ? -1.42 -6.574 20.531 1 89.5 14 ASP B O 1
ATOM 2990 N N . ASP B 1 15 ? -2.041 -4.512 20.547 1 85.56 15 ASP B N 1
ATOM 2991 C CA . ASP B 1 15 ? -1.73 -4.238 21.938 1 85.56 15 ASP B CA 1
ATOM 2992 C C . ASP B 1 15 ? -0.222 -4.199 22.172 1 85.56 15 ASP B C 1
ATOM 2994 O O . ASP B 1 15 ? 0.244 -4.402 23.297 1 85.56 15 ASP B O 1
ATOM 2998 N N . LYS B 1 16 ? 0.466 -4.066 21.094 1 89.94 16 LYS B N 1
ATOM 2999 C CA . LYS B 1 16 ? 1.92 -4.09 21.219 1 89.94 16 LYS B CA 1
ATOM 3000 C C . LYS B 1 16 ? 2.484 -2.674 21.312 1 89.94 16 LYS B C 1
ATOM 3002 O O . LYS B 1 16 ? 3.691 -2.494 21.5 1 89.94 16 LYS B O 1
ATOM 3007 N N . PHE B 1 17 ? 1.65 -1.771 21.172 1 90.31 17 PHE B N 1
ATOM 3008 C CA . PHE B 1 17 ? 2.043 -0.38 21.359 1 90.31 17 PHE B CA 1
ATOM 3009 C C . PHE B 1 17 ? 0.874 0.447 21.875 1 90.31 17 PHE B C 1
ATOM 3011 O O . PHE B 1 17 ? -0.285 0.046 21.75 1 90.31 17 PHE B O 1
ATOM 3018 N N . GLU B 1 18 ? 1.239 1.5 22.484 1 93.81 18 GLU B N 1
ATOM 3019 C CA . GLU B 1 18 ? 0.224 2.373 23.062 1 93.81 18 GLU B CA 1
ATOM 3020 C C . GLU B 1 18 ? 0.218 3.74 22.375 1 93.81 18 GLU B C 1
ATOM 3022 O O . GLU B 1 18 ? 1.233 4.168 21.828 1 93.81 18 GLU B O 1
ATOM 3027 N N . THR B 1 19 ? -0.937 4.309 22.422 1 97.12 19 THR B N 1
ATOM 3028 C CA . THR B 1 19 ? -1.051 5.684 21.953 1 97.12 19 THR B CA 1
ATOM 3029 C C . THR B 1 19 ? -0.275 6.633 22.859 1 97.12 19 THR B C 1
ATOM 3031 O O . THR B 1 19 ? -0.47 6.633 24.078 1 97.12 19 THR B O 1
ATOM 3034 N N . VAL B 1 20 ? 0.591 7.41 22.281 1 97.94 20 VAL B N 1
ATOM 3035 C CA . VAL B 1 20 ? 1.407 8.336 23.047 1 97.94 20 VAL B CA 1
ATOM 3036 C C . VAL B 1 20 ? 0.56 9.531 23.484 1 97.94 20 VAL B C 1
ATOM 3038 O O . VAL B 1 20 ? -0.201 10.086 22.688 1 97.94 20 VAL B O 1
ATOM 3041 N N . ARG B 1 21 ? 0.634 9.891 24.719 1 97.88 21 ARG B N 1
ATOM 3042 C CA . ARG B 1 21 ? -0.049 11.031 25.312 1 97.88 21 ARG B CA 1
ATOM 3043 C C . ARG B 1 21 ? 0.799 11.672 26.406 1 97.88 21 ARG B C 1
ATOM 3045 O O . ARG B 1 21 ? 1.522 10.977 27.125 1 97.88 21 ARG B O 1
ATOM 3052 N N . VAL B 1 22 ? 0.729 13 26.484 1 98.44 22 VAL B N 1
ATOM 3053 C CA . VAL B 1 22 ? 1.459 13.727 27.531 1 98.44 22 VAL B CA 1
ATOM 3054 C C . VAL B 1 22 ? 0.473 14.383 28.484 1 98.44 22 VAL B C 1
ATOM 3056 O O . VAL B 1 22 ? 0.679 14.367 29.703 1 98.44 22 VAL B O 1
ATOM 3059 N N . LEU B 1 23 ? -0.628 14.938 27.938 1 98.5 23 LEU B N 1
ATOM 3060 C CA . LEU B 1 23 ? -1.683 15.562 28.734 1 98.5 23 LEU B CA 1
ATOM 3061 C C . LEU B 1 23 ? -2.963 14.742 28.688 1 98.5 23 LEU B C 1
ATOM 3063 O O . LEU B 1 23 ? -3.312 14.188 27.641 1 98.5 23 LEU B O 1
ATOM 3067 N N . ASP B 1 24 ? -3.615 14.648 29.766 1 97.81 24 ASP B N 1
ATOM 3068 C CA . ASP B 1 24 ? -4.977 14.133 29.688 1 97.81 24 ASP B CA 1
ATOM 3069 C C . ASP B 1 24 ? -5.961 15.227 29.297 1 97.81 24 ASP B C 1
ATOM 3071 O O . ASP B 1 24 ? -5.559 16.344 28.984 1 97.81 24 ASP B O 1
ATOM 3075 N N . ASN B 1 25 ? -7.23 14.93 29.234 1 96 25 ASN B N 1
ATOM 3076 C CA . ASN B 1 25 ? -8.234 15.852 28.734 1 96 25 ASN B CA 1
ATOM 3077 C C . ASN B 1 25 ? -8.414 17.047 29.656 1 96 25 ASN B C 1
ATOM 3079 O O . ASN B 1 25 ? -8.914 18.094 29.25 1 96 25 ASN B O 1
ATOM 3083 N N . ASP B 1 26 ? -7.945 16.922 30.906 1 96 26 ASP B N 1
ATOM 3084 C CA . ASP B 1 26 ? -8.117 17.969 31.906 1 96 26 ASP B CA 1
ATOM 3085 C C . ASP B 1 26 ? -6.852 18.812 32.031 1 96 26 ASP B C 1
ATOM 3087 O O . ASP B 1 26 ? -6.715 19.578 33 1 96 26 ASP B O 1
ATOM 3091 N N . GLY B 1 27 ? -5.895 18.562 31.156 1 96.69 27 GLY B N 1
ATOM 3092 C CA . GLY B 1 27 ? -4.688 19.375 31.125 1 96.69 27 GLY B CA 1
ATOM 3093 C C . GLY B 1 27 ? -3.65 18.938 32.156 1 96.69 27 GLY B C 1
ATOM 3094 O O . GLY B 1 27 ? -2.701 19.672 32.438 1 96.69 27 GLY B O 1
ATOM 3095 N N . ASN B 1 28 ? -3.84 17.734 32.719 1 98 28 ASN B N 1
ATOM 3096 C CA . ASN B 1 28 ? -2.84 17.188 33.625 1 98 28 ASN B CA 1
ATOM 3097 C C . ASN B 1 28 ? -1.764 16.406 32.906 1 98 28 ASN B C 1
ATOM 3099 O O . ASN B 1 28 ? -2.062 15.695 31.938 1 98 28 ASN B O 1
ATOM 3103 N N . VAL B 1 29 ? -0.534 16.578 33.344 1 98 29 VAL B N 1
ATOM 3104 C CA . VAL B 1 29 ? 0.568 15.805 32.781 1 98 29 VAL B CA 1
ATOM 3105 C C . VAL B 1 29 ? 0.484 14.352 33.25 1 98 29 VAL B C 1
ATOM 3107 O O . VAL B 1 29 ? 0.548 14.07 34.438 1 98 29 VAL B O 1
ATOM 3110 N N . VAL B 1 30 ? 0.343 13.43 32.312 1 97.62 30 VAL B N 1
ATOM 3111 C CA . VAL B 1 30 ? 0.165 12.031 32.688 1 97.62 30 VAL B CA 1
ATOM 3112 C C . VAL B 1 30 ? 1.375 11.219 32.219 1 97.62 30 VAL B C 1
ATOM 3114 O O . VAL B 1 30 ? 1.495 10.039 32.531 1 97.62 30 VAL B O 1
ATOM 3117 N N . ASN B 1 31 ? 2.242 11.789 31.453 1 97 31 ASN B N 1
ATOM 3118 C CA . ASN B 1 31 ? 3.479 11.172 31 1 97 31 ASN B CA 1
ATOM 3119 C C . ASN B 1 31 ? 4.66 12.133 31.094 1 97 31 ASN B C 1
ATOM 3121 O O . ASN B 1 31 ? 5.02 12.773 30.094 1 97 31 ASN B O 1
ATOM 3125 N N . LYS B 1 32 ? 5.363 12.141 32.156 1 95.88 32 LYS B N 1
ATOM 3126 C CA . LYS B 1 32 ? 6.449 13.078 32.438 1 95.88 32 LYS B CA 1
ATOM 3127 C C . LYS B 1 32 ? 7.664 12.781 31.562 1 95.88 32 LYS B C 1
ATOM 3129 O O . LYS B 1 32 ? 8.406 13.695 31.188 1 95.88 32 LYS B O 1
ATOM 3134 N N . ASP B 1 33 ? 7.809 11.555 31.219 1 94.94 33 ASP B N 1
ATOM 3135 C CA . ASP B 1 33 ? 8.977 11.125 30.453 1 94.94 33 ASP B CA 1
ATOM 3136 C C . ASP B 1 33 ? 8.945 11.688 29.031 1 94.94 33 ASP B C 1
ATOM 3138 O O . ASP B 1 33 ? 9.984 11.852 28.406 1 94.94 33 ASP B O 1
ATOM 3142 N N . LEU B 1 34 ? 7.73 12 28.547 1 96.12 34 LEU B N 1
ATOM 3143 C CA . LEU B 1 34 ? 7.598 12.484 27.172 1 96.12 34 LEU B CA 1
ATOM 3144 C C . LEU B 1 34 ? 7.258 13.969 27.156 1 96.12 34 LEU B C 1
ATOM 3146 O O . LEU B 1 34 ? 6.996 14.531 26.094 1 96.12 34 LEU B O 1
ATOM 3150 N N . PHE B 1 35 ? 7.184 14.555 28.359 1 97.69 35 PHE B N 1
ATOM 3151 C CA . PHE B 1 35 ? 6.988 16 28.375 1 97.69 35 PHE B CA 1
ATOM 3152 C C . PHE B 1 35 ? 8.07 16.703 27.562 1 97.69 35 PHE B C 1
ATOM 3154 O O . PHE B 1 35 ? 9.258 16.406 27.719 1 97.69 35 PHE B O 1
ATOM 3161 N N . PRO B 1 36 ? 7.73 17.578 26.688 1 97.06 36 PRO B N 1
ATOM 3162 C CA . PRO B 1 36 ? 8.719 18.156 25.766 1 97.06 36 PRO B CA 1
ATOM 3163 C C . PRO B 1 36 ? 9.727 19.062 26.484 1 97.06 36 PRO B C 1
ATOM 3165 O O . PRO B 1 36 ? 9.398 19.672 27.5 1 97.06 36 PRO B O 1
ATOM 3168 N N . ASP B 1 37 ? 10.898 19.141 25.906 1 94.88 37 ASP B N 1
ATOM 3169 C CA . ASP B 1 37 ? 11.922 20.062 26.375 1 94.88 37 ASP B CA 1
ATOM 3170 C C . ASP B 1 37 ? 11.688 21.469 25.844 1 94.88 37 ASP B C 1
ATOM 3172 O O . ASP B 1 37 ? 12.477 21.969 25.031 1 94.88 37 ASP B O 1
ATOM 3176 N N . LEU B 1 38 ? 10.602 22.047 26.188 1 98 38 LEU B N 1
ATOM 3177 C CA . LEU B 1 38 ? 10.211 23.406 25.812 1 98 38 LEU B CA 1
ATOM 3178 C C . LEU B 1 38 ? 10.125 24.297 27.047 1 98 38 LEU B C 1
ATOM 3180 O O . LEU B 1 38 ? 9.695 23.859 28.109 1 98 38 LEU B O 1
ATOM 3184 N N . SER B 1 39 ? 10.586 25.547 26.875 1 98.12 39 SER B N 1
ATOM 3185 C CA . SER B 1 39 ? 10.375 26.531 27.922 1 98.12 39 SER B CA 1
ATOM 3186 C C . SER B 1 39 ? 8.898 26.906 28.016 1 98.12 39 SER B C 1
ATOM 3188 O O . SER B 1 39 ? 8.117 26.641 27.109 1 98.12 39 SER B O 1
ATOM 3190 N N . ASP B 1 40 ? 8.562 27.5 29.109 1 98.06 40 ASP B N 1
ATOM 3191 C CA . ASP B 1 40 ? 7.195 28 29.281 1 98.06 40 ASP B CA 1
ATOM 3192 C C . ASP B 1 40 ? 6.812 28.953 28.156 1 98.06 40 ASP B C 1
ATOM 3194 O O . ASP B 1 40 ? 5.684 28.922 27.672 1 98.06 40 ASP B O 1
ATOM 3198 N N . GLU B 1 41 ? 7.758 29.766 27.797 1 98.31 41 GLU B N 1
ATOM 3199 C CA . GLU B 1 41 ? 7.516 30.719 26.703 1 98.31 41 GLU B CA 1
ATOM 3200 C C . GLU B 1 41 ? 7.227 30 25.406 1 98.31 41 GLU B C 1
ATOM 3202 O O . GLU B 1 41 ? 6.355 30.406 24.625 1 98.31 41 GLU B O 1
ATOM 3207 N N . GLN B 1 42 ? 7.922 28.953 25.156 1 98.69 42 GLN B N 1
ATOM 3208 C CA . GLN B 1 42 ? 7.723 28.172 23.938 1 98.69 42 GLN B CA 1
ATOM 3209 C C . GLN B 1 42 ? 6.379 27.453 23.953 1 98.69 42 GLN B C 1
ATOM 3211 O O . GLN B 1 42 ? 5.723 27.328 22.922 1 98.69 42 GLN B O 1
ATOM 3216 N N . ILE B 1 43 ? 6.023 26.953 25.062 1 98.75 43 ILE B N 1
ATOM 3217 C CA . ILE B 1 43 ? 4.738 26.281 25.188 1 98.75 43 ILE B CA 1
ATOM 3218 C C . ILE B 1 43 ? 3.605 27.281 24.953 1 98.75 43 ILE B C 1
ATOM 3220 O O . ILE B 1 43 ? 2.625 26.953 24.266 1 98.75 43 ILE B O 1
ATOM 3224 N N . VAL B 1 44 ? 3.73 28.469 25.516 1 98.75 44 VAL B N 1
ATOM 3225 C CA . VAL B 1 44 ? 2.742 29.516 25.281 1 98.75 44 VAL B CA 1
ATOM 3226 C C . VAL B 1 44 ? 2.703 29.859 23.797 1 98.75 44 VAL B C 1
ATOM 3228 O O . VAL B 1 44 ? 1.629 30.078 23.234 1 98.75 44 VAL B O 1
ATOM 3231 N N . GLU B 1 45 ? 3.865 29.922 23.172 1 98.81 45 GLU B N 1
ATOM 3232 C CA . GLU B 1 45 ? 3.928 30.203 21.734 1 98.81 45 GLU B CA 1
ATOM 3233 C C . GLU B 1 45 ? 3.197 29.125 20.922 1 98.81 45 GLU B C 1
ATOM 3235 O O . GLU B 1 45 ? 2.49 29.438 19.969 1 98.81 45 GLU B O 1
ATOM 3240 N N . LEU B 1 46 ? 3.438 27.906 21.281 1 98.81 46 LEU B N 1
ATOM 3241 C CA . LEU B 1 46 ? 2.719 26.812 20.641 1 98.81 46 LEU B CA 1
ATOM 3242 C C . LEU B 1 46 ? 1.211 27 20.75 1 98.81 46 LEU B C 1
ATOM 3244 O O . LEU B 1 46 ? 0.486 26.859 19.766 1 98.81 46 LEU B O 1
ATOM 3248 N N . PHE B 1 47 ? 0.751 27.359 21.938 1 98.81 47 PHE B N 1
ATOM 3249 C CA . PHE B 1 47 ? -0.676 27.562 22.156 1 98.81 47 PHE B CA 1
ATOM 3250 C C . PHE B 1 47 ? -1.185 28.75 21.344 1 98.81 47 PHE B C 1
ATOM 3252 O O . PHE B 1 47 ? -2.281 28.703 20.781 1 98.81 47 PHE B O 1
ATOM 3259 N N . LYS B 1 48 ? -0.429 29.828 21.312 1 98.88 48 LYS B N 1
ATOM 3260 C CA . LYS B 1 48 ? -0.799 30.984 20.5 1 98.88 48 LYS B CA 1
ATOM 3261 C C . LYS B 1 48 ? -1.017 30.578 19.047 1 98.88 48 LYS B C 1
ATOM 3263 O O . LYS B 1 48 ? -1.975 31.031 18.422 1 98.88 48 LYS B O 1
ATOM 3268 N N . LYS B 1 49 ? -0.157 29.781 18.562 1 98.88 49 LYS B N 1
ATOM 3269 C CA . LYS B 1 49 ? -0.273 29.328 17.172 1 98.88 49 LYS B CA 1
ATOM 3270 C C . LYS B 1 49 ? -1.507 28.453 16.984 1 98.88 49 LYS B C 1
ATOM 3272 O O . LYS B 1 49 ? -2.133 28.484 15.922 1 98.88 49 LYS B O 1
ATOM 3277 N N . MET B 1 50 ? -1.845 27.672 17.953 1 98.88 50 MET B N 1
ATOM 3278 C CA . MET B 1 50 ? -3.066 26.859 17.891 1 98.88 50 MET B CA 1
ATOM 3279 C C . MET B 1 50 ? -4.301 27.766 17.859 1 98.88 50 MET B C 1
ATOM 3281 O O . MET B 1 50 ? -5.227 27.531 17.094 1 98.88 50 MET B O 1
ATOM 3285 N N . VAL B 1 51 ? -4.301 28.781 18.734 1 98.88 51 VAL B N 1
ATOM 3286 C CA . VAL B 1 51 ? -5.402 29.734 18.75 1 98.88 51 VAL B CA 1
ATOM 3287 C C . VAL B 1 51 ? -5.484 30.453 17.406 1 98.88 51 VAL B C 1
ATOM 3289 O O . VAL B 1 51 ? -6.578 30.641 16.859 1 98.88 51 VAL B O 1
ATOM 3292 N N . TRP B 1 52 ? -4.312 30.875 16.938 1 98.94 52 TRP B N 1
ATOM 3293 C CA . TRP B 1 52 ? -4.242 31.484 15.609 1 98.94 52 TRP B CA 1
ATOM 3294 C C . TRP B 1 52 ? -4.945 30.609 14.57 1 98.94 52 TRP B C 1
ATOM 3296 O O . TRP B 1 52 ? -5.75 31.109 13.781 1 98.94 52 TRP B O 1
ATOM 3306 N N . SER B 1 53 ? -4.676 29.344 14.562 1 98.88 53 SER B N 1
ATOM 3307 C CA . SER B 1 53 ? -5.25 28.422 13.594 1 98.88 53 SER B CA 1
ATOM 3308 C C . SER B 1 53 ? -6.77 28.344 13.727 1 98.88 53 SER B C 1
ATOM 3310 O O . SER B 1 53 ? -7.484 28.312 12.719 1 98.88 53 SER B O 1
ATOM 3312 N N . ARG B 1 54 ? -7.32 28.312 14.938 1 98.75 54 ARG B N 1
ATOM 3313 C CA . ARG B 1 54 ? -8.766 28.281 15.164 1 98.75 54 ARG B CA 1
ATOM 3314 C C . ARG B 1 54 ? -9.422 29.562 14.672 1 98.75 54 ARG B C 1
ATOM 3316 O O . ARG B 1 54 ? -10.477 29.516 14.039 1 98.75 54 ARG B O 1
ATOM 3323 N N . VAL B 1 55 ? -8.828 30.672 15.031 1 98.81 55 VAL B N 1
ATOM 3324 C CA . VAL B 1 55 ? -9.359 31.953 14.586 1 98.81 55 VAL B CA 1
ATOM 3325 C C . VAL B 1 55 ? -9.359 32.031 13.062 1 98.81 55 VAL B C 1
ATOM 3327 O O . VAL B 1 55 ? -10.336 32.438 12.445 1 98.81 55 VAL B O 1
ATOM 3330 N N . LEU B 1 56 ? -8.242 31.594 12.477 1 98.81 56 LEU B N 1
ATOM 3331 C CA . LEU B 1 56 ? -8.148 31.531 11.023 1 98.81 56 LEU B CA 1
ATOM 3332 C C . LEU B 1 56 ? -9.25 30.656 10.438 1 98.81 56 LEU B C 1
ATOM 3334 O O . LEU B 1 56 ? -9.852 31 9.422 1 98.81 56 LEU B O 1
ATOM 3338 N N . ASN B 1 57 ? -9.469 29.516 11.031 1 98.56 57 ASN B N 1
ATOM 3339 C CA . ASN B 1 57 ? -10.547 28.625 10.609 1 98.56 57 ASN B CA 1
ATOM 3340 C C . ASN B 1 57 ? -11.898 29.344 10.625 1 98.56 57 ASN B C 1
ATOM 3342 O O . ASN B 1 57 ? -12.648 29.266 9.656 1 98.56 57 ASN B O 1
ATOM 3346 N N . GLU B 1 58 ? -12.234 30 11.703 1 98.25 58 GLU B N 1
ATOM 3347 C CA . GLU B 1 58 ? -13.516 30.672 11.852 1 98.25 58 GLU B CA 1
ATOM 3348 C C . GLU B 1 58 ? -13.672 31.797 10.828 1 98.25 58 GLU B C 1
ATOM 3350 O O . GLU B 1 58 ? -14.719 31.906 10.188 1 98.25 58 GLU B O 1
ATOM 3355 N N . ARG B 1 59 ? -12.633 32.531 10.695 1 98.5 59 ARG B N 1
ATOM 3356 C CA . ARG B 1 59 ? -12.664 33.656 9.758 1 98.5 59 ARG B CA 1
ATOM 3357 C C . ARG B 1 59 ? -12.727 33.156 8.32 1 98.5 59 ARG B C 1
ATOM 3359 O O . ARG B 1 59 ? -13.445 33.719 7.492 1 98.5 59 ARG B O 1
ATOM 3366 N N . SER B 1 60 ? -11.945 32.156 7.984 1 98.19 60 SER B N 1
ATOM 3367 C CA . SER B 1 60 ? -11.969 31.609 6.637 1 98.19 60 SER B CA 1
ATOM 3368 C C . SER B 1 60 ? -13.344 31.031 6.301 1 98.19 60 SER B C 1
ATOM 3370 O O . SER B 1 60 ? -13.805 31.141 5.16 1 98.19 60 SER B O 1
ATOM 3372 N N . THR B 1 61 ? -13.961 30.391 7.273 1 97.5 61 THR B N 1
ATOM 3373 C CA . THR B 1 61 ? -15.312 29.859 7.09 1 97.5 61 THR B CA 1
ATOM 3374 C C . THR B 1 61 ? -16.281 30.984 6.738 1 97.5 61 THR B C 1
ATOM 3376 O O . THR B 1 61 ? -17.078 30.859 5.805 1 97.5 61 THR B O 1
ATOM 3379 N N . LYS B 1 62 ? -16.203 32.062 7.484 1 97.38 62 LYS B N 1
ATOM 3380 C CA . LYS B 1 62 ? -17.078 33.219 7.238 1 97.38 62 LYS B CA 1
ATOM 3381 C C . LYS B 1 62 ? -16.797 33.812 5.863 1 97.38 62 LYS B C 1
ATOM 3383 O O . LYS B 1 62 ? -17.734 34.156 5.129 1 97.38 62 LYS B O 1
ATOM 3388 N N . LEU B 1 63 ? -15.531 34 5.555 1 97.75 63 LEU B N 1
ATOM 3389 C CA . LEU B 1 63 ? -15.133 34.594 4.281 1 97.75 63 LEU B CA 1
ATOM 3390 C C . LEU B 1 63 ? -15.586 33.719 3.115 1 97.75 63 LEU B C 1
ATOM 3392 O O . LEU B 1 63 ? -15.992 34.25 2.07 1 97.75 63 LEU B O 1
ATOM 3396 N N . ASN B 1 64 ? -15.461 32.406 3.305 1 96.62 64 ASN B N 1
ATOM 3397 C CA . ASN B 1 64 ? -15.953 31.484 2.289 1 96.62 64 ASN B CA 1
ATOM 3398 C C . ASN B 1 64 ? -17.453 31.625 2.076 1 96.62 64 ASN B C 1
ATOM 3400 O O . ASN B 1 64 ? -17.922 31.688 0.938 1 96.62 64 ASN B O 1
ATOM 3404 N N . ARG B 1 65 ? -18.219 31.703 3.105 1 94.94 65 ARG B N 1
ATOM 3405 C CA . ARG B 1 65 ? -19.672 31.844 3.039 1 94.94 65 ARG B CA 1
ATOM 3406 C C . ARG B 1 65 ? -20.062 33.156 2.377 1 94.94 65 ARG B C 1
ATOM 3408 O O . ARG B 1 65 ? -21.109 33.25 1.726 1 94.94 65 ARG B O 1
ATOM 3415 N N . GLN B 1 66 ? -19.219 34.156 2.447 1 96.12 66 GLN B N 1
ATOM 3416 C CA . GLN B 1 66 ? -19.438 35.438 1.815 1 96.12 66 GLN B CA 1
ATOM 3417 C C . GLN B 1 66 ? -19.031 35.406 0.345 1 96.12 66 GLN B C 1
ATOM 3419 O O . GLN B 1 66 ? -19.219 36.375 -0.376 1 96.12 66 GLN B O 1
ATOM 3424 N N . GLY B 1 67 ? -18.438 34.344 -0.048 1 95.19 67 GLY B N 1
ATOM 3425 C CA . GLY B 1 67 ? -18 34.25 -1.429 1 95.19 67 GLY B CA 1
ATOM 3426 C C . GLY B 1 67 ? -16.656 34.906 -1.684 1 95.19 67 GLY B C 1
ATOM 3427 O O . GLY B 1 67 ? -16.234 35.031 -2.834 1 95.19 67 GLY B O 1
ATOM 3428 N N . ARG B 1 68 ? -15.992 35.219 -0.567 1 96.31 68 ARG B N 1
ATOM 3429 C CA . ARG B 1 68 ? -14.727 35.938 -0.712 1 96.31 68 ARG B CA 1
ATOM 3430 C C . ARG B 1 68 ? -13.555 34.969 -0.784 1 96.31 68 ARG B C 1
ATOM 3432 O O . ARG B 1 68 ? -12.453 35.344 -1.202 1 96.31 68 ARG B O 1
ATOM 3439 N N . LEU B 1 69 ? -13.734 33.75 -0.37 1 96.56 69 LEU B N 1
ATOM 3440 C CA . LEU B 1 69 ? -12.781 32.656 -0.547 1 96.56 69 LEU B CA 1
ATOM 3441 C C . LEU B 1 69 ? -13.398 31.531 -1.358 1 96.56 69 LEU B C 1
ATOM 3443 O O . LEU B 1 69 ? -14.617 31.516 -1.578 1 96.56 69 LEU B O 1
ATOM 3447 N N . GLY B 1 70 ? -12.531 30.703 -1.931 1 94.38 70 GLY B N 1
ATOM 3448 C CA . GLY B 1 70 ? -12.984 29.547 -2.686 1 94.38 70 GLY B CA 1
ATOM 3449 C C . GLY B 1 70 ? -12.984 28.266 -1.871 1 94.38 70 GLY B C 1
ATOM 3450 O O . GLY B 1 70 ? -13.617 28.203 -0.818 1 94.38 70 GLY B O 1
ATOM 3451 N N . PHE B 1 71 ? -12.125 27.359 -2.309 1 92.44 71 PHE B N 1
ATOM 3452 C CA . PHE B 1 71 ? -12.016 26.078 -1.63 1 92.44 71 PHE B CA 1
ATOM 3453 C C . PHE B 1 71 ? -11.453 26.25 -0.222 1 92.44 71 PHE B C 1
ATOM 3455 O O . PHE B 1 71 ? -10.406 26.875 -0.037 1 92.44 71 PHE B O 1
ATOM 3462 N N . PHE B 1 72 ? -12.156 25.719 0.722 1 94.81 72 PHE B N 1
ATOM 3463 C CA . PHE B 1 72 ? -11.648 25.734 2.088 1 94.81 72 PHE B CA 1
ATOM 3464 C C . PHE B 1 72 ? -12.055 24.469 2.828 1 94.81 72 PHE B C 1
ATOM 3466 O O . PHE B 1 72 ? -13.234 24.094 2.846 1 94.81 72 PHE B O 1
ATOM 3473 N N . ALA B 1 73 ? -11.055 23.797 3.402 1 96.31 73 ALA B N 1
ATOM 3474 C CA . ALA B 1 73 ? -11.258 22.656 4.289 1 96.31 73 ALA B CA 1
ATOM 3475 C C . ALA B 1 73 ? -11.07 23.047 5.75 1 96.31 73 ALA B C 1
ATOM 3477 O O . ALA B 1 73 ? -9.953 23.359 6.176 1 96.31 73 ALA B O 1
ATOM 3478 N N . PRO B 1 74 ? -12.109 23 6.512 1 96.62 74 PRO B N 1
ATOM 3479 C CA . PRO B 1 74 ? -12.023 23.422 7.914 1 96.62 74 PRO B CA 1
ATOM 3480 C C . PRO B 1 74 ? -10.953 22.656 8.688 1 96.62 74 PRO B C 1
ATOM 3482 O O . PRO B 1 74 ? -10.727 21.469 8.422 1 96.62 74 PRO B O 1
ATOM 3485 N N . THR B 1 75 ? -10.406 23.312 9.703 1 98.06 75 THR B N 1
ATOM 3486 C CA . THR B 1 75 ? -9.273 22.75 10.43 1 98.06 75 THR B CA 1
ATOM 3487 C C . THR B 1 75 ? -9.602 22.609 11.914 1 98.06 75 THR B C 1
ATOM 3489 O O . THR B 1 75 ? -8.82 22.031 12.672 1 98.06 75 THR B O 1
ATOM 3492 N N . ALA B 1 76 ? -10.828 23.172 12.305 1 98.25 76 ALA B N 1
ATOM 3493 C CA . ALA B 1 76 ? -11.18 23.141 13.719 1 98.25 76 ALA B CA 1
ATOM 3494 C C . ALA B 1 76 ? -11.18 21.703 14.258 1 98.25 76 ALA B C 1
ATOM 3496 O O . ALA B 1 76 ? -11.719 20.797 13.617 1 98.25 76 ALA B O 1
ATOM 3497 N N . GLY B 1 77 ? -10.578 21.469 15.367 1 98.31 77 GLY B N 1
ATOM 3498 C CA . GLY B 1 77 ? -10.445 20.156 16 1 98.31 77 GLY B CA 1
ATOM 3499 C C . GLY B 1 77 ? -9.094 19.516 15.766 1 98.31 77 GLY B C 1
ATOM 3500 O O . GLY B 1 77 ? -8.711 18.578 16.469 1 98.31 77 GLY B O 1
ATOM 3501 N N . GLU B 1 78 ? -8.336 20.078 14.758 1 98.75 78 GLU B N 1
ATOM 3502 C CA . GLU B 1 78 ? -7.09 19.422 14.367 1 98.75 78 GLU B CA 1
ATOM 3503 C C . GLU B 1 78 ? -5.887 20.312 14.695 1 98.75 78 GLU B C 1
ATOM 3505 O O . GLU B 1 78 ? -4.789 20.094 14.172 1 98.75 78 GLU B O 1
ATOM 3510 N N . GLU B 1 79 ? -6.066 21.359 15.57 1 98.81 79 GLU B N 1
ATOM 3511 C CA . GLU B 1 79 ? -5.012 22.328 15.836 1 98.81 79 GLU B CA 1
ATOM 3512 C C . GLU B 1 79 ? -3.781 21.656 16.438 1 98.81 79 GLU B C 1
ATOM 3514 O O . GLU B 1 79 ? -2.65 21.953 16.047 1 98.81 79 GLU B O 1
ATOM 3519 N N . ALA B 1 80 ? -3.998 20.75 17.375 1 98.88 80 ALA B N 1
ATOM 3520 C CA . ALA B 1 80 ? -2.857 20.094 18.031 1 98.88 80 ALA B CA 1
ATOM 3521 C C . ALA B 1 80 ? -2.084 19.234 17.031 1 98.88 80 ALA B C 1
ATOM 3523 O O . ALA B 1 80 ? -0.853 19.281 16.984 1 98.88 80 ALA B O 1
ATOM 3524 N N . SER B 1 81 ? -2.773 18.422 16.266 1 98.81 81 SER B N 1
ATOM 3525 C CA . SER B 1 81 ? -2.148 17.562 15.266 1 98.81 81 SER B CA 1
ATOM 3526 C C . SER B 1 81 ? -1.352 18.375 14.258 1 98.81 81 SER B C 1
ATOM 3528 O O . SER B 1 81 ? -0.202 18.062 13.953 1 98.81 81 SER B O 1
ATOM 3530 N N . GLN B 1 82 ? -1.945 19.438 13.789 1 98.88 82 GLN B N 1
ATOM 3531 C CA . GLN B 1 82 ? -1.344 20.25 12.734 1 98.88 82 GLN B CA 1
ATOM 3532 C C . GLN B 1 82 ? -0.224 21.125 13.289 1 98.88 82 GLN B C 1
ATOM 3534 O O . GLN B 1 82 ? 0.92 21.047 12.836 1 98.88 82 GLN B O 1
ATOM 3539 N N . ILE B 1 83 ? -0.513 21.906 14.32 1 98.88 83 ILE B N 1
ATOM 3540 C CA . ILE B 1 83 ? 0.417 22.922 14.781 1 98.88 83 ILE B CA 1
ATOM 3541 C C . ILE B 1 83 ? 1.496 22.297 15.656 1 98.88 83 ILE B C 1
ATOM 3543 O O . ILE B 1 83 ? 2.656 22.703 15.617 1 98.88 83 ILE B O 1
ATOM 3547 N N . GLY B 1 84 ? 1.076 21.281 16.453 1 98.69 84 GLY B N 1
ATOM 3548 C CA . GLY B 1 84 ? 2.084 20.531 17.203 1 98.69 84 GLY B CA 1
ATOM 3549 C C . GLY B 1 84 ? 3.121 19.875 16.312 1 98.69 84 GLY B C 1
ATOM 3550 O O . GLY B 1 84 ? 4.301 19.828 16.656 1 98.69 84 GLY B O 1
ATOM 3551 N N . SER B 1 85 ? 2.736 19.391 15.164 1 98.69 85 SER B N 1
ATOM 3552 C CA . SER B 1 85 ? 3.656 18.781 14.219 1 98.69 85 SER B CA 1
ATOM 3553 C C . SER B 1 85 ? 4.547 19.828 13.547 1 98.69 85 SER B C 1
ATOM 3555 O O . SER B 1 85 ? 5.758 19.625 13.422 1 98.69 85 SER B O 1
ATOM 3557 N N . GLU B 1 86 ? 3.945 20.906 13.141 1 98.69 86 GLU B N 1
ATOM 3558 C CA . GLU B 1 86 ? 4.676 21.984 12.469 1 98.69 86 GLU B CA 1
ATOM 3559 C C . GLU B 1 86 ? 5.699 22.625 13.406 1 98.69 86 GLU B C 1
ATOM 3561 O O . GLU B 1 86 ? 6.801 22.969 12.984 1 98.69 86 GLU B O 1
ATOM 3566 N N . PHE B 1 87 ? 5.355 22.766 14.672 1 98.69 87 PHE B N 1
ATOM 3567 C CA . PHE B 1 87 ? 6.164 23.453 15.672 1 98.69 87 PHE B CA 1
ATOM 3568 C C . PHE B 1 87 ? 7.5 22.75 15.867 1 98.69 87 PHE B C 1
ATOM 3570 O O . PHE B 1 87 ? 8.469 23.359 16.328 1 98.69 87 PHE B O 1
ATOM 3577 N N . ALA B 1 88 ? 7.566 21.484 15.5 1 98.25 88 ALA B N 1
ATOM 3578 C CA . ALA B 1 88 ? 8.773 20.672 15.68 1 98.25 88 ALA B CA 1
ATOM 3579 C C . ALA B 1 88 ? 9.695 20.797 14.469 1 98.25 88 ALA B C 1
ATOM 3581 O O . ALA B 1 88 ? 10.836 20.328 14.492 1 98.25 88 ALA B O 1
ATOM 3582 N N . MET B 1 89 ? 9.258 21.438 13.391 1 98.31 89 MET B N 1
ATOM 3583 C CA . MET B 1 89 ? 10.023 21.547 12.156 1 98.31 89 MET B CA 1
ATOM 3584 C C . MET B 1 89 ? 11.125 22.594 12.273 1 98.31 89 MET B C 1
ATOM 3586 O O . MET B 1 89 ? 10.953 23.594 12.977 1 98.31 89 MET B O 1
ATOM 3590 N N . GLU B 1 90 ? 12.172 22.359 11.602 1 97.56 90 GLU B N 1
ATOM 3591 C CA . GLU B 1 90 ? 13.125 23.422 11.32 1 97.56 90 GLU B CA 1
ATOM 3592 C C . GLU B 1 90 ? 12.742 24.188 10.062 1 97.56 90 GLU B C 1
ATOM 3594 O O . GLU B 1 90 ? 12.055 23.656 9.188 1 97.56 90 GLU B O 1
ATOM 3599 N N . LYS B 1 91 ? 13.211 25.375 9.984 1 95.25 91 LYS B N 1
ATOM 3600 C CA . LYS B 1 91 ? 12.836 26.25 8.883 1 95.25 91 LYS B CA 1
ATOM 3601 C C . LYS B 1 91 ? 13.273 25.672 7.543 1 95.25 91 LYS B C 1
ATOM 3603 O O . LYS B 1 91 ? 12.602 25.875 6.527 1 95.25 91 LYS B O 1
ATOM 3608 N N . GLU B 1 92 ? 14.352 24.906 7.578 1 96.44 92 GLU B N 1
ATOM 3609 C CA . GLU B 1 92 ? 14.938 24.391 6.344 1 96.44 92 GLU B CA 1
ATOM 3610 C C . GLU B 1 92 ? 14.344 23.031 5.984 1 96.44 92 GLU B C 1
ATOM 3612 O O . GLU B 1 92 ? 14.641 22.469 4.918 1 96.44 92 GLU B O 1
ATOM 3617 N N . ASP B 1 93 ? 13.508 22.484 6.824 1 98.62 93 ASP B N 1
ATOM 3618 C CA . ASP B 1 93 ? 12.805 21.25 6.473 1 98.62 93 ASP B CA 1
ATOM 3619 C C . ASP B 1 93 ? 11.812 21.5 5.344 1 98.62 93 ASP B C 1
ATOM 3621 O O . ASP B 1 93 ? 11.438 22.641 5.07 1 98.62 93 ASP B O 1
ATOM 3625 N N . TYR B 1 94 ? 11.477 20.438 4.641 1 98.75 94 TYR B N 1
ATOM 3626 C CA . TYR B 1 94 ? 10.539 20.547 3.523 1 98.75 94 TYR B CA 1
ATOM 3627 C C . TYR B 1 94 ? 9.141 20.109 3.941 1 98.75 94 TYR B C 1
ATOM 3629 O O . TYR B 1 94 ? 8.977 19.125 4.672 1 98.75 94 TYR B O 1
ATOM 3637 N N . ILE B 1 95 ? 8.164 20.875 3.537 1 98.81 95 ILE B N 1
ATOM 3638 C CA . ILE B 1 95 ? 6.793 20.516 3.891 1 98.81 95 ILE B CA 1
ATOM 3639 C C . ILE B 1 95 ? 5.973 20.297 2.621 1 98.81 95 ILE B C 1
ATOM 3641 O O . ILE B 1 95 ? 6.043 21.109 1.685 1 98.81 95 ILE B O 1
ATOM 3645 N N . LEU B 1 96 ? 5.305 19.188 2.479 1 98.69 96 LEU B N 1
ATOM 3646 C CA . LEU B 1 96 ? 4.348 18.828 1.434 1 98.69 96 LEU B CA 1
ATOM 3647 C C . LEU B 1 96 ? 2.967 18.562 2.025 1 98.69 96 LEU B C 1
ATOM 3649 O O . LEU B 1 96 ? 2.6 17.422 2.268 1 98.69 96 LEU B O 1
ATOM 3653 N N . PRO B 1 97 ? 2.184 19.578 2.146 1 98.25 97 PRO B N 1
ATOM 3654 C CA . PRO B 1 97 ? 0.923 19.469 2.887 1 98.25 97 PRO B CA 1
ATOM 3655 C C . PRO B 1 97 ? -0.212 18.891 2.043 1 98.25 97 PRO B C 1
ATOM 3657 O O . PRO B 1 97 ? -0.18 18.984 0.813 1 98.25 97 PRO B O 1
ATOM 3660 N N . ALA B 1 98 ? -1.185 18.266 2.689 1 98 98 ALA B N 1
ATOM 3661 C CA . ALA B 1 98 ? -2.488 18 2.09 1 98 98 ALA B CA 1
ATOM 3662 C C . ALA B 1 98 ? -3.34 19.266 2.045 1 98 98 ALA B C 1
ATOM 3664 O O . ALA B 1 98 ? -2.953 20.297 2.598 1 98 98 ALA B O 1
ATOM 3665 N N . TYR B 1 99 ? -4.488 19.172 1.464 1 97.19 99 TYR B N 1
ATOM 3666 C CA . TYR B 1 99 ? -5.312 20.344 1.188 1 97.19 99 TYR B CA 1
ATOM 3667 C C . TYR B 1 99 ? -5.828 20.969 2.482 1 97.19 99 TYR B C 1
ATOM 3669 O O . TYR B 1 99 ? -6.266 22.109 2.492 1 97.19 99 TYR B O 1
ATOM 3677 N N . ARG B 1 100 ? -5.785 20.219 3.533 1 97.75 100 ARG B N 1
ATOM 3678 C CA . ARG B 1 100 ? -6.285 20.75 4.801 1 97.75 100 ARG B CA 1
ATOM 3679 C C . ARG B 1 100 ? -5.148 21.281 5.664 1 97.75 100 ARG B C 1
ATOM 3681 O O . ARG B 1 100 ? -5.383 21.969 6.652 1 97.75 100 ARG B O 1
ATOM 3688 N N . ASP B 1 101 ? -3.943 21.062 5.27 1 98.19 101 ASP B N 1
ATOM 3689 C CA . ASP B 1 101 ? -2.773 21.406 6.074 1 98.19 101 ASP B CA 1
ATOM 3690 C C . ASP B 1 101 ? -2.193 22.75 5.66 1 98.19 101 ASP B C 1
ATOM 3692 O O . ASP B 1 101 ? -0.974 22.906 5.566 1 98.19 101 ASP B O 1
ATOM 3696 N N . VAL B 1 102 ? -3.07 23.688 5.406 1 98.12 102 VAL B N 1
ATOM 3697 C CA . VAL B 1 102 ? -2.674 25.016 4.965 1 98.12 102 VAL B CA 1
ATOM 3698 C C . VAL B 1 102 ? -2.088 25.797 6.141 1 98.12 102 VAL B C 1
ATOM 3700 O O . VAL B 1 102 ? -1.099 26.516 5.984 1 98.12 102 VAL B O 1
ATOM 3703 N N . PRO B 1 103 ? -2.643 25.656 7.391 1 98.69 103 PRO B N 1
ATOM 3704 C CA . PRO B 1 103 ? -2.049 26.375 8.516 1 98.69 103 PRO B CA 1
ATOM 3705 C C . PRO B 1 103 ? -0.577 26.031 8.727 1 98.69 103 PRO B C 1
ATOM 3707 O O . PRO B 1 103 ? 0.234 26.922 9.008 1 98.69 103 PRO B O 1
ATOM 3710 N N . GLN B 1 104 ? -0.209 24.766 8.625 1 98.75 104 GLN B N 1
ATOM 3711 C CA . GLN B 1 104 ? 1.184 24.359 8.75 1 98.75 104 GLN B CA 1
ATOM 3712 C C . GLN B 1 104 ? 2.059 25.047 7.703 1 98.75 104 GLN B C 1
ATOM 3714 O O . GLN B 1 104 ? 3.182 25.453 8 1 98.75 104 GLN B O 1
ATOM 3719 N N . LEU B 1 105 ? 1.503 25.109 6.523 1 98.56 105 LEU B N 1
ATOM 3720 C CA . LEU B 1 105 ? 2.221 25.719 5.414 1 98.56 105 LEU B CA 1
ATOM 3721 C C . LEU B 1 105 ? 2.475 27.203 5.688 1 98.56 105 LEU B C 1
ATOM 3723 O O . LEU B 1 105 ? 3.58 27.703 5.461 1 98.56 105 LEU B O 1
ATOM 3727 N N . VAL B 1 106 ? 1.475 27.938 6.16 1 98.56 106 VAL B N 1
ATOM 3728 C CA . VAL B 1 106 ? 1.598 29.359 6.477 1 98.56 106 VAL B CA 1
ATOM 3729 C C . VAL B 1 106 ? 2.602 29.547 7.609 1 98.56 106 VAL B C 1
ATOM 3731 O O . VAL B 1 106 ? 3.479 30.406 7.531 1 98.56 106 VAL B O 1
ATOM 3734 N N . LEU B 1 107 ? 2.516 28.734 8.609 1 98.56 107 LEU B N 1
ATOM 3735 C CA . LEU B 1 107 ? 3.406 28.875 9.758 1 98.56 107 LEU B CA 1
ATOM 3736 C C . LEU B 1 107 ? 4.832 28.484 9.383 1 98.56 107 LEU B C 1
ATOM 3738 O O . LEU B 1 107 ? 5.785 28.875 10.055 1 98.56 107 LEU B O 1
ATOM 3742 N N . HIS B 1 108 ? 4.984 27.703 8.312 1 98.31 108 HIS B N 1
ATOM 3743 C CA . HIS B 1 108 ? 6.305 27.328 7.816 1 98.31 108 HIS B CA 1
ATOM 3744 C C . HIS B 1 108 ? 6.93 28.438 6.996 1 98.31 108 HIS B C 1
ATOM 3746 O O . HIS B 1 108 ? 8.109 28.391 6.652 1 98.31 108 HIS B O 1
ATOM 3752 N N . GLY B 1 109 ? 6.035 29.438 6.586 1 97.5 109 GLY B N 1
ATOM 3753 C CA . GLY B 1 109 ? 6.648 30.609 5.98 1 97.5 109 GLY B CA 1
ATOM 3754 C C . GLY B 1 109 ? 5.848 31.172 4.824 1 97.5 109 GLY B C 1
ATOM 3755 O O . GLY B 1 109 ? 6.203 32.219 4.262 1 97.5 109 GLY B O 1
ATOM 3756 N N . LEU B 1 110 ? 4.781 30.531 4.461 1 98 110 LEU B N 1
ATOM 3757 C CA . LEU B 1 110 ? 3.963 31.078 3.377 1 98 110 LEU B CA 1
ATOM 3758 C C . LEU B 1 110 ? 3.16 32.281 3.848 1 98 110 LEU B C 1
ATOM 3760 O O . LEU B 1 110 ? 2.443 32.188 4.848 1 98 110 LEU B O 1
ATOM 3764 N N . PRO B 1 111 ? 3.24 33.406 3.113 1 97.81 111 PRO B N 1
ATOM 3765 C CA . PRO B 1 111 ? 2.348 34.5 3.48 1 97.81 111 PRO B CA 1
ATOM 3766 C C . PRO B 1 111 ? 0.873 34.094 3.418 1 97.81 111 PRO B C 1
ATOM 3768 O O . PRO B 1 111 ? 0.457 33.406 2.502 1 97.81 111 PRO B O 1
ATOM 3771 N N . LEU B 1 112 ? 0.122 34.562 4.363 1 98.5 112 LEU B N 1
ATOM 3772 C CA . LEU B 1 112 ? -1.276 34.156 4.492 1 98.5 112 LEU B CA 1
ATOM 3773 C C . LEU B 1 112 ? -2.062 34.531 3.236 1 98.5 112 LEU B C 1
ATOM 3775 O O . LEU B 1 112 ? -2.938 33.781 2.809 1 98.5 112 LEU B O 1
ATOM 3779 N N . TYR B 1 113 ? -1.777 35.688 2.611 1 98.44 113 TYR B N 1
ATOM 3780 C CA . TYR B 1 113 ? -2.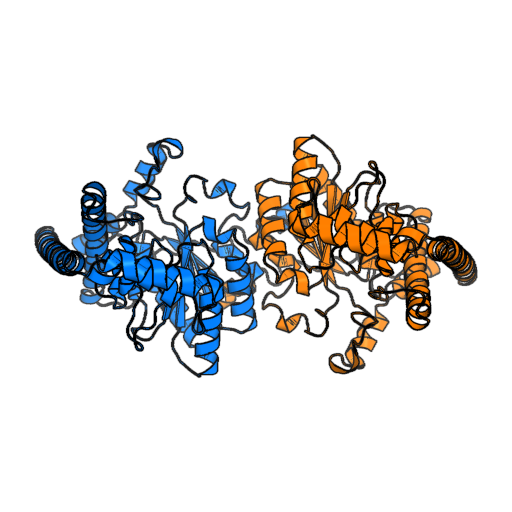525 36.094 1.427 1 98.44 113 TYR B CA 1
ATOM 3781 C C . TYR B 1 113 ? -2.307 35.125 0.284 1 98.44 113 TYR B C 1
ATOM 3783 O O . TYR B 1 113 ? -3.197 34.906 -0.546 1 98.44 113 TYR B O 1
ATOM 3791 N N . LYS B 1 114 ? -1.145 34.469 0.2 1 98.06 114 LYS B N 1
ATOM 3792 C CA . LYS B 1 114 ? -0.896 33.438 -0.822 1 98.06 114 LYS B CA 1
ATOM 3793 C C . LYS B 1 114 ? -1.761 32.219 -0.591 1 98.06 114 LYS B C 1
ATOM 3795 O O . LYS B 1 114 ? -2.225 31.578 -1.546 1 98.06 114 LYS B O 1
ATOM 3800 N N . ALA B 1 115 ? -1.903 31.859 0.659 1 98.44 115 ALA B N 1
ATOM 3801 C CA . ALA B 1 115 ? -2.814 30.766 0.99 1 98.44 115 ALA B CA 1
ATOM 3802 C C . ALA B 1 115 ? -4.242 31.109 0.566 1 98.44 115 ALA B C 1
ATOM 3804 O O . ALA B 1 115 ? -4.965 30.234 0.065 1 98.44 115 ALA B O 1
ATOM 3805 N N . PHE B 1 116 ? -4.668 32.344 0.796 1 98.62 116 PHE B N 1
ATOM 3806 C CA . PHE B 1 116 ? -5.996 32.781 0.376 1 98.62 116 PHE B CA 1
ATOM 3807 C C . PHE B 1 116 ? -6.117 32.75 -1.144 1 98.62 116 PHE B C 1
ATOM 3809 O O . PHE B 1 116 ? -7.16 32.375 -1.682 1 98.62 116 PHE B O 1
ATOM 3816 N N . LEU B 1 117 ? -5.059 33.156 -1.85 1 98.12 117 LEU B N 1
ATOM 3817 C CA . LEU B 1 117 ? -5.059 33.062 -3.307 1 98.12 117 LEU B CA 1
ATOM 3818 C C . LEU B 1 117 ? -5.207 31.625 -3.773 1 98.12 117 LEU B C 1
ATOM 3820 O O . LEU B 1 117 ? -5.941 31.359 -4.727 1 98.12 117 LEU B O 1
ATOM 3824 N N . TRP B 1 118 ? -4.508 30.719 -3.109 1 97.75 118 TRP B N 1
ATOM 3825 C CA . TRP B 1 118 ? -4.645 29.297 -3.414 1 97.75 118 TRP B CA 1
ATOM 3826 C C . TRP B 1 118 ? -6.09 28.844 -3.238 1 97.75 118 TRP B C 1
ATOM 3828 O O . TRP B 1 118 ? -6.629 28.125 -4.086 1 97.75 118 TRP B O 1
ATOM 3838 N N . SER B 1 119 ? -6.68 29.25 -2.15 1 97.12 119 SER B N 1
ATOM 3839 C CA . SER B 1 119 ? -8.086 28.938 -1.906 1 97.12 119 SER B CA 1
ATOM 3840 C C . SER B 1 119 ? -8.961 29.406 -3.055 1 97.12 119 SER B C 1
ATOM 3842 O O . SER B 1 119 ? -9.906 28.719 -3.453 1 97.12 119 SER B O 1
ATOM 3844 N N . ARG B 1 120 ? -8.609 30.531 -3.656 1 96.38 120 ARG B N 1
ATOM 3845 C CA . ARG B 1 120 ? -9.398 31.141 -4.719 1 96.38 120 ARG B CA 1
ATOM 3846 C C . ARG B 1 120 ? -9.062 30.531 -6.074 1 96.38 120 ARG B C 1
ATOM 3848 O O . ARG B 1 120 ? -9.617 30.938 -7.098 1 96.38 120 ARG B O 1
ATOM 3855 N N . GLY B 1 121 ? -8.117 29.672 -6.145 1 94.81 121 GLY B N 1
ATOM 3856 C CA . GLY B 1 121 ? -7.688 29.078 -7.406 1 94.81 121 GLY B CA 1
ATOM 3857 C C . GLY B 1 121 ? -6.809 30 -8.227 1 94.81 121 GLY B C 1
ATOM 3858 O O . GLY B 1 121 ? -6.727 29.859 -9.445 1 94.81 121 GLY B O 1
ATOM 3859 N N . HIS B 1 122 ? -6.305 31.016 -7.59 1 95.38 122 HIS B N 1
ATOM 3860 C CA . HIS B 1 122 ? -5.41 31.953 -8.273 1 95.38 122 HIS B CA 1
ATOM 3861 C C . HIS B 1 122 ? -4.016 31.359 -8.43 1 95.38 122 HIS B C 1
ATOM 3863 O O . HIS B 1 122 ? -3.436 30.859 -7.457 1 95.38 122 HIS B O 1
ATOM 3869 N N . VAL B 1 123 ? -3.416 31.422 -9.594 1 94.06 123 VAL B N 1
ATOM 3870 C CA . VAL B 1 123 ? -2.148 30.781 -9.93 1 94.06 123 VAL B CA 1
ATOM 3871 C C . VAL B 1 123 ? -1.042 31.328 -9.031 1 94.06 123 VAL B C 1
ATOM 3873 O O . VAL B 1 123 ? -0.122 30.594 -8.656 1 94.06 123 VAL B O 1
ATOM 3876 N N . ASP B 1 124 ? -1.138 32.562 -8.602 1 94.19 124 ASP B N 1
ATOM 3877 C CA . ASP B 1 124 ? -0.105 33.219 -7.801 1 94.19 124 ASP B CA 1
ATOM 3878 C C . ASP B 1 124 ? -0.009 32.562 -6.414 1 94.19 124 ASP B C 1
ATOM 3880 O O . ASP B 1 124 ? 1.005 32.719 -5.727 1 94.19 124 ASP B O 1
ATOM 3884 N N . GLY B 1 125 ? -1.074 31.906 -6 1 96 125 GLY B N 1
ATOM 3885 C CA . GLY B 1 125 ? -1.027 31.188 -4.742 1 96 125 GLY B CA 1
ATOM 3886 C C . GLY B 1 125 ? -0.043 30.031 -4.754 1 96 125 GLY B C 1
ATOM 3887 O O . GLY B 1 125 ? 0.364 29.547 -3.695 1 96 125 GLY B O 1
ATOM 3888 N N . ASN B 1 126 ? 0.363 29.688 -5.934 1 94.44 126 ASN B N 1
ATOM 3889 C CA . ASN B 1 126 ? 1.229 28.531 -6.086 1 94.44 126 ASN B CA 1
ATOM 3890 C C . ASN B 1 126 ? 2.662 28.938 -6.422 1 94.44 126 ASN B C 1
ATOM 3892 O O . ASN B 1 126 ? 3.535 28.078 -6.57 1 94.44 126 ASN B O 1
ATOM 3896 N N . LYS B 1 127 ? 2.865 30.156 -6.566 1 93.88 127 LYS B N 1
ATOM 3897 C CA . LYS B 1 127 ? 4.211 30.656 -6.855 1 93.88 127 LYS B CA 1
ATOM 3898 C C . LYS B 1 127 ? 4.992 30.906 -5.566 1 93.88 127 LYS B C 1
ATOM 3900 O O . LYS B 1 127 ? 4.703 31.859 -4.84 1 93.88 127 LYS B O 1
ATOM 3905 N N . TYR B 1 128 ? 5.887 30.016 -5.25 1 96.12 128 TYR B N 1
ATOM 3906 C CA . TYR B 1 128 ? 6.699 30.125 -4.047 1 96.12 128 TYR B CA 1
ATOM 3907 C C . TYR B 1 128 ? 8.109 30.594 -4.383 1 96.12 128 TYR B C 1
ATOM 3909 O O . TYR B 1 128 ? 8.633 30.297 -5.461 1 96.12 128 TYR B O 1
ATOM 3917 N N . PRO B 1 129 ? 8.711 31.344 -3.492 1 92.69 129 PRO B N 1
ATOM 3918 C CA . PRO B 1 129 ? 10.125 31.656 -3.711 1 92.69 129 PRO B CA 1
ATOM 3919 C C . PRO B 1 129 ? 11.008 30.422 -3.742 1 92.69 129 PRO B C 1
ATOM 3921 O O . PRO B 1 129 ? 10.664 29.391 -3.135 1 92.69 129 PRO B O 1
ATOM 3924 N N . GLU B 1 130 ? 12.156 30.484 -4.395 1 90 130 GLU B N 1
ATOM 3925 C CA . GLU B 1 130 ? 13.062 29.359 -4.586 1 90 130 GLU B CA 1
ATOM 3926 C C . GLU B 1 130 ? 13.562 28.812 -3.248 1 90 130 GLU B C 1
ATOM 3928 O O . GLU B 1 130 ? 13.82 27.625 -3.113 1 90 130 GLU B O 1
ATOM 3933 N N . ASN B 1 131 ? 13.641 29.656 -2.297 1 91.69 131 ASN B N 1
ATOM 3934 C CA . ASN B 1 131 ? 14.227 29.25 -1.023 1 91.69 131 ASN B CA 1
ATOM 3935 C C . ASN B 1 131 ? 13.164 28.75 -0.049 1 91.69 131 ASN B C 1
ATOM 3937 O O . ASN B 1 131 ? 13.477 28.406 1.09 1 91.69 131 ASN B O 1
ATOM 3941 N N . PHE B 1 132 ? 11.891 28.719 -0.498 1 96.88 132 PHE B N 1
ATOM 3942 C CA . PHE B 1 132 ? 10.828 28.203 0.353 1 96.88 132 PHE B CA 1
ATOM 3943 C C . PHE B 1 132 ? 10.672 26.703 0.165 1 96.88 132 PHE B C 1
ATOM 3945 O O . PHE B 1 132 ? 10.258 26.234 -0.902 1 96.88 132 PHE B O 1
ATOM 3952 N N . ASN B 1 133 ? 11 25.891 1.135 1 97.81 133 ASN B N 1
ATOM 3953 C CA . ASN B 1 133 ? 11.031 24.438 1.08 1 97.81 133 ASN B CA 1
ATOM 3954 C C . ASN B 1 133 ? 9.641 23.844 1.293 1 97.81 133 ASN B C 1
ATOM 3956 O O . ASN B 1 133 ? 9.391 23.172 2.301 1 97.81 133 ASN B O 1
ATOM 3960 N N . ALA B 1 134 ? 8.82 24.078 0.26 1 98.38 134 ALA B N 1
ATOM 3961 C CA . ALA B 1 134 ? 7.445 23.578 0.364 1 98.38 134 ALA B CA 1
ATOM 3962 C C . ALA B 1 134 ? 6.836 23.359 -1.018 1 98.38 134 ALA B C 1
ATOM 3964 O O . ALA B 1 134 ? 7.316 23.922 -2.01 1 98.38 134 ALA B O 1
ATOM 3965 N N . LEU B 1 135 ? 5.906 22.5 -1.127 1 97.56 135 LEU B N 1
ATOM 3966 C CA . LEU B 1 135 ? 5.02 22.375 -2.277 1 97.56 135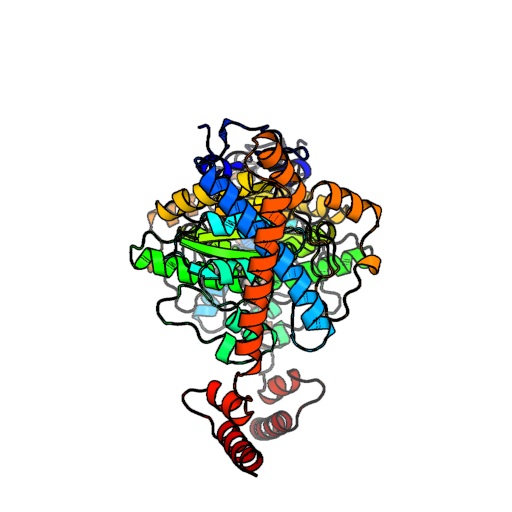 LEU B CA 1
ATOM 3967 C C . LEU B 1 135 ? 3.615 22.859 -1.931 1 97.56 135 LEU B C 1
ATOM 3969 O O . LEU B 1 135 ? 3.238 22.891 -0.757 1 97.56 135 LEU B O 1
ATOM 3973 N N . PRO B 1 136 ? 2.842 23.312 -2.986 1 97.25 136 PRO B N 1
ATOM 3974 C CA . PRO B 1 136 ? 1.445 23.656 -2.715 1 97.25 136 PRO B CA 1
ATOM 3975 C C . PRO B 1 136 ? 0.636 22.484 -2.174 1 97.25 136 PRO B C 1
ATOM 3977 O O . PRO B 1 136 ? 1.007 21.328 -2.385 1 97.25 136 PRO B O 1
ATOM 3980 N N . PRO B 1 137 ? -0.391 22.812 -1.448 1 97.5 137 PRO B N 1
ATOM 3981 C CA . PRO B 1 137 ? -1.22 21.734 -0.916 1 97.5 137 PRO B CA 1
ATOM 3982 C C . PRO B 1 137 ? -1.726 20.781 -2.004 1 97.5 137 PRO B C 1
ATOM 3984 O O . PRO B 1 137 ? -2.125 21.234 -3.08 1 97.5 137 PRO B O 1
ATOM 3987 N N . GLN B 1 138 ? -1.631 19.547 -1.685 1 97.06 138 GLN B N 1
ATOM 3988 C CA . GLN B 1 138 ? -2.082 18.516 -2.613 1 97.06 138 GLN B CA 1
ATOM 3989 C C . GLN B 1 138 ? -3.557 18.188 -2.398 1 97.06 138 GLN B C 1
ATOM 3991 O O . GLN B 1 138 ? -3.967 17.844 -1.289 1 97.06 138 GLN B O 1
ATOM 3996 N N . ILE B 1 139 ? -4.32 18.234 -3.504 1 94.31 139 ILE B N 1
ATOM 3997 C CA . ILE B 1 139 ? -5.754 18 -3.412 1 94.31 139 ILE B CA 1
ATOM 3998 C C . ILE B 1 139 ? -6.039 16.5 -3.564 1 94.31 139 ILE B C 1
ATOM 4000 O O . ILE B 1 139 ? -6.957 15.977 -2.936 1 94.31 139 ILE B O 1
ATOM 4004 N N . ILE B 1 140 ? -5.242 15.867 -4.438 1 94.31 140 ILE B N 1
ATOM 4005 C CA . ILE B 1 140 ? -5.418 14.438 -4.641 1 94.31 140 ILE B CA 1
ATOM 4006 C C . ILE B 1 140 ? -4.957 13.68 -3.395 1 94.31 140 ILE B C 1
ATOM 4008 O O . ILE B 1 140 ? -3.785 13.75 -3.014 1 94.31 140 ILE B O 1
ATOM 4012 N N . ILE B 1 141 ? -5.805 12.914 -2.846 1 93.62 141 ILE B N 1
ATOM 4013 C CA . ILE B 1 141 ? -5.598 12.289 -1.544 1 93.62 141 ILE B CA 1
ATOM 4014 C C . ILE B 1 141 ? -4.426 11.312 -1.623 1 93.62 141 ILE B C 1
ATOM 4016 O O . ILE B 1 141 ? -4.398 10.43 -2.49 1 93.62 141 ILE B O 1
ATOM 4020 N N . GLY B 1 142 ? -3.447 11.508 -0.77 1 96.31 142 GLY B N 1
ATOM 4021 C CA . GLY B 1 142 ? -2.34 10.57 -0.632 1 96.31 142 GLY B CA 1
ATOM 4022 C C . GLY B 1 142 ? -1.226 10.82 -1.632 1 96.31 142 GLY B C 1
ATOM 4023 O O . GLY B 1 142 ? -0.117 10.305 -1.473 1 96.31 142 GLY B O 1
ATOM 4024 N N . ALA B 1 143 ? -1.415 11.656 -2.643 1 97.62 143 ALA B N 1
ATOM 4025 C CA . ALA B 1 143 ? -0.47 11.797 -3.748 1 97.62 143 ALA B CA 1
ATOM 4026 C C . ALA B 1 143 ? 0.837 12.43 -3.277 1 97.62 143 ALA B C 1
ATOM 4028 O O . ALA B 1 143 ? 1.903 12.148 -3.832 1 97.62 143 ALA B O 1
ATOM 4029 N N . GLN B 1 144 ? 0.819 13.281 -2.291 1 98.38 144 GLN B N 1
ATOM 4030 C CA . GLN B 1 144 ? 2.01 13.977 -1.814 1 98.38 144 GLN B CA 1
ATOM 4031 C C . GLN B 1 144 ? 2.988 13.008 -1.159 1 98.38 144 GLN B C 1
ATOM 4033 O O . GLN B 1 144 ? 4.156 13.344 -0.948 1 98.38 144 GLN B O 1
ATOM 4038 N N . TYR B 1 145 ? 2.539 11.82 -0.809 1 98.81 145 TYR B N 1
ATOM 4039 C CA . TYR B 1 145 ? 3.408 10.859 -0.129 1 98.81 145 TYR B CA 1
ATOM 4040 C C . TYR B 1 145 ? 4.539 10.406 -1.043 1 98.81 145 TYR B C 1
ATOM 4042 O O . TYR B 1 145 ? 5.688 10.281 -0.607 1 98.81 145 TYR B O 1
ATOM 4050 N N . VAL B 1 146 ? 4.23 10.117 -2.344 1 98.69 146 VAL B N 1
ATOM 4051 C CA . VAL B 1 146 ? 5.277 9.719 -3.277 1 98.69 146 VAL B CA 1
ATOM 4052 C C . VAL B 1 146 ? 6.211 10.891 -3.545 1 98.69 146 VAL B C 1
ATOM 4054 O O . VAL B 1 146 ? 7.422 10.711 -3.695 1 98.69 146 VAL B O 1
ATOM 4057 N N . GLN B 1 147 ? 5.66 12.117 -3.633 1 98.69 147 GLN B N 1
ATOM 4058 C CA . GLN B 1 147 ? 6.484 13.305 -3.807 1 98.69 147 GLN B CA 1
ATOM 4059 C C . GLN B 1 147 ? 7.434 13.492 -2.625 1 98.69 147 GLN B C 1
ATOM 4061 O O . GLN B 1 147 ? 8.609 13.812 -2.811 1 98.69 147 GLN B O 1
ATOM 4066 N N . ALA B 1 148 ? 6.863 13.32 -1.425 1 98.88 148 ALA B N 1
ATOM 4067 C CA . ALA B 1 148 ? 7.668 13.477 -0.215 1 98.88 148 ALA B CA 1
ATOM 4068 C C . ALA B 1 148 ? 8.82 12.477 -0.187 1 98.88 148 ALA B C 1
ATOM 4070 O O . ALA B 1 148 ? 9.938 12.812 0.212 1 98.88 148 ALA B O 1
ATOM 4071 N N . ALA B 1 149 ? 8.547 11.242 -0.558 1 98.88 149 ALA B N 1
ATOM 4072 C CA . ALA B 1 149 ? 9.594 10.227 -0.632 1 98.88 149 ALA B CA 1
ATOM 4073 C C . ALA B 1 149 ? 10.711 10.656 -1.578 1 98.88 149 ALA B C 1
ATOM 4075 O O . ALA B 1 149 ? 11.891 10.484 -1.271 1 98.88 149 ALA B O 1
ATOM 4076 N N . GLY B 1 150 ? 10.289 11.195 -2.742 1 98.81 150 GLY B N 1
ATOM 4077 C CA . GLY B 1 150 ? 11.273 11.68 -3.697 1 98.81 150 GLY B CA 1
ATOM 4078 C C . GLY B 1 150 ? 12.125 12.812 -3.156 1 98.81 150 GLY B C 1
ATOM 4079 O O . GLY B 1 150 ? 13.344 12.805 -3.297 1 98.81 150 GLY B O 1
ATOM 4080 N N . ILE B 1 151 ? 11.484 13.805 -2.564 1 98.81 151 ILE B N 1
ATOM 4081 C CA . ILE B 1 151 ? 12.195 14.953 -2.004 1 98.81 151 ILE B CA 1
ATOM 4082 C C . ILE B 1 151 ? 13.125 14.492 -0.885 1 98.81 151 ILE B C 1
ATOM 4084 O O . ILE B 1 151 ? 14.281 14.914 -0.813 1 98.81 151 ILE B O 1
ATOM 408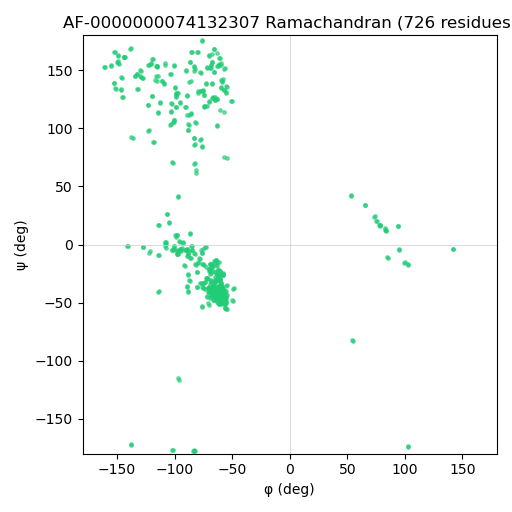8 N N . ALA B 1 152 ? 12.648 13.625 -0.016 1 98.94 152 ALA B N 1
ATOM 4089 C CA . ALA B 1 152 ? 13.461 13.102 1.077 1 98.94 152 ALA B CA 1
ATOM 4090 C C . ALA B 1 152 ? 14.703 12.391 0.544 1 98.94 152 ALA B C 1
ATOM 4092 O O . ALA B 1 152 ? 15.805 12.562 1.083 1 98.94 152 ALA B O 1
ATOM 4093 N N . LEU B 1 153 ? 14.516 11.586 -0.486 1 98.81 153 LEU B N 1
ATOM 4094 C CA . LEU B 1 153 ? 15.672 10.922 -1.087 1 98.81 153 LEU B CA 1
ATOM 4095 C C . LEU B 1 153 ? 16.656 11.945 -1.632 1 98.81 153 LEU B C 1
ATOM 4097 O O . LEU B 1 153 ? 17.875 11.766 -1.51 1 98.81 153 LEU B O 1
ATOM 4101 N N . GLY B 1 154 ? 16.078 12.992 -2.305 1 98.69 154 GLY B N 1
ATOM 4102 C CA . GLY B 1 154 ? 16.938 14.07 -2.775 1 98.69 154 GLY B CA 1
ATOM 4103 C C . GLY B 1 154 ? 17.75 14.703 -1.666 1 98.69 154 GLY B C 1
ATOM 4104 O O . GLY B 1 154 ? 18.953 14.961 -1.833 1 98.69 154 GLY B O 1
ATOM 4105 N N . LEU B 1 155 ? 17.141 15.008 -0.525 1 98.62 155 LEU B N 1
ATOM 4106 C CA . LEU B 1 155 ? 17.828 15.578 0.629 1 98.62 155 LEU B CA 1
ATOM 4107 C C . LEU B 1 155 ? 18.953 14.664 1.094 1 98.62 155 LEU B C 1
ATOM 4109 O O . LEU B 1 155 ? 20.062 15.133 1.346 1 98.62 155 LEU B O 1
ATOM 4113 N N . LYS B 1 156 ? 18.672 13.414 1.204 1 98.5 156 LYS B N 1
ATOM 4114 C CA . LYS B 1 156 ? 19.688 12.445 1.6 1 98.5 156 LYS B CA 1
ATOM 4115 C C . LYS B 1 156 ? 20.859 12.461 0.633 1 98.5 156 LYS B C 1
ATOM 4117 O O . LYS B 1 156 ? 22.016 12.508 1.059 1 98.5 156 LYS B O 1
ATOM 4122 N N . LYS B 1 157 ? 20.609 12.406 -0.62 1 98.38 157 LYS B N 1
ATOM 4123 C CA . LYS B 1 157 ? 21.641 12.344 -1.645 1 98.38 157 LYS B CA 1
ATOM 4124 C C . LYS B 1 157 ? 22.516 13.594 -1.623 1 98.38 157 LYS B C 1
ATOM 4126 O O . LYS B 1 157 ? 23.703 13.547 -1.968 1 98.38 157 LYS B O 1
ATOM 4131 N N . LYS B 1 158 ? 21.969 14.656 -1.154 1 97.69 158 LYS B N 1
ATOM 4132 C CA . LYS B 1 158 ? 22.688 15.922 -1.075 1 97.69 158 LYS B CA 1
ATOM 4133 C C . LYS B 1 158 ? 23.422 16.062 0.26 1 97.69 158 LYS B C 1
ATOM 4135 O O . LYS B 1 158 ? 24.094 17.062 0.51 1 97.69 158 LYS B O 1
ATOM 4140 N N . GLY B 1 159 ? 23.234 15.086 1.181 1 97.25 159 GLY B N 1
ATOM 4141 C CA . GLY B 1 159 ? 23.875 15.117 2.486 1 97.25 159 GLY B CA 1
ATOM 4142 C C . GLY B 1 159 ? 23.234 16.109 3.439 1 97.25 159 GLY B C 1
ATOM 4143 O O . GLY B 1 159 ? 23.875 16.578 4.379 1 97.25 159 GLY B O 1
ATOM 4144 N N . SER B 1 160 ? 22.016 16.469 3.137 1 96.62 160 SER B N 1
ATOM 4145 C CA . SER B 1 160 ? 21.297 17.422 3.975 1 96.62 160 SER B CA 1
ATOM 4146 C C . SER B 1 160 ? 20.891 16.797 5.309 1 96.62 160 SER B C 1
ATOM 4148 O O . SER B 1 160 ? 20.672 15.594 5.391 1 96.62 160 SER B O 1
ATOM 4150 N N . LYS B 1 161 ? 20.781 17.625 6.34 1 96.12 161 LYS B N 1
ATOM 4151 C CA . LYS B 1 161 ? 20.297 17.188 7.645 1 96.12 161 LYS B CA 1
ATOM 4152 C C . LYS B 1 161 ? 18.797 17.469 7.793 1 96.12 161 LYS B C 1
ATOM 4154 O O . LYS B 1 161 ? 18.203 17.156 8.828 1 96.12 161 LYS B O 1
ATOM 4159 N N . ASN B 1 162 ? 18.203 17.969 6.746 1 98 162 ASN B N 1
ATOM 4160 C CA . ASN B 1 162 ? 16.797 18.312 6.773 1 98 162 ASN B CA 1
ATOM 4161 C C . ASN B 1 162 ? 15.914 17.109 6.438 1 98 162 ASN B C 1
ATOM 4163 O O . ASN B 1 162 ? 16.422 16.094 5.969 1 98 162 ASN B O 1
ATOM 4167 N N . VAL B 1 163 ? 14.68 17.312 6.746 1 98.69 163 VAL B N 1
ATOM 4168 C CA . VAL B 1 163 ? 13.711 16.234 6.617 1 98.69 163 VAL B CA 1
ATOM 4169 C C . VAL B 1 163 ? 12.492 16.719 5.832 1 98.69 163 VAL B C 1
ATOM 4171 O O . VAL B 1 163 ? 12.211 17.922 5.793 1 98.69 163 VAL B O 1
ATOM 4174 N N . ALA B 1 164 ? 11.836 15.781 5.098 1 98.94 164 ALA B N 1
ATOM 4175 C CA . ALA B 1 164 ? 10.594 16.094 4.398 1 98.94 164 ALA B CA 1
ATOM 4176 C C . ALA B 1 164 ? 9.383 15.656 5.215 1 98.94 164 ALA B C 1
ATOM 4178 O O . ALA B 1 164 ? 9.344 14.539 5.727 1 98.94 164 ALA B O 1
ATOM 4179 N N . TYR B 1 165 ? 8.422 16.547 5.379 1 98.88 165 TYR B N 1
ATOM 4180 C CA . TYR B 1 165 ? 7.168 16.281 6.078 1 98.88 165 TYR B CA 1
ATOM 4181 C C . TYR B 1 165 ? 6 16.234 5.102 1 98.88 165 TYR B C 1
ATOM 4183 O O . TYR B 1 165 ? 5.93 17.031 4.164 1 98.88 165 TYR B O 1
ATOM 4191 N N . THR B 1 166 ? 5.156 15.289 5.324 1 98.94 166 THR B N 1
ATOM 4192 C CA . THR B 1 166 ? 3.924 15.281 4.543 1 98.94 166 THR B CA 1
ATOM 4193 C C . THR B 1 166 ? 2.752 14.789 5.387 1 98.94 166 THR B C 1
ATOM 4195 O O . THR B 1 166 ? 2.947 14.242 6.477 1 98.94 166 THR B O 1
ATOM 4198 N N . TYR B 1 167 ? 1.535 15.117 4.891 1 98.81 167 TYR B N 1
ATOM 4199 C CA . TYR B 1 167 ? 0.308 14.844 5.629 1 98.81 167 TYR B CA 1
ATOM 4200 C C . TYR B 1 167 ? -0.747 14.219 4.723 1 98.81 167 TYR B C 1
ATOM 4202 O O . TYR B 1 167 ? -0.818 14.539 3.533 1 98.81 167 TYR B O 1
ATOM 4210 N N . THR B 1 168 ? -1.513 13.359 5.219 1 98.62 168 THR B N 1
ATOM 4211 C CA . THR B 1 168 ? -2.76 12.906 4.617 1 98.62 168 THR B CA 1
ATOM 4212 C C . THR B 1 168 ? -3.764 12.5 5.691 1 98.62 168 THR B C 1
ATOM 4214 O O . THR B 1 168 ? -3.428 12.453 6.879 1 98.62 168 THR B O 1
ATOM 4217 N N . GLY B 1 169 ? -5.008 12.406 5.344 1 98.19 169 GLY B N 1
ATOM 4218 C CA . GLY B 1 169 ? -6.016 11.898 6.262 1 98.19 169 GLY B CA 1
ATOM 4219 C C . GLY B 1 169 ? -6.094 10.383 6.277 1 98.19 169 GLY B C 1
ATOM 4220 O O . GLY B 1 169 ? -5.297 9.711 5.629 1 98.19 169 GLY B O 1
ATOM 4221 N N . ASP B 1 170 ? -7.066 9.906 7.098 1 98.38 170 ASP B N 1
ATOM 4222 C CA . ASP B 1 170 ? -7.273 8.461 7.18 1 98.38 170 ASP B CA 1
ATOM 4223 C C . ASP B 1 170 ? -7.598 7.875 5.809 1 98.38 170 ASP B C 1
ATOM 4225 O O . ASP B 1 170 ? -7.105 6.805 5.449 1 98.38 170 ASP B O 1
ATOM 4229 N N . GLY B 1 171 ? -8.359 8.578 5.023 1 98.06 171 GLY B N 1
ATOM 4230 C CA . GLY B 1 171 ? -8.711 8.094 3.699 1 98.06 171 GLY B CA 1
ATOM 4231 C C . GLY B 1 171 ? -7.508 7.922 2.787 1 98.06 171 GLY B C 1
ATOM 4232 O O . GLY B 1 171 ? -7.469 7 1.966 1 98.06 171 GLY B O 1
ATOM 4233 N N . GLY B 1 172 ? -6.582 8.812 2.904 1 98.31 172 GLY B N 1
ATOM 4234 C CA . GLY B 1 172 ? -5.383 8.758 2.08 1 98.31 172 GLY B CA 1
ATOM 4235 C C . GLY B 1 172 ? -4.582 7.484 2.283 1 98.31 172 GLY B C 1
ATOM 4236 O O . GLY B 1 172 ? -3.838 7.066 1.396 1 98.31 172 GLY B O 1
ATOM 4237 N N . THR B 1 173 ? -4.727 6.805 3.42 1 98.69 173 THR B N 1
ATOM 4238 C CA . THR B 1 173 ? -3.947 5.609 3.73 1 98.69 173 THR B CA 1
ATOM 4239 C C . THR B 1 173 ? -4.473 4.406 2.953 1 98.69 173 THR B C 1
ATOM 4241 O O . THR B 1 173 ? -3.869 3.332 2.979 1 98.69 173 THR B O 1
ATOM 4244 N N . SER B 1 174 ? -5.578 4.566 2.27 1 98.44 174 SER B N 1
ATOM 4245 C CA . SER B 1 174 ? -6.129 3.482 1.46 1 98.44 174 SER B CA 1
ATOM 4246 C C . SER B 1 174 ? -5.66 3.582 0.012 1 98.44 174 SER B C 1
ATOM 4248 O O . SER B 1 174 ? -5.957 2.705 -0.803 1 98.44 174 SER B O 1
ATOM 4250 N N . GLN B 1 175 ? -4.922 4.625 -0.303 1 98.19 175 GLN B N 1
ATOM 4251 C CA . GLN B 1 175 ? -4.461 4.855 -1.669 1 98.19 175 GLN B CA 1
ATOM 4252 C C . GLN B 1 175 ? -3.107 4.195 -1.912 1 98.19 175 GLN B C 1
ATOM 4254 O O . GLN B 1 175 ? -2.279 4.109 -1.004 1 98.19 175 GLN B O 1
ATOM 4259 N N . GLY B 1 176 ? -2.854 3.777 -3.166 1 98.5 176 GLY B N 1
ATOM 4260 C CA . GLY B 1 176 ? -1.579 3.193 -3.553 1 98.5 176 GLY B CA 1
ATOM 4261 C C . GLY B 1 176 ? -0.408 4.141 -3.371 1 98.5 176 GLY B C 1
ATOM 4262 O O . GLY B 1 176 ? 0.688 3.719 -2.998 1 98.5 176 GLY B O 1
ATOM 4263 N N . ASP B 1 177 ? -0.595 5.414 -3.596 1 98.62 177 ASP B N 1
ATOM 4264 C CA . ASP B 1 177 ? 0.462 6.41 -3.465 1 98.62 177 ASP B CA 1
ATOM 4265 C C . ASP B 1 177 ? 1.001 6.457 -2.037 1 98.62 177 ASP B C 1
ATOM 4267 O O . ASP B 1 177 ? 2.207 6.609 -1.827 1 98.62 177 ASP B O 1
ATOM 4271 N N . PHE B 1 178 ? 0.068 6.363 -1.124 1 98.88 178 PHE B N 1
ATOM 4272 C CA . PHE B 1 178 ? 0.469 6.305 0.277 1 98.88 178 PHE B CA 1
ATOM 4273 C C . PHE B 1 178 ? 1.458 5.168 0.511 1 98.88 178 PHE B C 1
ATOM 4275 O O . PHE B 1 178 ? 2.568 5.395 0.997 1 98.88 178 PHE B O 1
ATOM 4282 N N . TYR B 1 179 ? 1.074 3.992 0.147 1 98.88 179 TYR B N 1
ATOM 4283 C CA . TYR B 1 179 ? 1.863 2.785 0.362 1 98.88 179 TYR B CA 1
ATOM 4284 C C . TYR B 1 179 ? 3.182 2.852 -0.399 1 98.88 179 TYR B C 1
ATOM 4286 O O . TYR B 1 179 ? 4.242 2.543 0.154 1 98.88 179 TYR B O 1
ATOM 4294 N N . GLU B 1 180 ? 3.146 3.172 -1.65 1 98.88 180 GLU B N 1
ATOM 4295 C CA . GLU B 1 180 ? 4.355 3.266 -2.463 1 98.88 180 GLU B CA 1
ATOM 4296 C C . GLU B 1 180 ? 5.332 4.281 -1.88 1 98.88 180 GLU B C 1
ATOM 4298 O O . GLU B 1 180 ? 6.547 4.062 -1.889 1 98.88 180 GLU B O 1
ATOM 4303 N N . GLY B 1 181 ? 4.777 5.379 -1.378 1 98.88 181 GLY B N 1
ATOM 4304 C CA . GLY B 1 181 ? 5.617 6.402 -0.775 1 98.88 181 GLY B CA 1
ATOM 4305 C C . GLY B 1 181 ? 6.391 5.906 0.432 1 98.88 181 GLY B C 1
ATOM 4306 O O . GLY B 1 181 ? 7.613 6.043 0.493 1 98.88 181 GLY B O 1
ATOM 4307 N N . ILE B 1 182 ? 5.648 5.273 1.4 1 98.94 182 ILE B N 1
ATOM 4308 C CA . ILE B 1 182 ? 6.328 4.879 2.631 1 98.94 182 ILE B CA 1
ATOM 4309 C C . ILE B 1 182 ? 7.23 3.678 2.359 1 98.94 182 ILE B C 1
ATOM 4311 O O . ILE B 1 182 ? 8.297 3.547 2.961 1 98.94 182 ILE B O 1
ATOM 4315 N N . ASN B 1 183 ? 6.863 2.768 1.429 1 98.88 183 ASN B N 1
ATOM 4316 C CA . ASN B 1 183 ? 7.703 1.633 1.067 1 98.88 183 ASN B CA 1
ATOM 4317 C C . ASN B 1 183 ? 9.016 2.086 0.428 1 98.88 183 ASN B C 1
ATOM 4319 O O . ASN B 1 183 ? 10.086 1.604 0.794 1 98.88 183 ASN B O 1
ATOM 4323 N N . PHE B 1 184 ? 8.922 2.992 -0.513 1 98.75 184 PHE B N 1
ATOM 4324 C CA . PHE B 1 184 ? 10.086 3.549 -1.197 1 98.75 184 PHE B CA 1
ATOM 4325 C C . PHE B 1 184 ? 11.016 4.238 -0.208 1 98.75 184 PHE B C 1
ATOM 4327 O O . PHE B 1 184 ? 12.227 3.996 -0.217 1 98.75 184 PHE B O 1
ATOM 4334 N N . ALA B 1 185 ? 10.414 5.094 0.615 1 98.94 185 ALA B N 1
ATOM 4335 C CA . ALA B 1 185 ? 11.219 5.832 1.588 1 98.94 185 ALA B CA 1
ATOM 4336 C C . ALA B 1 185 ? 11.93 4.879 2.545 1 98.94 185 ALA B C 1
ATOM 4338 O O . ALA B 1 185 ? 13.078 5.109 2.92 1 98.94 185 ALA B O 1
ATOM 4339 N N . GLY B 1 186 ? 11.242 3.863 2.992 1 98.81 186 GLY B N 1
ATOM 4340 C CA . GLY B 1 186 ? 11.852 2.857 3.842 1 98.81 186 GLY B CA 1
ATOM 4341 C C . GLY B 1 186 ? 13.031 2.158 3.186 1 98.81 186 GLY B C 1
ATOM 4342 O O . GLY B 1 186 ? 14.094 2.027 3.789 1 98.81 186 GLY B O 1
ATOM 4343 N N . ALA B 1 187 ? 12.836 1.721 1.965 1 98.69 187 ALA B N 1
ATOM 4344 C CA . ALA B 1 187 ? 13.859 0.971 1.236 1 98.69 187 ALA B CA 1
ATOM 4345 C C . ALA B 1 187 ? 15.133 1.792 1.08 1 98.69 187 ALA B C 1
ATOM 4347 O O . ALA B 1 187 ? 16.234 1.248 1.132 1 98.69 187 ALA B O 1
ATOM 4348 N N . PHE B 1 188 ? 14.984 3.09 0.951 1 98.62 188 PHE B N 1
ATOM 4349 C CA . PHE B 1 188 ? 16.125 3.955 0.692 1 98.62 188 PHE B CA 1
ATOM 4350 C C . PHE B 1 188 ? 16.578 4.652 1.971 1 98.62 188 PHE B C 1
ATOM 4352 O O . PHE B 1 188 ? 17.5 5.465 1.948 1 98.62 188 PHE B O 1
ATOM 4359 N N . LYS B 1 189 ? 15.883 4.395 3.084 1 98.56 189 LYS B N 1
ATOM 4360 C CA . LYS B 1 189 ? 16.141 5.086 4.344 1 98.56 189 LYS B CA 1
ATOM 4361 C C . LYS B 1 189 ? 16.109 6.602 4.156 1 98.56 189 LYS B C 1
ATOM 4363 O O . LYS B 1 189 ? 17.016 7.305 4.594 1 98.56 189 LYS B O 1
ATOM 4368 N N . ALA B 1 190 ? 15.102 7.043 3.359 1 98.88 190 ALA B N 1
ATOM 4369 C CA . ALA B 1 190 ? 14.953 8.469 3.092 1 98.88 190 ALA B CA 1
ATOM 4370 C C . ALA B 1 190 ? 14.43 9.211 4.32 1 98.88 190 ALA B C 1
ATOM 4372 O O . ALA B 1 190 ? 13.57 8.695 5.039 1 98.88 190 ALA B O 1
ATOM 4373 N N . PRO B 1 191 ? 14.961 10.398 4.629 1 98.94 191 PRO B N 1
ATOM 4374 C CA . PRO B 1 191 ? 14.547 11.156 5.816 1 98.94 191 PRO B CA 1
ATOM 4375 C C . PRO B 1 191 ? 13.195 11.836 5.641 1 98.94 191 PRO B C 1
ATOM 4377 O O . PRO B 1 191 ? 13.133 13.039 5.363 1 98.94 191 PRO B O 1
ATOM 4380 N N . ALA B 1 192 ? 12.172 11.133 5.867 1 98.94 192 ALA B N 1
ATOM 4381 C CA . ALA B 1 192 ? 10.805 11.625 5.715 1 98.94 192 ALA B CA 1
ATOM 4382 C C . ALA B 1 192 ? 9.977 11.344 6.965 1 98.94 192 ALA B C 1
ATOM 4384 O O . ALA B 1 192 ? 10.195 10.336 7.648 1 98.94 192 ALA B O 1
ATOM 4385 N N . ILE B 1 193 ? 9.125 12.234 7.266 1 98.94 193 ILE B N 1
ATOM 4386 C CA . ILE B 1 193 ? 8.109 12.047 8.297 1 98.94 193 ILE B CA 1
ATOM 4387 C C . ILE B 1 193 ? 6.719 12.039 7.656 1 98.94 193 ILE B C 1
ATOM 4389 O O . ILE B 1 193 ? 6.285 13.055 7.098 1 98.94 193 ILE B O 1
ATOM 4393 N N . PHE B 1 194 ? 6.133 10.922 7.73 1 98.94 194 PHE B N 1
ATOM 4394 C CA . PHE B 1 194 ? 4.801 10.727 7.172 1 98.94 194 PHE B CA 1
ATOM 4395 C C . PHE B 1 194 ? 3.738 10.82 8.258 1 98.94 194 PHE B C 1
ATOM 4397 O O . PHE B 1 194 ? 3.697 9.992 9.172 1 98.94 194 PHE B O 1
ATOM 4404 N N . VAL B 1 195 ? 2.832 11.781 8.141 1 98.94 195 VAL B N 1
ATOM 4405 C CA . VAL B 1 195 ? 1.818 12.008 9.164 1 98.94 195 VAL B CA 1
ATOM 4406 C C . VAL B 1 195 ? 0.436 11.672 8.609 1 98.94 195 VAL B C 1
ATOM 4408 O O . VAL B 1 195 ? 0.03 12.211 7.574 1 98.94 195 VAL B O 1
ATOM 4411 N N . VAL B 1 196 ? -0.219 10.773 9.25 1 98.88 196 VAL B N 1
ATOM 4412 C CA . VAL B 1 196 ? -1.617 10.469 8.969 1 98.88 196 VAL B CA 1
ATOM 4413 C C . VAL B 1 196 ? -2.514 11.141 10.008 1 98.88 196 VAL B C 1
ATOM 4415 O O . VAL B 1 196 ? -2.572 10.695 11.156 1 98.88 196 VAL B O 1
ATOM 4418 N N . GLN B 1 197 ? -3.152 12.18 9.578 1 98.69 197 GLN B N 1
ATOM 4419 C CA . GLN B 1 197 ? -4.113 12.82 10.461 1 98.69 197 GLN B CA 1
ATOM 4420 C C . GLN B 1 197 ? -5.465 12.117 10.422 1 98.69 197 GLN B C 1
ATOM 4422 O O . GLN B 1 197 ? -6.316 12.445 9.594 1 98.69 197 GLN B O 1
ATOM 4427 N N . ASN B 1 198 ? -5.621 11.156 11.328 1 98.69 198 ASN B N 1
ATOM 4428 C CA . ASN B 1 198 ? -6.844 10.367 11.43 1 98.69 198 ASN B CA 1
ATOM 4429 C C . ASN B 1 198 ? -7.957 11.148 12.125 1 98.69 198 ASN B C 1
ATOM 4431 O O . ASN B 1 198 ? -8.117 11.062 13.344 1 98.69 198 ASN B O 1
ATOM 4435 N N . ASN B 1 199 ? -8.711 11.836 11.289 1 97.88 199 ASN B N 1
ATOM 4436 C CA . ASN B 1 199 ? -9.781 12.648 11.867 1 97.88 199 ASN B CA 1
ATOM 4437 C C . ASN B 1 199 ? -11.125 11.93 11.812 1 97.88 199 ASN B C 1
ATOM 4439 O O . ASN B 1 199 ? -12.172 12.562 11.953 1 97.88 199 ASN B O 1
ATOM 4443 N N . GLY B 1 200 ? -11.086 10.672 11.43 1 96.44 200 GLY B N 1
ATOM 4444 C CA . GLY B 1 200 ? -12.219 9.781 11.617 1 96.44 200 GLY B CA 1
ATOM 4445 C C . GLY B 1 200 ? -13 9.539 10.336 1 96.44 200 GLY B C 1
ATOM 4446 O O . GLY B 1 200 ? -13.75 8.562 10.234 1 96.44 200 GLY B O 1
ATOM 4447 N N . TYR B 1 201 ? -12.758 10.484 9.273 1 96.69 201 TYR B N 1
ATOM 4448 C CA . TYR B 1 201 ? -13.641 10.359 8.117 1 96.69 201 TYR B CA 1
ATOM 4449 C C . TYR B 1 201 ? -12.914 10.711 6.832 1 96.69 201 TYR B C 1
ATOM 4451 O O . TYR B 1 201 ? -12.227 11.734 6.762 1 96.69 201 TYR B O 1
ATOM 4459 N N . ALA B 1 202 ? -13.047 9.914 5.824 1 95.69 202 ALA B N 1
ATOM 4460 C CA . ALA B 1 202 ? -12.773 10.297 4.441 1 95.69 202 ALA B CA 1
ATOM 4461 C C . ALA B 1 202 ? -14.016 10.891 3.779 1 95.69 202 ALA B C 1
ATOM 4463 O O . ALA B 1 202 ? -14.844 10.164 3.225 1 95.69 202 ALA B O 1
ATOM 4464 N N . ILE B 1 203 ? -14.062 12.156 3.752 1 93.81 203 ILE B N 1
ATOM 4465 C CA . ILE B 1 203 ? -15.266 12.898 3.393 1 93.81 203 ILE B CA 1
ATOM 4466 C C . ILE B 1 203 ? -16.438 12.453 4.273 1 93.81 203 ILE B C 1
ATOM 4468 O O . ILE B 1 203 ? -16.766 13.109 5.262 1 93.81 203 ILE B O 1
ATOM 4472 N N . SER B 1 204 ? -17.094 11.328 3.914 1 94.19 204 SER B N 1
ATOM 4473 C CA . SER B 1 204 ? -18.234 10.852 4.676 1 94.19 204 SER B CA 1
ATOM 4474 C C . SER B 1 204 ? -18.062 9.391 5.074 1 94.19 204 SER B C 1
ATOM 4476 O O . SER B 1 204 ? -18.922 8.812 5.746 1 94.19 204 SER B O 1
ATOM 4478 N N . VAL B 1 205 ? -17.031 8.742 4.703 1 95.69 205 VAL B N 1
ATOM 4479 C CA . VAL B 1 205 ? -16.797 7.324 4.988 1 95.69 205 VAL B CA 1
ATOM 4480 C C . VAL B 1 205 ? -16.031 7.18 6.301 1 95.69 205 VAL B C 1
ATOM 4482 O O . VAL B 1 205 ? -14.906 7.652 6.422 1 95.69 205 VAL B O 1
ATOM 4485 N N . PRO B 1 206 ? -16.656 6.512 7.285 1 96.81 206 PRO B N 1
ATOM 4486 C CA . PRO B 1 206 ? -15.961 6.371 8.562 1 96.81 206 PRO B CA 1
ATOM 4487 C C . PRO B 1 206 ? -14.703 5.516 8.461 1 96.81 206 PRO B C 1
ATOM 4489 O O . PRO B 1 206 ? -14.648 4.578 7.66 1 96.81 206 PRO B O 1
ATOM 4492 N N . ARG B 1 207 ? -13.742 5.805 9.242 1 96.88 207 ARG B N 1
ATOM 4493 C CA . ARG B 1 207 ? -12.453 5.125 9.281 1 96.88 207 ARG B CA 1
ATOM 4494 C C . ARG B 1 207 ? -12.625 3.609 9.328 1 96.88 207 ARG B C 1
ATOM 4496 O O . ARG B 1 207 ? -11.898 2.871 8.664 1 96.88 207 ARG B O 1
ATOM 4503 N N . ALA B 1 208 ? -13.602 3.113 10.031 1 96.06 208 ALA B N 1
ATOM 4504 C CA . ALA B 1 208 ? -13.805 1.688 10.266 1 96.06 208 ALA B CA 1
ATOM 4505 C C . ALA B 1 208 ? -14.203 0.968 8.984 1 96.06 208 ALA B C 1
ATOM 4507 O O . ALA B 1 208 ? -14.047 -0.25 8.867 1 96.06 208 ALA B O 1
ATOM 4508 N N . LYS B 1 209 ? -14.672 1.666 8 1 97.25 209 LYS B N 1
ATOM 4509 C CA . LYS B 1 209 ? -15.109 1.066 6.742 1 97.25 209 LYS B CA 1
ATOM 4510 C C . LYS B 1 209 ? -14.008 1.14 5.688 1 97.25 209 LYS B C 1
ATOM 4512 O O . LYS B 1 209 ? -14.109 0.514 4.629 1 97.25 209 LYS B O 1
ATOM 4517 N N . GLN B 1 210 ? -12.938 1.833 5.98 1 97.81 210 GLN B N 1
ATOM 4518 C CA . GLN B 1 210 ? -11.898 2.104 5 1 97.81 210 GLN B CA 1
ATOM 4519 C C . GLN B 1 210 ? -10.875 0.973 4.965 1 97.81 210 GLN B C 1
ATOM 4521 O O . GLN B 1 210 ? -10.242 0.729 3.93 1 97.81 210 GLN B O 1
ATOM 4526 N N . THR B 1 211 ? -10.648 0.315 6.047 1 98.44 211 THR B N 1
ATOM 4527 C CA . THR B 1 211 ? -9.602 -0.687 6.219 1 98.44 211 THR B CA 1
ATOM 4528 C C . THR B 1 211 ? -9.891 -1.575 7.422 1 98.44 211 THR B C 1
ATOM 4530 O O . THR B 1 211 ? -10.57 -1.152 8.359 1 98.44 211 THR B O 1
ATOM 4533 N N . ALA B 1 212 ? -9.391 -2.803 7.398 1 98.25 212 ALA B N 1
ATOM 4534 C CA . ALA B 1 212 ? -9.547 -3.721 8.523 1 98.25 212 ALA B CA 1
ATOM 4535 C C . ALA B 1 212 ? -8.406 -3.566 9.523 1 98.25 212 ALA B C 1
ATOM 4537 O O . ALA B 1 212 ? -8.453 -4.125 10.617 1 98.25 212 ALA B O 1
ATOM 4538 N N . ALA B 1 213 ? -7.379 -2.82 9.164 1 98.06 213 ALA B N 1
ATOM 4539 C CA . ALA B 1 213 ? -6.301 -2.557 10.117 1 98.06 213 ALA B CA 1
ATOM 4540 C C . ALA B 1 213 ? -6.828 -1.849 11.359 1 98.06 213 ALA B C 1
ATOM 4542 O O . ALA B 1 213 ? -7.586 -0.881 11.258 1 98.06 213 ALA B O 1
ATOM 4543 N N . LYS B 1 214 ? -6.418 -2.275 12.484 1 97.5 214 LYS B N 1
ATOM 4544 C CA . LYS B 1 214 ? -6.898 -1.7 13.734 1 97.5 214 LYS B CA 1
ATOM 4545 C C . LYS B 1 214 ? -6.434 -0.256 13.891 1 97.5 214 LYS B C 1
ATOM 4547 O O . LYS B 1 214 ? -7.203 0.607 14.32 1 97.5 214 LYS B O 1
ATOM 4552 N N . THR B 1 215 ? -5.219 0.002 13.617 1 98.19 215 THR B N 1
ATOM 4553 C CA . THR B 1 215 ? -4.668 1.352 13.594 1 98.19 215 THR B CA 1
ATOM 4554 C C . THR B 1 215 ? -4.062 1.664 12.234 1 98.19 215 THR B C 1
ATOM 4556 O O . THR B 1 215 ? -3.688 0.754 11.484 1 98.19 215 THR B O 1
ATOM 4559 N N . LEU B 1 216 ? -4.02 2.918 11.914 1 98.75 216 LEU B N 1
ATOM 4560 C CA . LEU B 1 216 ? -3.375 3.316 10.672 1 98.75 216 LEU B CA 1
ATOM 4561 C C . LEU B 1 216 ? -1.86 3.371 10.836 1 98.75 216 LEU B C 1
ATOM 4563 O O . LEU B 1 216 ? -1.117 3.168 9.875 1 98.75 216 LEU B O 1
ATOM 4567 N N . ALA B 1 217 ? -1.363 3.547 12.062 1 98.62 217 ALA B N 1
ATOM 4568 C CA . ALA B 1 217 ? 0.063 3.521 12.375 1 98.62 217 ALA B CA 1
ATOM 4569 C C . ALA B 1 217 ? 0.685 2.182 11.992 1 98.62 217 ALA B C 1
ATOM 4571 O O . ALA B 1 217 ? 1.774 2.137 11.422 1 98.62 217 ALA B O 1
ATOM 4572 N N . GLN B 1 218 ? -0.004 1.092 12.242 1 98.38 218 GLN B N 1
ATOM 4573 C CA . GLN B 1 218 ? 0.551 -0.243 12.039 1 98.38 218 GLN B CA 1
ATOM 4574 C C . GLN B 1 218 ? 0.866 -0.493 10.57 1 98.38 218 GLN B C 1
ATOM 4576 O O . GLN B 1 218 ? 1.551 -1.461 10.227 1 98.38 218 GLN B O 1
ATOM 4581 N N . LYS B 1 219 ? 0.36 0.369 9.695 1 98.81 219 LYS B N 1
ATOM 4582 C CA . LYS B 1 219 ? 0.644 0.215 8.273 1 98.81 219 LYS B CA 1
ATOM 4583 C C . LYS B 1 219 ? 2.133 0.385 7.988 1 98.81 219 LYS B C 1
ATOM 4585 O O . LYS B 1 219 ? 2.629 -0.069 6.957 1 98.81 219 LYS B O 1
ATOM 4590 N N . GLY B 1 220 ? 2.912 0.99 8.938 1 98.75 220 GLY B N 1
ATOM 4591 C CA . GLY B 1 220 ? 4.359 1.077 8.82 1 98.75 220 GLY B CA 1
ATOM 4592 C C . GLY B 1 220 ? 5.035 -0.279 8.758 1 98.75 220 GLY B C 1
ATOM 4593 O O . GLY B 1 220 ? 6.113 -0.414 8.172 1 98.75 220 GLY B O 1
ATOM 4594 N N . VAL B 1 221 ? 4.422 -1.314 9.297 1 98.5 221 VAL B N 1
ATOM 4595 C CA . VAL B 1 221 ? 4.965 -2.668 9.32 1 98.5 221 VAL B CA 1
ATOM 4596 C C . VAL B 1 221 ? 5.168 -3.164 7.887 1 98.5 221 VAL B C 1
ATOM 4598 O O . VAL B 1 221 ? 6.148 -3.854 7.598 1 98.5 221 VAL B O 1
ATOM 4601 N N . ALA B 1 222 ? 4.281 -2.789 7.023 1 98.62 222 ALA B N 1
ATOM 4602 C CA . ALA B 1 222 ? 4.336 -3.254 5.637 1 98.62 222 ALA B CA 1
ATOM 4603 C C . ALA B 1 222 ? 5.52 -2.639 4.898 1 98.62 222 ALA B C 1
ATOM 4605 O O . ALA B 1 222 ? 5.961 -3.164 3.875 1 98.62 222 ALA B O 1
ATOM 4606 N N . ALA B 1 223 ? 6 -1.508 5.395 1 98.69 223 ALA B N 1
ATOM 4607 C CA . ALA B 1 223 ? 7.121 -0.812 4.77 1 98.69 223 ALA B CA 1
ATOM 4608 C C . ALA B 1 223 ? 8.414 -1.062 5.535 1 98.69 223 ALA B C 1
ATOM 4610 O O . ALA B 1 223 ? 9.492 -0.614 5.121 1 98.69 223 ALA B O 1
ATOM 4611 N N . GLY B 1 224 ? 8.344 -1.764 6.672 1 98.38 224 GLY B N 1
ATOM 4612 C CA . GLY B 1 224 ? 9.516 -1.979 7.512 1 98.38 224 GLY B CA 1
ATOM 4613 C C . GLY B 1 224 ? 10.047 -0.701 8.125 1 98.38 224 GLY B C 1
ATOM 4614 O O . GLY B 1 224 ? 11.266 -0.527 8.25 1 98.38 224 GLY B O 1
ATOM 4615 N N . ILE B 1 225 ? 9.172 0.208 8.438 1 98.81 225 ILE B N 1
ATOM 4616 C CA . ILE B 1 225 ? 9.586 1.465 9.055 1 98.81 225 ILE B CA 1
ATOM 4617 C C . ILE B 1 225 ? 8.906 1.613 10.422 1 98.81 225 ILE B C 1
ATOM 4619 O O . ILE B 1 225 ? 7.871 1.002 10.68 1 98.81 225 ILE B O 1
ATOM 4623 N N . PRO B 1 226 ? 9.523 2.391 11.305 1 98.69 226 PRO B N 1
ATOM 4624 C CA . PRO B 1 226 ? 8.852 2.615 12.586 1 98.69 226 PRO B CA 1
ATOM 4625 C C . PRO B 1 226 ? 7.582 3.451 12.453 1 98.69 226 PRO B C 1
ATOM 4627 O O . PRO B 1 226 ? 7.438 4.207 11.484 1 98.69 226 PRO B O 1
ATOM 4630 N N . PHE B 1 227 ? 6.734 3.234 13.391 1 98.69 227 PHE B N 1
ATOM 4631 C CA . PHE B 1 227 ? 5.469 3.957 13.422 1 98.69 227 PHE B CA 1
ATOM 4632 C C . PHE B 1 227 ? 5.07 4.285 14.859 1 98.69 227 PHE B C 1
ATOM 4634 O O . PHE B 1 227 ? 5.609 3.705 15.805 1 98.69 227 PHE B O 1
ATOM 4641 N N . VAL B 1 228 ? 4.184 5.242 15 1 98.38 228 VAL B N 1
ATOM 4642 C CA . VAL B 1 228 ? 3.684 5.598 16.328 1 98.38 228 VAL B CA 1
ATOM 4643 C C . VAL B 1 228 ? 2.277 6.18 16.203 1 98.38 228 VAL B C 1
ATOM 4645 O O . VAL B 1 228 ? 1.942 6.812 15.203 1 98.38 228 VAL B O 1
ATOM 4648 N N . GLN B 1 229 ? 1.439 5.809 17.094 1 98.44 229 GLN B N 1
ATOM 4649 C CA . GLN B 1 229 ? 0.138 6.453 17.25 1 98.44 229 GLN B CA 1
ATOM 4650 C C . GLN B 1 229 ? 0.154 7.473 18.375 1 98.44 229 GLN B C 1
ATOM 4652 O O . GLN B 1 229 ? 0.663 7.191 19.469 1 98.44 229 GLN B O 1
ATOM 4657 N N . VAL B 1 230 ? -0.302 8.648 18.125 1 98.62 230 VAL B N 1
ATOM 4658 C CA . VAL B 1 230 ? -0.237 9.742 19.094 1 98.62 230 VAL B CA 1
ATOM 4659 C C . VAL B 1 230 ? -1.626 10.352 19.281 1 98.62 230 VAL B C 1
ATOM 4661 O O . VAL B 1 230 ? -2.424 10.391 18.344 1 98.62 230 VAL B O 1
ATOM 4664 N N . ASP B 1 231 ? -1.94 10.758 20.5 1 98.75 231 ASP B N 1
ATOM 4665 C CA . ASP B 1 231 ? -3.123 11.578 20.734 1 98.75 231 ASP B CA 1
ATOM 4666 C C . ASP B 1 231 ? -3.008 12.922 20.016 1 98.75 231 ASP B C 1
ATOM 4668 O O . ASP B 1 231 ? -2.381 13.852 20.531 1 98.75 231 ASP B O 1
ATOM 4672 N N . GLY B 1 232 ? -3.707 13.016 18.906 1 98.81 232 GLY B N 1
ATOM 4673 C CA . GLY B 1 232 ? -3.605 14.18 18.031 1 98.81 232 GLY B CA 1
ATOM 4674 C C . GLY B 1 232 ? -4.297 15.406 18.609 1 98.81 232 GLY B C 1
ATOM 4675 O O . GLY B 1 232 ? -4.238 16.484 18.016 1 98.81 232 GLY B O 1
ATOM 4676 N N . MET B 1 233 ? -4.934 15.266 19.781 1 98.81 233 MET B N 1
ATOM 4677 C CA . MET B 1 233 ? -5.566 16.391 20.469 1 98.81 233 MET B CA 1
ATOM 4678 C C . MET B 1 233 ? -4.656 16.938 21.547 1 98.81 233 MET B C 1
ATOM 4680 O O . MET B 1 233 ? -5.004 17.922 22.219 1 98.81 233 MET B O 1
ATOM 4684 N N . ASP B 1 234 ? -3.547 16.312 21.781 1 98.81 234 ASP B N 1
ATOM 4685 C CA . ASP B 1 234 ? -2.527 16.688 22.75 1 98.81 234 ASP B CA 1
ATOM 4686 C C . ASP B 1 234 ? -1.323 17.328 22.062 1 98.81 234 ASP B C 1
ATOM 4688 O O . ASP B 1 234 ? -0.422 16.641 21.594 1 98.81 234 ASP B O 1
ATOM 4692 N N . ALA B 1 235 ? -1.266 18.641 22.172 1 98.75 235 ALA B N 1
ATOM 4693 C CA . ALA B 1 235 ? -0.257 19.375 21.438 1 98.75 235 ALA B CA 1
ATOM 4694 C C . ALA B 1 235 ? 1.147 19.062 21.938 1 98.75 235 ALA B C 1
ATOM 4696 O O . ALA B 1 235 ? 2.105 19.047 21.156 1 98.75 235 ALA B O 1
ATOM 4697 N N . LEU B 1 236 ? 1.273 18.828 23.203 1 98.81 236 LEU B N 1
ATOM 4698 C CA . LEU B 1 236 ? 2.59 18.531 23.766 1 98.81 236 LEU B CA 1
ATOM 4699 C C . LEU B 1 236 ? 3.062 17.141 23.328 1 98.81 236 LEU B C 1
ATOM 4701 O O . LEU B 1 236 ? 4.242 16.953 23.016 1 98.81 236 LEU B O 1
ATOM 4705 N N . ALA B 1 237 ? 2.186 16.172 23.312 1 98.75 237 ALA B N 1
ATOM 4706 C CA . ALA B 1 237 ? 2.521 14.852 22.781 1 98.75 237 ALA B CA 1
ATOM 4707 C C . ALA B 1 237 ? 2.916 14.93 21.312 1 98.75 237 ALA B C 1
ATOM 4709 O O . ALA B 1 237 ? 3.883 14.297 20.875 1 98.75 237 ALA B O 1
ATOM 4710 N N . MET B 1 238 ? 2.115 15.719 20.578 1 98.75 238 MET B N 1
ATOM 4711 C CA . MET B 1 238 ? 2.406 15.898 19.156 1 98.75 238 MET B CA 1
ATOM 4712 C C . MET B 1 238 ? 3.818 16.438 18.953 1 98.75 238 MET B C 1
ATOM 4714 O O . MET B 1 238 ? 4.586 15.898 18.156 1 98.75 238 MET B O 1
ATOM 4718 N N . TYR B 1 239 ? 4.133 17.469 19.656 1 98.75 239 TYR B N 1
ATOM 4719 C CA . TYR B 1 239 ? 5.457 18.062 19.531 1 98.75 239 TYR B CA 1
ATOM 4720 C C . TYR B 1 239 ? 6.543 17.047 19.875 1 98.75 239 TYR B C 1
ATOM 4722 O O . TYR B 1 239 ? 7.523 16.906 19.141 1 98.75 239 TYR B O 1
ATOM 4730 N N . SER B 1 240 ? 6.391 16.391 20.953 1 98.56 240 SER B N 1
ATOM 4731 C CA . SER B 1 240 ? 7.414 15.461 21.422 1 98.56 240 SER B CA 1
ATOM 4732 C C . SER B 1 240 ? 7.648 14.336 20.422 1 98.56 240 SER B C 1
ATOM 4734 O O . SER B 1 240 ? 8.797 13.992 20.109 1 98.56 240 SER B O 1
ATOM 4736 N N . VAL B 1 241 ? 6.594 13.781 19.906 1 98.56 241 VAL B N 1
ATOM 4737 C CA . VAL B 1 241 ? 6.691 12.688 18.953 1 98.56 241 VAL B CA 1
ATOM 4738 C C . VAL B 1 241 ? 7.324 13.195 17.656 1 98.56 241 VAL B C 1
ATOM 4740 O O . VAL B 1 241 ? 8.211 12.547 17.094 1 98.56 241 VAL B O 1
ATOM 4743 N N . MET B 1 242 ? 6.887 14.359 17.219 1 98.75 242 MET B N 1
ATOM 4744 C CA . MET B 1 242 ? 7.398 14.93 15.977 1 98.75 242 MET B CA 1
ATOM 4745 C C . MET B 1 242 ? 8.875 15.273 16.094 1 98.75 242 MET B C 1
ATOM 4747 O O . MET B 1 242 ? 9.648 15.039 15.172 1 98.75 242 MET B O 1
ATOM 4751 N N . LYS B 1 243 ? 9.242 15.859 17.203 1 98.44 243 LYS B N 1
ATOM 4752 C CA . LYS B 1 243 ? 10.641 16.172 17.438 1 98.44 243 LYS B CA 1
ATOM 4753 C C . LYS B 1 243 ? 11.508 14.922 17.422 1 98.44 243 LYS B C 1
ATOM 4755 O O . LYS B 1 243 ? 12.555 14.891 16.781 1 98.44 243 LYS B O 1
ATOM 4760 N N . ALA B 1 244 ? 11.07 13.93 18.141 1 98.31 244 ALA B N 1
ATOM 4761 C CA . ALA B 1 244 ? 11.797 12.664 18.172 1 98.31 244 ALA B CA 1
ATOM 4762 C C . ALA B 1 244 ? 11.898 12.047 16.781 1 98.31 244 ALA B C 1
ATOM 4764 O O . ALA B 1 244 ? 12.953 11.531 16.406 1 98.31 244 ALA B O 1
ATOM 4765 N N . ALA B 1 245 ? 10.828 12.047 16.047 1 98.69 245 ALA B N 1
ATOM 4766 C CA . ALA B 1 245 ? 10.805 11.5 14.695 1 98.69 245 ALA B CA 1
ATOM 4767 C C . ALA B 1 245 ? 11.758 12.266 13.781 1 98.69 245 ALA B C 1
ATOM 4769 O O . ALA B 1 245 ? 12.469 11.672 12.969 1 98.69 245 ALA B O 1
ATOM 4770 N N . ARG B 1 246 ? 11.719 13.586 13.883 1 98.62 246 ARG B N 1
ATOM 4771 C CA . ARG B 1 246 ? 12.609 14.406 13.07 1 98.62 246 ARG B CA 1
ATOM 4772 C C . ARG B 1 246 ? 14.07 14.062 13.352 1 98.62 246 ARG B C 1
ATOM 4774 O O . ARG B 1 246 ? 14.875 13.938 12.422 1 98.62 246 ARG B O 1
ATOM 4781 N N . GLU B 1 247 ? 14.406 13.992 14.633 1 98 247 GLU B N 1
ATOM 4782 C CA . GLU B 1 247 ? 15.773 13.656 15.008 1 98 247 GLU B CA 1
ATOM 4783 C C . GLU B 1 247 ? 16.156 12.273 14.484 1 98 247 GLU B C 1
ATOM 4785 O O . GLU B 1 247 ? 17.281 12.086 13.992 1 98 247 GLU B O 1
ATOM 4790 N N . TYR B 1 248 ? 15.266 11.344 14.578 1 98.31 248 TYR B N 1
ATOM 4791 C CA . TYR B 1 248 ? 15.492 9.992 14.086 1 98.31 248 TYR B CA 1
ATOM 4792 C C . TYR B 1 248 ? 15.781 10 12.586 1 98.31 248 TYR B C 1
ATOM 4794 O O . TYR B 1 248 ? 16.766 9.406 12.141 1 98.31 248 TYR B O 1
ATOM 4802 N N . ALA B 1 249 ? 14.961 10.648 11.852 1 98.62 249 ALA B N 1
ATOM 4803 C CA . ALA B 1 249 ? 15.094 10.703 10.398 1 98.62 249 ALA B CA 1
ATOM 4804 C C . ALA B 1 249 ? 16.344 11.484 9.984 1 98.62 249 ALA B C 1
ATOM 4806 O O . ALA B 1 249 ? 17.078 11.062 9.094 1 98.62 249 ALA B O 1
ATOM 4807 N N . ALA B 1 250 ? 16.594 12.594 10.633 1 98.25 250 ALA B N 1
ATOM 4808 C CA . ALA B 1 250 ? 17.719 13.453 10.312 1 98.25 250 ALA B CA 1
ATOM 4809 C C . ALA B 1 250 ? 19.047 12.734 10.578 1 98.25 250 ALA B C 1
ATOM 4811 O O . ALA B 1 250 ? 20.062 13.023 9.93 1 98.25 250 ALA B O 1
ATOM 4812 N N . ALA B 1 251 ? 19.016 11.82 11.516 1 97.94 251 ALA B N 1
ATOM 4813 C CA . ALA B 1 251 ? 20.219 11.07 11.867 1 97.94 251 ALA B CA 1
ATOM 4814 C C . ALA B 1 251 ? 20.516 9.992 10.828 1 97.94 251 ALA B C 1
ATOM 4816 O O . ALA B 1 251 ? 21.516 9.273 10.938 1 97.94 251 ALA B O 1
ATOM 4817 N N . GLY B 1 252 ? 19.656 9.852 9.891 1 97.69 252 GLY B N 1
ATOM 4818 C CA . GLY B 1 252 ? 19.906 8.914 8.812 1 97.69 252 GLY B CA 1
ATOM 4819 C C . GLY B 1 252 ? 19.297 7.547 9.047 1 97.69 252 GLY B C 1
ATOM 4820 O O . GLY B 1 252 ? 19.609 6.586 8.352 1 97.69 252 GLY B O 1
ATOM 4821 N N . ASN B 1 253 ? 18.375 7.465 9.992 1 98.19 253 ASN B N 1
ATOM 4822 C CA . ASN B 1 253 ? 17.797 6.172 10.359 1 98.19 253 ASN B CA 1
ATOM 4823 C C . ASN B 1 253 ? 16.594 5.828 9.484 1 98.19 253 ASN B C 1
ATOM 4825 O O . ASN B 1 253 ? 16.062 4.723 9.578 1 98.19 253 ASN B O 1
ATOM 4829 N N . GLY B 1 254 ? 16.172 6.75 8.617 1 98.44 254 GLY B N 1
ATOM 4830 C CA . GLY B 1 254 ? 15.047 6.492 7.727 1 98.44 254 GLY B CA 1
ATOM 4831 C C . GLY B 1 254 ? 13.758 7.164 8.172 1 98.44 254 GLY B C 1
ATOM 4832 O O . GLY B 1 254 ? 13.773 8 9.078 1 98.44 254 GLY B O 1
ATOM 4833 N N . PRO B 1 255 ? 12.695 6.859 7.473 1 98.88 255 PRO B N 1
ATOM 4834 C CA . PRO B 1 255 ? 11.43 7.555 7.707 1 98.88 255 PRO B CA 1
ATOM 4835 C C . PRO B 1 255 ? 10.68 7.027 8.922 1 98.88 255 PRO B C 1
ATOM 4837 O O . PRO B 1 255 ? 11.008 5.953 9.438 1 98.88 255 PRO B O 1
ATOM 4840 N N . VAL B 1 256 ? 9.688 7.812 9.359 1 98.88 256 VAL B N 1
ATOM 4841 C CA . VAL B 1 256 ? 8.781 7.453 10.445 1 98.88 256 VAL B CA 1
ATOM 4842 C C . VAL B 1 256 ? 7.336 7.711 10.016 1 98.88 256 VAL B C 1
ATOM 4844 O O . VAL B 1 256 ? 7.047 8.711 9.359 1 98.88 256 VAL B O 1
ATOM 4847 N N . LEU B 1 257 ? 6.484 6.75 10.289 1 98.94 257 LEU B N 1
ATOM 4848 C CA . LEU B 1 257 ? 5.051 6.926 10.07 1 98.94 257 LEU B CA 1
ATOM 4849 C C . LEU B 1 257 ? 4.344 7.277 11.375 1 98.94 257 LEU B C 1
ATOM 4851 O O . LEU B 1 257 ? 4.477 6.559 12.367 1 98.94 257 LEU B O 1
ATOM 4855 N N . ILE B 1 258 ? 3.568 8.367 11.391 1 98.94 258 ILE B N 1
ATOM 4856 C CA . ILE B 1 258 ? 2.887 8.836 12.594 1 98.94 258 ILE B CA 1
ATOM 4857 C C . ILE B 1 258 ? 1.385 8.922 12.336 1 98.94 258 ILE B C 1
ATOM 4859 O O . ILE B 1 258 ? 0.949 9.578 11.391 1 98.94 258 ILE B O 1
ATOM 4863 N N . GLU B 1 259 ? 0.621 8.211 13.078 1 98.88 259 GLU B N 1
ATOM 4864 C CA . GLU B 1 259 ? -0.828 8.383 13.109 1 98.88 259 GLU B CA 1
ATOM 4865 C C . GLU B 1 259 ? -1.254 9.289 14.258 1 98.88 259 GLU B C 1
ATOM 4867 O O . GLU B 1 259 ? -0.938 9.023 15.414 1 98.88 259 GLU B O 1
ATOM 4872 N N . THR B 1 260 ? -1.907 10.344 13.922 1 98.88 260 THR B N 1
ATOM 4873 C CA . THR B 1 260 ? -2.473 11.227 14.93 1 98.88 260 THR B CA 1
ATOM 4874 C C . THR B 1 260 ? -3.975 11 15.078 1 98.88 260 THR B C 1
ATOM 4876 O O . THR B 1 260 ? -4.719 11.109 14.102 1 98.88 260 THR B O 1
ATOM 4879 N N . LEU B 1 261 ? -4.41 10.648 16.281 1 98.69 261 LEU B N 1
ATOM 4880 C CA . LEU B 1 261 ? -5.84 10.516 16.547 1 98.69 261 LEU B CA 1
ATOM 4881 C C . LEU B 1 261 ? -6.465 11.867 16.844 1 98.69 261 LEU B C 1
ATOM 4883 O O . LEU B 1 261 ? -6.289 12.414 17.938 1 98.69 261 LEU B O 1
ATOM 4887 N N . THR B 1 262 ? -7.18 12.367 15.898 1 98.56 262 THR B N 1
ATOM 4888 C CA . THR B 1 262 ? -7.809 13.68 16 1 98.56 262 THR B CA 1
ATOM 4889 C C . THR B 1 262 ? -9.227 13.641 15.445 1 98.56 262 THR B C 1
ATOM 4891 O O . THR B 1 262 ? -9.82 12.57 15.297 1 98.56 262 THR B O 1
ATOM 4894 N N . TYR B 1 263 ? -9.859 14.867 15.328 1 98.06 263 TYR B N 1
ATOM 4895 C CA . TYR B 1 263 ? -11.242 14.945 14.859 1 98.06 263 TYR B CA 1
ATOM 4896 C C . TYR B 1 263 ? -11.5 16.281 14.156 1 98.06 263 TYR B C 1
ATOM 4898 O O . TYR B 1 263 ? -11.031 17.328 14.602 1 98.06 263 TYR B O 1
ATOM 4906 N N . ARG B 1 264 ? -12.148 16.156 13.031 1 95.88 264 ARG B N 1
ATOM 4907 C CA . ARG B 1 264 ? -12.586 17.344 12.305 1 95.88 264 ARG B CA 1
ATOM 4908 C C . ARG B 1 264 ? -13.945 17.828 12.812 1 95.88 264 ARG B C 1
ATOM 4910 O O . ARG B 1 264 ? -14.953 17.141 12.609 1 95.88 264 ARG B O 1
ATOM 4917 N N . PHE B 1 265 ? -14.023 19 13.469 1 96.5 265 PHE B N 1
ATOM 4918 C CA . PHE B 1 265 ? -15.273 19.484 14.047 1 96.5 265 PHE B CA 1
ATOM 4919 C C . PHE B 1 265 ? -16.234 19.938 12.961 1 96.5 265 PHE B C 1
ATOM 4921 O O . PHE B 1 265 ? -17.453 19.844 13.133 1 96.5 265 PHE B O 1
ATOM 4928 N N . GLY B 1 266 ? -15.719 20.391 11.867 1 93.12 266 GLY B N 1
ATOM 4929 C CA . GLY B 1 266 ? -16.547 20.891 10.789 1 93.12 266 GLY B CA 1
ATOM 4930 C C . GLY B 1 266 ? -16.703 19.906 9.648 1 93.12 266 GLY B C 1
ATOM 4931 O O . GLY B 1 266 ? -16.312 18.734 9.766 1 93.12 266 GLY B O 1
ATOM 4932 N N . PRO B 1 267 ? -17.406 20.344 8.609 1 94.75 267 PRO B N 1
ATOM 4933 C CA . PRO B 1 267 ? -17.562 19.484 7.441 1 94.75 267 PRO B CA 1
ATOM 4934 C C . PRO B 1 267 ? -16.25 19.219 6.719 1 94.75 267 PRO B C 1
ATOM 4936 O O . PRO B 1 267 ? -15.219 19.797 7.066 1 94.75 267 PRO B O 1
ATOM 4939 N N . HIS B 1 268 ? -16.344 18.25 5.82 1 94.94 268 HIS B N 1
ATOM 4940 C CA . HIS B 1 268 ? -15.172 17.953 5.012 1 94.94 268 HIS B CA 1
ATOM 4941 C C . HIS B 1 268 ? -14.68 19.188 4.273 1 94.94 268 HIS B C 1
ATOM 4943 O O . HIS B 1 268 ? -13.484 19.5 4.316 1 94.94 268 HIS B O 1
ATOM 4949 N N . THR B 1 269 ? -15.555 19.781 3.543 1 93.19 269 THR B N 1
ATOM 4950 C CA . THR B 1 269 ? -15.375 21.094 2.92 1 93.19 269 THR B CA 1
ATOM 4951 C C . THR B 1 269 ? -16.641 21.922 3.045 1 93.19 269 THR B C 1
ATOM 4953 O O . THR B 1 269 ? -17.688 21.422 3.467 1 93.19 269 THR B O 1
ATOM 4956 N N . LEU B 1 270 ? -16.516 23.125 2.742 1 89.38 270 LEU B N 1
ATOM 4957 C CA . LEU B 1 270 ? -17.688 24.016 2.834 1 89.38 270 LEU B CA 1
ATOM 4958 C C . LEU B 1 270 ? -18.5 23.969 1.55 1 89.38 270 LEU B C 1
ATOM 4960 O O . LEU B 1 270 ? -19.5 24.688 1.415 1 89.38 270 LEU B O 1
ATOM 4964 N N . SER B 1 271 ? -18.094 23.031 0.746 1 81.69 271 SER B N 1
ATOM 4965 C CA . SER B 1 271 ? -18.812 22.875 -0.516 1 81.69 271 SER B CA 1
ATOM 4966 C C . SER B 1 271 ? -19.781 21.703 -0.465 1 81.69 271 SER B C 1
ATOM 4968 O O . SER B 1 271 ? -19.516 20.641 -1.029 1 81.69 271 SER B O 1
ATOM 4970 N N . GLY B 1 272 ? -20.844 21.781 0.265 1 76.81 272 GLY B N 1
ATOM 4971 C CA . GLY B 1 272 ? -21.938 20.844 0.102 1 76.81 272 GLY B CA 1
ATOM 4972 C C . GLY B 1 272 ? -21.875 19.672 1.062 1 76.81 272 GLY B C 1
ATOM 4973 O O . GLY B 1 272 ? -22.75 18.797 1.036 1 76.81 272 GLY B O 1
ATOM 4974 N N . ASP B 1 273 ? -20.938 19.5 1.828 1 84.81 273 ASP B N 1
ATOM 4975 C CA . ASP B 1 273 ? -20.859 18.406 2.779 1 84.81 273 ASP B CA 1
ATOM 4976 C C . ASP B 1 273 ? -21.703 18.688 4.02 1 84.81 273 ASP B C 1
ATOM 4978 O O . ASP B 1 273 ? -21.594 19.75 4.617 1 84.81 273 ASP B O 1
ATOM 4982 N N . ASP B 1 274 ? -22.516 17.688 4.414 1 89.5 274 ASP B N 1
ATOM 4983 C CA . ASP B 1 274 ? -23.344 17.797 5.617 1 89.5 274 ASP B CA 1
ATOM 4984 C C . ASP B 1 274 ? -23.031 16.656 6.59 1 89.5 274 ASP B C 1
ATOM 4986 O O . ASP B 1 274 ? -23.625 15.578 6.512 1 89.5 274 ASP B O 1
ATOM 4990 N N . PRO B 1 275 ? -22.188 16.984 7.559 1 91.75 275 PRO B N 1
ATOM 4991 C CA . PRO B 1 275 ? -21.75 15.953 8.492 1 91.75 275 PRO B CA 1
ATOM 4992 C C . PRO B 1 275 ? -22.906 15.281 9.219 1 91.75 275 PRO B C 1
ATOM 4994 O O . PRO B 1 275 ? -22.766 14.156 9.711 1 91.75 275 PRO B O 1
ATOM 4997 N N . LYS B 1 276 ? -24.062 15.906 9.375 1 90.44 276 LYS B N 1
ATOM 4998 C CA . LYS B 1 276 ? -25.203 15.344 10.086 1 90.44 276 LYS B CA 1
ATOM 4999 C C . LYS B 1 276 ? -25.719 14.078 9.398 1 90.44 276 LYS B C 1
ATOM 5001 O O . LYS B 1 276 ? -26.438 13.289 10 1 90.44 276 LYS B O 1
ATOM 5006 N N . ARG B 1 277 ? -25.281 13.922 8.203 1 91.12 277 ARG B N 1
ATOM 5007 C CA . ARG B 1 277 ? -25.75 12.773 7.438 1 91.12 277 ARG B CA 1
ATOM 5008 C C . ARG B 1 277 ? -24.969 11.516 7.805 1 91.12 277 ARG B C 1
ATOM 5010 O O . ARG B 1 277 ? -25.422 10.398 7.535 1 91.12 277 ARG B O 1
ATOM 5017 N N . TYR B 1 278 ? -23.781 11.719 8.453 1 93.56 278 TYR B N 1
ATOM 5018 C CA . TYR B 1 278 ? -23 10.508 8.648 1 93.56 278 TYR B CA 1
ATOM 5019 C C . TYR B 1 278 ? -22.328 10.5 10.016 1 93.56 278 TYR B C 1
ATOM 5021 O O . TYR B 1 278 ? -21.625 9.555 10.367 1 93.56 278 TYR B O 1
ATOM 5029 N N . ARG B 1 279 ? -22.484 11.484 10.781 1 95.19 279 ARG B N 1
ATOM 5030 C CA . ARG B 1 279 ? -21.984 11.547 12.148 1 95.19 279 ARG B CA 1
ATOM 5031 C C . ARG B 1 279 ? -23.141 11.625 13.148 1 95.19 279 ARG B C 1
ATOM 5033 O O . ARG B 1 279 ? -24.219 12.133 12.828 1 95.19 279 ARG B O 1
ATOM 5040 N N . THR B 1 280 ? -22.922 11.172 14.359 1 94.94 280 THR B N 1
ATOM 5041 C CA . THR B 1 280 ? -23.906 11.305 15.422 1 94.94 280 THR B CA 1
ATOM 5042 C C . THR B 1 280 ? -23.562 12.469 16.344 1 94.94 280 THR B C 1
ATOM 5044 O O . THR B 1 280 ? -22.391 12.828 16.484 1 94.94 280 THR B O 1
ATOM 5047 N N . ALA B 1 281 ? -24.562 13.047 16.984 1 95.06 281 ALA B N 1
ATOM 5048 C CA . ALA B 1 281 ? -24.359 14.117 17.938 1 95.06 281 ALA B CA 1
ATOM 5049 C C . ALA B 1 281 ? -23.5 13.641 19.125 1 95.06 281 ALA B C 1
ATOM 5051 O O . ALA B 1 281 ? -22.703 14.406 19.672 1 95.06 281 ALA B O 1
ATOM 5052 N N . GLU B 1 282 ? -23.719 12.422 19.453 1 96.75 282 GLU B N 1
ATOM 5053 C CA . GLU B 1 282 ? -22.969 11.836 20.562 1 96.75 282 GLU B CA 1
ATOM 5054 C C . GLU B 1 282 ? -21.484 11.773 20.234 1 96.75 282 GLU B C 1
ATOM 5056 O O . GLU B 1 282 ? -20.641 12.117 21.078 1 96.75 282 GLU B O 1
ATOM 5061 N N . GLU B 1 283 ? -21.156 11.352 19.062 1 96.06 283 GLU B N 1
ATOM 5062 C CA . GLU B 1 283 ? -19.766 11.297 18.625 1 96.06 283 GLU B CA 1
ATOM 5063 C C . GLU B 1 283 ? -19.125 12.688 18.625 1 96.06 283 GLU B C 1
ATOM 5065 O O . GLU B 1 283 ? -18.016 12.867 19.141 1 96.06 283 GLU B O 1
ATOM 5070 N N . GLU B 1 284 ? -19.828 13.617 18.062 1 96.06 284 GLU B N 1
ATOM 5071 C CA . GLU B 1 284 ? -19.312 14.977 18 1 96.06 284 GLU B CA 1
ATOM 5072 C C . GLU B 1 284 ? -19.078 15.555 19.391 1 96.06 284 GLU B C 1
ATOM 5074 O O . GLU B 1 284 ? -18.062 16.234 19.625 1 96.06 284 GLU B O 1
ATOM 5079 N N . GLN B 1 285 ? -20 15.312 20.266 1 96.5 285 GLN B N 1
ATOM 5080 C CA . GLN B 1 285 ? -19.891 15.812 21.641 1 96.5 285 GLN B CA 1
ATOM 5081 C C . GLN B 1 285 ? -18.688 15.195 22.344 1 96.5 285 GLN B C 1
ATOM 5083 O O . GLN B 1 285 ? -17.969 15.891 23.078 1 96.5 285 GLN B O 1
ATOM 5088 N N . GLU B 1 286 ? -18.5 13.938 22.141 1 96.81 286 GLU B N 1
ATOM 5089 C CA . GLU B 1 286 ? -17.359 13.258 22.75 1 96.81 286 GLU B CA 1
ATOM 5090 C C . GLU B 1 286 ? -16.047 13.898 22.312 1 96.81 286 GLU B C 1
ATOM 5092 O O . GLU B 1 286 ? -15.148 14.094 23.141 1 96.81 286 GLU B O 1
ATOM 5097 N N . TRP B 1 287 ? -15.961 14.234 21.094 1 97.19 287 TRP B N 1
ATOM 5098 C CA . TRP B 1 287 ? -14.727 14.812 20.578 1 97.19 287 TRP B CA 1
ATOM 5099 C C . TRP B 1 287 ? -14.602 16.281 20.984 1 97.19 287 TRP B C 1
ATOM 5101 O O . TRP B 1 287 ? -13.492 16.766 21.219 1 97.19 287 TRP B O 1
ATOM 5111 N N . LYS B 1 288 ? -15.68 16.984 21.094 1 96.5 288 LYS B N 1
ATOM 5112 C CA . LYS B 1 288 ? -15.641 18.359 21.562 1 96.5 288 LYS B CA 1
ATOM 5113 C C . LYS B 1 288 ? -15.109 18.453 22.984 1 96.5 288 LYS B C 1
ATOM 5115 O O . LYS B 1 288 ? -14.43 19.422 23.344 1 96.5 288 LYS B O 1
ATOM 5120 N N . GLU B 1 289 ? -15.367 17.422 23.734 1 96.94 289 GLU B N 1
ATOM 5121 C CA . GLU B 1 289 ? -14.875 17.359 25.109 1 96.94 289 GLU B CA 1
ATOM 5122 C C . GLU B 1 289 ? -13.359 17.188 25.141 1 96.94 289 GLU B C 1
ATOM 5124 O O . GLU B 1 289 ? -12.727 17.453 26.172 1 96.94 289 GLU B O 1
ATOM 5129 N N . LYS B 1 290 ? -12.797 16.781 24.016 1 97.75 290 LYS B N 1
ATOM 5130 C CA . LYS B 1 290 ? -11.352 16.578 23.891 1 97.75 290 LYS B CA 1
ATOM 5131 C C . LYS B 1 290 ? -10.688 17.703 23.109 1 97.75 290 LYS B C 1
ATOM 5133 O O . LYS B 1 290 ? -9.555 17.562 22.656 1 97.75 290 LYS B O 1
ATOM 5138 N N . ASP B 1 291 ? -11.391 18.797 23.031 1 98.5 291 ASP B N 1
ATOM 5139 C CA . ASP B 1 291 ? -10.906 19.938 22.25 1 98.5 291 ASP B CA 1
ATOM 5140 C C . ASP B 1 291 ? -9.469 20.297 22.641 1 98.5 291 ASP B C 1
ATOM 5142 O O . ASP B 1 291 ? -9.195 20.578 23.812 1 98.5 291 ASP B O 1
ATOM 5146 N N . PRO B 1 292 ? -8.602 20.297 21.609 1 98.75 292 PRO B N 1
ATOM 5147 C CA . PRO B 1 292 ? -7.195 20.516 21.922 1 98.75 292 PRO B CA 1
ATOM 5148 C C . PRO B 1 292 ? -6.93 21.922 22.484 1 98.75 292 PRO B C 1
ATOM 5150 O O . PRO B 1 292 ? -5.996 22.109 23.266 1 98.75 292 PRO B O 1
ATOM 5153 N N . LEU B 1 293 ? -7.664 22.969 22.125 1 98.44 293 LEU B N 1
ATOM 5154 C CA . LEU B 1 293 ? -7.477 24.312 22.656 1 98.44 293 LEU B CA 1
ATOM 5155 C C . LEU B 1 293 ? -7.887 24.359 24.125 1 98.44 293 LEU B C 1
ATOM 5157 O O . LEU B 1 293 ? -7.188 24.969 24.953 1 98.44 293 LEU B O 1
ATOM 5161 N N . ILE B 1 294 ? -9.055 23.75 24.391 1 98.12 294 ILE B N 1
ATOM 5162 C CA . ILE B 1 294 ? -9.531 23.75 25.766 1 98.12 294 ILE B CA 1
ATOM 5163 C C . ILE B 1 294 ? -8.539 23.016 26.656 1 98.12 294 ILE B C 1
ATOM 5165 O O . ILE B 1 294 ? -8.211 23.484 27.75 1 98.12 294 ILE B O 1
ATOM 5169 N N . ARG B 1 295 ? -8.078 21.828 26.188 1 98.19 295 ARG B N 1
ATOM 5170 C CA . ARG B 1 295 ? -7.125 21.016 26.938 1 98.19 295 ARG B CA 1
ATOM 5171 C C . ARG B 1 295 ? -5.852 21.797 27.234 1 98.19 295 ARG B C 1
ATOM 5173 O O . ARG B 1 295 ? -5.41 21.844 28.391 1 98.19 295 ARG B O 1
ATOM 5180 N N . MET B 1 296 ? -5.246 22.422 26.25 1 98.44 296 MET B N 1
ATOM 5181 C CA . MET B 1 296 ? -3.992 23.141 26.406 1 98.44 296 MET B CA 1
ATOM 5182 C C . MET B 1 296 ? -4.207 24.406 27.234 1 98.44 296 MET B C 1
ATOM 5184 O O . MET B 1 296 ? -3.355 24.781 28.047 1 98.44 296 MET B O 1
ATOM 5188 N N . ARG B 1 297 ? -5.293 25.109 27.016 1 98.19 297 ARG B N 1
ATOM 5189 C CA . ARG B 1 297 ? -5.633 26.297 27.797 1 98.19 297 ARG B CA 1
ATOM 5190 C C . ARG B 1 297 ? -5.68 25.953 29.297 1 98.19 297 ARG B C 1
ATOM 5192 O O . ARG B 1 297 ? -5.141 26.703 30.109 1 98.19 297 ARG B O 1
ATOM 5199 N N . THR B 1 298 ? -6.383 24.875 29.594 1 97.94 298 THR B N 1
ATOM 5200 C CA . THR B 1 298 ? -6.512 24.438 30.984 1 97.94 298 THR B CA 1
ATOM 5201 C C . THR B 1 298 ? -5.137 24.203 31.594 1 97.94 298 THR B C 1
ATOM 5203 O O . THR B 1 298 ? -4.875 24.625 32.719 1 97.94 298 THR B O 1
ATOM 5206 N N . TYR B 1 299 ? -4.242 23.531 30.922 1 98.38 299 TYR B N 1
ATOM 5207 C CA . TYR B 1 299 ? -2.879 23.281 31.375 1 98.38 299 TYR B CA 1
ATOM 5208 C C . TYR B 1 299 ? -2.154 24.594 31.656 1 98.38 299 TYR B C 1
ATOM 5210 O O . TYR B 1 299 ? -1.54 24.75 32.719 1 98.38 299 TYR B O 1
ATOM 5218 N N . LEU B 1 300 ? -2.246 25.594 30.719 1 98.5 300 LEU B N 1
ATOM 5219 C CA . LEU B 1 300 ? -1.535 26.859 30.844 1 98.5 300 LEU B CA 1
ATOM 5220 C C . LEU B 1 300 ? -2.123 27.703 31.953 1 98.5 300 LEU B C 1
ATOM 5222 O O . LEU B 1 300 ? -1.392 28.406 32.656 1 98.5 300 LEU B O 1
ATOM 5226 N N . ASP B 1 301 ? -3.432 27.609 32.062 1 97.19 301 ASP B N 1
ATOM 5227 C CA . ASP B 1 301 ? -4.102 28.359 33.125 1 97.19 301 ASP B CA 1
ATOM 5228 C C . ASP B 1 301 ? -3.66 27.875 34.5 1 97.19 301 ASP B C 1
ATOM 5230 O O . ASP B 1 301 ? -3.395 28.688 35.375 1 97.19 301 ASP B O 1
ATOM 5234 N N . LYS B 1 302 ? -3.619 26.609 34.656 1 96.44 302 LYS B N 1
ATOM 5235 C CA . LYS B 1 302 ? -3.189 26.031 35.906 1 96.44 302 LYS B CA 1
ATOM 5236 C C . LYS B 1 302 ? -1.778 26.469 36.281 1 96.44 302 LYS B C 1
ATOM 5238 O O . LYS B 1 302 ? -1.447 26.609 37.469 1 96.44 302 LYS B O 1
ATOM 5243 N N . LYS B 1 303 ? -1.007 26.797 35.312 1 96.69 303 LYS B N 1
ATOM 5244 C CA . LYS B 1 303 ? 0.379 27.203 35.5 1 96.69 303 LYS B CA 1
ATOM 5245 C C . LYS B 1 303 ? 0.5 28.719 35.594 1 96.69 303 LYS B C 1
ATOM 5247 O O . LYS B 1 303 ? 1.593 29.25 35.812 1 96.69 303 LYS B O 1
ATOM 5252 N N . GLY B 1 304 ? -0.606 29.359 35.375 1 97.31 304 GLY B N 1
ATOM 5253 C CA . GLY B 1 304 ? -0.616 30.812 35.406 1 97.31 304 GLY B CA 1
ATOM 5254 C C . GLY B 1 304 ? 0.057 31.438 34.188 1 97.31 304 GLY B C 1
ATOM 5255 O O . GLY B 1 304 ? 0.542 32.562 34.25 1 97.31 304 GLY B O 1
ATOM 5256 N N . LEU B 1 305 ? 0.141 30.75 33.062 1 98.12 305 LEU B N 1
ATOM 5257 C CA . LEU B 1 305 ? 0.899 31.188 31.891 1 98.12 305 LEU B CA 1
ATOM 5258 C C . LEU B 1 305 ? -0.026 31.797 30.828 1 98.12 305 LEU B C 1
ATOM 5260 O O . LEU B 1 305 ? 0.44 32.344 29.828 1 98.12 305 LEU B O 1
ATOM 5264 N N . TRP B 1 306 ? -1.336 31.766 31.031 1 97.56 306 TRP B N 1
ATOM 5265 C CA . TRP B 1 306 ? -2.322 32.219 30.062 1 97.56 306 TRP B CA 1
ATOM 5266 C C . TRP B 1 306 ? -3.547 32.781 30.75 1 97.56 306 TRP B C 1
ATOM 5268 O O . TRP B 1 306 ? -3.754 32.562 31.953 1 97.56 306 TRP B O 1
ATOM 5278 N N . SER B 1 307 ? -4.254 33.625 30.109 1 96.56 307 SER B N 1
ATOM 5279 C CA . SER B 1 307 ? -5.469 34.219 30.641 1 96.56 307 SER B CA 1
ATOM 5280 C C . SER B 1 307 ? -6.434 34.594 29.516 1 96.56 307 SER B C 1
ATOM 5282 O O . SER B 1 307 ? -6.047 34.625 28.344 1 96.56 307 SER B O 1
ATOM 5284 N N . GLU B 1 308 ? -7.582 34.844 29.891 1 96.19 308 GLU B N 1
ATOM 5285 C CA . GLU B 1 308 ? -8.594 35.25 28.938 1 96.19 308 GLU B CA 1
ATOM 5286 C C . GLU B 1 308 ? -8.203 36.594 28.266 1 96.19 308 GLU B C 1
ATOM 5288 O O . GLU B 1 308 ? -8.477 36.812 27.094 1 96.19 308 GLU B O 1
ATOM 5293 N N . GLU B 1 309 ? -7.656 37.469 29.031 1 97.19 309 GLU B N 1
ATOM 5294 C CA . GLU B 1 309 ? -7.215 38.781 28.516 1 97.19 309 GLU B CA 1
ATOM 5295 C C . GLU B 1 309 ? -6.141 38.594 27.438 1 97.19 309 GLU B C 1
ATOM 5297 O O . GLU B 1 309 ? -6.191 39.219 26.391 1 97.19 309 GLU B O 1
ATOM 5302 N N . LYS B 1 310 ? -5.148 37.75 27.734 1 97.44 310 LYS B N 1
ATOM 5303 C CA . LYS B 1 310 ? -4.109 37.438 26.75 1 97.44 310 LYS B CA 1
ATOM 5304 C C . LYS B 1 310 ? -4.711 36.844 25.484 1 97.44 310 LYS B C 1
ATOM 5306 O O . LYS B 1 310 ? -4.285 37.188 24.375 1 97.44 310 LYS B O 1
ATOM 5311 N N . GLU B 1 311 ? -5.664 35.969 25.641 1 97.75 311 GLU B N 1
ATOM 5312 C CA . GLU B 1 311 ? -6.289 35.312 24.484 1 97.75 311 GLU B CA 1
ATOM 5313 C C . GLU B 1 311 ? -7.062 36.312 23.641 1 97.75 311 GLU B C 1
ATOM 5315 O O . GLU B 1 311 ? -7.012 36.281 22.406 1 97.75 311 GLU B O 1
ATOM 5320 N N . LYS B 1 312 ? -7.836 37.188 24.281 1 97.88 312 LYS B N 1
ATOM 5321 C CA . LYS B 1 312 ? -8.586 38.219 23.562 1 97.88 312 LYS B CA 1
ATOM 5322 C C . LYS B 1 312 ? -7.656 39.125 22.781 1 97.88 312 LYS B C 1
ATOM 5324 O O . LYS B 1 312 ? -7.922 39.438 21.625 1 97.88 312 LYS B O 1
ATOM 5329 N N . ALA B 1 313 ? -6.637 39.562 23.391 1 98.5 313 ALA B N 1
ATOM 5330 C CA . ALA B 1 313 ? -5.656 40.406 22.719 1 98.5 313 ALA B CA 1
ATOM 5331 C C . ALA B 1 313 ? -5.035 39.719 21.531 1 98.5 313 ALA B C 1
ATOM 5333 O O . ALA B 1 313 ? -4.863 40.312 20.469 1 98.5 313 ALA B O 1
ATOM 5334 N N . TRP B 1 314 ? -4.664 38.469 21.734 1 98.56 314 TRP B N 1
ATOM 5335 C CA . TRP B 1 314 ? -4.066 37.688 20.656 1 98.56 314 TRP B CA 1
ATOM 5336 C C . TRP B 1 314 ? -5.055 37.5 19.516 1 98.56 314 TRP B C 1
ATOM 5338 O O . TRP B 1 314 ? -4.691 37.625 18.344 1 98.56 314 TRP B O 1
ATOM 5348 N N . THR B 1 315 ? -6.27 37.219 19.812 1 98.62 315 THR B N 1
ATOM 5349 C CA . THR B 1 315 ? -7.32 37.031 18.812 1 98.62 315 THR B CA 1
ATOM 5350 C C . THR B 1 315 ? -7.492 38.312 17.984 1 98.62 315 THR B C 1
ATOM 5352 O O . THR B 1 315 ? -7.691 38.219 16.766 1 98.62 315 THR B O 1
ATOM 5355 N N . GLU B 1 316 ? -7.438 39.438 18.609 1 98.56 316 GLU B N 1
ATOM 5356 C CA . GLU B 1 316 ? -7.543 40.719 17.906 1 98.56 316 GLU B CA 1
ATOM 5357 C C . GLU B 1 316 ? -6.379 40.906 16.938 1 98.56 316 GLU B C 1
ATOM 5359 O O . GLU B 1 316 ? -6.57 41.375 15.812 1 98.56 316 GLU B O 1
ATOM 5364 N N . GLU B 1 317 ? -5.234 40.562 17.406 1 98.69 317 GLU B N 1
ATOM 5365 C CA . GLU B 1 317 ? -4.059 40.656 16.547 1 98.69 317 GLU B CA 1
ATOM 5366 C C . GLU B 1 317 ? -4.199 39.75 15.336 1 98.69 317 GLU B C 1
ATOM 5368 O O . GLU B 1 317 ? -3.855 40.125 14.211 1 98.69 317 GLU B O 1
ATOM 5373 N N . VAL B 1 318 ? -4.672 38.531 15.562 1 98.81 318 VAL B N 1
ATOM 5374 C CA . VAL B 1 318 ? -4.848 37.562 14.492 1 98.81 318 VAL B CA 1
ATOM 5375 C C . VAL B 1 318 ? -5.891 38.062 13.5 1 98.81 318 VAL B C 1
ATOM 5377 O O . VAL B 1 318 ? -5.711 37.938 12.281 1 98.81 318 VAL B O 1
ATOM 5380 N N . ASN B 1 319 ? -6.984 38.594 13.977 1 98.75 319 ASN B N 1
ATOM 5381 C CA . ASN B 1 319 ? -8.016 39.125 13.109 1 98.75 319 ASN B CA 1
ATOM 5382 C C . ASN B 1 319 ? -7.465 40.25 12.211 1 98.75 319 ASN B C 1
ATOM 5384 O O . ASN B 1 319 ? -7.805 40.312 11.031 1 98.75 319 ASN B O 1
ATOM 5388 N N . LYS B 1 320 ? -6.652 41.094 12.781 1 98.69 320 LYS B N 1
ATOM 5389 C CA . LYS B 1 320 ? -6.016 42.156 11.992 1 98.69 320 LYS B CA 1
ATOM 5390 C C . LYS B 1 320 ? -5.125 41.562 10.906 1 98.69 320 LYS B C 1
ATOM 5392 O O . LYS B 1 320 ? -5.121 42.031 9.773 1 98.69 320 LYS B O 1
ATOM 5397 N N . GLU B 1 321 ? -4.371 40.562 11.281 1 98.69 321 GLU B N 1
ATOM 5398 C CA . GLU B 1 321 ? -3.531 39.875 10.305 1 98.69 321 GLU B CA 1
ATOM 5399 C C . GLU B 1 321 ? -4.363 39.312 9.148 1 98.69 321 GLU B C 1
ATOM 5401 O O . GLU B 1 321 ? -3.975 39.469 7.984 1 98.69 321 GLU B O 1
ATOM 5406 N N . ILE B 1 322 ? -5.465 38.688 9.414 1 98.81 322 ILE B N 1
ATOM 5407 C CA . ILE B 1 322 ? -6.344 38.094 8.414 1 98.81 322 ILE B CA 1
ATOM 5408 C C . ILE B 1 322 ? -6.926 39.219 7.523 1 98.81 322 ILE B C 1
ATOM 5410 O O . ILE B 1 322 ? -6.992 39.062 6.301 1 98.81 322 ILE B O 1
ATOM 5414 N N . ASP B 1 323 ? -7.32 40.312 8.148 1 98.62 323 ASP B N 1
ATOM 5415 C CA . ASP B 1 323 ? -7.84 41.469 7.383 1 98.62 323 ASP B CA 1
ATOM 5416 C C . ASP B 1 323 ? -6.797 41.969 6.398 1 98.62 323 ASP B C 1
ATOM 5418 O O . ASP B 1 323 ? -7.113 42.25 5.234 1 98.62 323 ASP B O 1
ATOM 5422 N N . GLU B 1 324 ? -5.613 42.125 6.902 1 98.62 324 GLU B N 1
ATOM 5423 C CA . GLU B 1 324 ? -4.531 42.625 6.051 1 98.62 324 GLU B CA 1
ATOM 5424 C C . GLU B 1 324 ? -4.262 41.656 4.902 1 98.62 324 GLU B C 1
ATOM 5426 O O . GLU B 1 324 ? -4.035 42.062 3.768 1 98.62 324 GLU B O 1
ATOM 5431 N N . ALA B 1 325 ? -4.238 40.375 5.188 1 98.69 325 ALA B N 1
ATOM 5432 C CA . ALA B 1 325 ? -4.031 39.344 4.16 1 98.69 325 ALA B CA 1
ATOM 5433 C C . ALA B 1 325 ? -5.148 39.406 3.121 1 98.69 325 ALA B C 1
ATOM 5435 O O . ALA B 1 325 ? -4.898 39.219 1.928 1 98.69 325 ALA B O 1
ATOM 5436 N N . MET B 1 326 ? -6.359 39.625 3.543 1 98.38 326 MET B N 1
ATOM 5437 C CA . MET B 1 326 ? -7.496 39.656 2.629 1 98.38 326 MET B CA 1
ATOM 5438 C C . MET B 1 326 ? -7.395 40.844 1.689 1 98.38 326 MET B C 1
ATOM 5440 O O . MET B 1 326 ? -7.77 40.781 0.52 1 98.38 326 MET B O 1
ATOM 5444 N N . VAL B 1 327 ? -6.934 42 2.227 1 98.38 327 VAL B N 1
ATOM 5445 C CA . VAL B 1 327 ? -6.738 43.188 1.396 1 98.38 327 VAL B CA 1
ATOM 5446 C C . VAL B 1 327 ? -5.766 42.844 0.262 1 98.38 327 VAL B C 1
ATOM 5448 O O . VAL B 1 327 ? -6.027 43.188 -0.898 1 98.38 327 VAL B O 1
ATOM 5451 N N . LEU B 1 328 ? -4.68 42.219 0.606 1 98.19 328 LEU B N 1
ATOM 5452 C CA . LEU B 1 328 ? -3.693 41.812 -0.397 1 98.19 328 LEU B CA 1
ATOM 5453 C C . LEU B 1 328 ? -4.285 40.812 -1.384 1 98.19 328 LEU B C 1
ATOM 5455 O O . LEU B 1 328 ? -4.039 40.906 -2.588 1 98.19 328 LEU B O 1
ATOM 5459 N N . THR B 1 329 ? -5.023 39.875 -0.923 1 98.12 329 THR B N 1
ATOM 5460 C CA . THR B 1 329 ? -5.656 38.844 -1.742 1 98.12 329 THR B CA 1
ATOM 5461 C C . THR B 1 329 ? -6.586 39.5 -2.775 1 98.12 329 THR B C 1
ATOM 5463 O O . THR B 1 329 ? -6.559 39.125 -3.951 1 98.12 329 THR B O 1
ATOM 5466 N N . GLU B 1 330 ? -7.355 40.438 -2.332 1 97.19 330 GLU B N 1
ATOM 5467 C CA . GLU B 1 330 ? -8.375 41.031 -3.18 1 97.19 330 GLU B CA 1
ATOM 5468 C C . GLU B 1 330 ? -7.758 42 -4.184 1 97.19 330 GLU B C 1
ATOM 5470 O O . GLU B 1 330 ? -8.375 42.344 -5.199 1 97.19 330 GLU B O 1
ATOM 5475 N N . LYS B 1 331 ? -6.551 42.406 -3.945 1 97.06 331 LYS B N 1
ATOM 5476 C CA . LYS B 1 331 ? -5.836 43.281 -4.855 1 97.06 331 LYS B CA 1
ATOM 5477 C C . LYS B 1 331 ? -5.133 42.5 -5.957 1 97.06 331 LYS B C 1
ATOM 5479 O O . LYS B 1 331 ? -4.641 43.094 -6.926 1 97.06 331 LYS B O 1
ATOM 5484 N N . ALA B 1 332 ? -5.055 41.219 -5.84 1 95.81 332 ALA B N 1
ATOM 5485 C CA . ALA B 1 332 ? -4.371 40.406 -6.836 1 95.81 332 ALA B CA 1
ATOM 5486 C C . ALA B 1 332 ? -4.996 40.562 -8.219 1 95.81 332 ALA B C 1
ATOM 5488 O O . ALA B 1 332 ? -6.215 40.719 -8.344 1 95.81 332 ALA B O 1
ATOM 5489 N N . PRO B 1 333 ? -4.234 40.594 -9.273 1 93.69 333 PRO B N 1
ATOM 5490 C CA . PRO B 1 333 ? -4.758 40.781 -10.625 1 93.69 333 PRO B CA 1
ATOM 5491 C C . PRO B 1 333 ? -5.695 39.656 -11.055 1 93.69 333 PRO B C 1
ATOM 5493 O O . PRO B 1 333 ? -5.539 38.5 -10.617 1 93.69 333 PRO B O 1
ATOM 5496 N N . LYS B 1 334 ? -6.59 40.031 -11.984 1 92.5 334 LYS B N 1
ATOM 5497 C CA . LYS B 1 334 ? -7.469 39.031 -12.562 1 92.5 334 LYS B CA 1
ATOM 5498 C C . LYS B 1 334 ? -6.684 38.031 -13.43 1 92.5 334 LYS B C 1
ATOM 5500 O O . LYS B 1 334 ? -5.754 38.438 -14.133 1 92.5 334 LYS B O 1
ATOM 5505 N N . GLN B 1 335 ? -7.066 36.781 -13.305 1 93.62 335 GLN B N 1
ATOM 5506 C CA . GLN B 1 335 ? -6.41 35.75 -14.102 1 93.62 335 GLN B CA 1
ATOM 5507 C C . GLN B 1 335 ? -7.008 35.656 -15.5 1 93.62 335 GLN B C 1
ATOM 5509 O O . GLN B 1 335 ? -8.18 36 -15.703 1 93.62 335 GLN B O 1
ATOM 5514 N N . LYS B 1 336 ? -6.215 35.281 -16.469 1 92 336 LYS B N 1
ATOM 5515 C CA . LYS B 1 336 ? -6.625 35.156 -17.875 1 92 336 LYS B CA 1
ATOM 5516 C C . LYS B 1 336 ? -6.551 33.688 -18.328 1 92 336 LYS B C 1
ATOM 5518 O O . LYS B 1 336 ? -5.645 32.969 -17.938 1 92 336 LYS B O 1
ATOM 5523 N N . VAL B 1 337 ? -7.473 33.375 -19.172 1 92.62 337 VAL B N 1
ATOM 5524 C CA . VAL B 1 337 ? -7.496 32.031 -19.734 1 92.62 337 VAL B CA 1
ATOM 5525 C C . VAL B 1 337 ? -6.23 31.797 -20.562 1 92.62 337 VAL B C 1
ATOM 5527 O O . VAL B 1 337 ? -5.652 30.703 -20.547 1 92.62 337 VAL B O 1
ATOM 5530 N N . SER B 1 338 ? -5.848 32.812 -21.25 1 93.06 338 SER B N 1
ATOM 5531 C CA . SER B 1 338 ? -4.645 32.719 -22.078 1 93.06 338 SER B CA 1
ATOM 5532 C C . SER B 1 338 ? -3.422 32.375 -21.219 1 93.06 338 SER B C 1
ATOM 5534 O O . SER B 1 338 ? -2.564 31.594 -21.656 1 93.06 338 SER B O 1
ATOM 5536 N N . GLU B 1 339 ? -3.389 32.875 -20.062 1 89.81 339 GLU B N 1
ATOM 5537 C CA . GLU B 1 339 ? -2.27 32.594 -19.172 1 89.81 339 GLU B CA 1
ATOM 5538 C C . GLU B 1 339 ? -2.279 31.156 -18.688 1 89.81 339 GLU B C 1
ATOM 5540 O O . GLU B 1 339 ? -1.225 30.531 -18.562 1 89.81 339 GLU B O 1
ATOM 5545 N N . TYR B 1 340 ? -3.504 30.625 -18.453 1 90.81 340 TYR B N 1
ATOM 5546 C CA . TYR B 1 340 ? -3.623 29.219 -18.062 1 90.81 340 TYR B CA 1
ATOM 5547 C C . TYR B 1 340 ? -3.076 28.297 -19.141 1 90.81 340 TYR B C 1
ATOM 5549 O O . TYR B 1 340 ? -2.359 27.344 -18.859 1 90.81 340 TYR B O 1
ATOM 5557 N N . LEU B 1 341 ? -3.385 28.625 -20.297 1 92.62 341 LEU B N 1
ATOM 5558 C CA . LEU B 1 341 ? -2.982 27.797 -21.422 1 92.62 341 LEU B CA 1
ATOM 5559 C C . LEU B 1 341 ? -1.472 27.859 -21.625 1 92.62 341 LEU B C 1
ATOM 5561 O O . LEU B 1 341 ? -0.851 26.844 -21.984 1 92.62 341 LEU B O 1
ATOM 5565 N N . LYS B 1 342 ? -0.851 28.969 -21.359 1 90 342 LYS B N 1
ATOM 5566 C CA . LYS B 1 342 ? 0.585 29.156 -21.547 1 90 342 LYS B CA 1
ATOM 5567 C C . LYS B 1 342 ? 1.378 28.391 -20.484 1 90 342 LYS B C 1
ATOM 5569 O O . LYS B 1 342 ? 2.559 28.094 -20.672 1 90 342 LYS B O 1
ATOM 5574 N N . ASN B 1 343 ? 0.718 28.047 -19.406 1 87.44 343 ASN B N 1
ATOM 5575 C CA . ASN B 1 343 ? 1.379 27.375 -18.297 1 87.44 343 ASN B CA 1
ATOM 5576 C C . ASN B 1 343 ? 1.453 25.859 -18.516 1 87.44 343 ASN B C 1
ATOM 5578 O O . ASN B 1 343 ? 2.104 25.156 -17.75 1 87.44 343 ASN B O 1
ATOM 5582 N N . VAL B 1 344 ? 0.902 25.406 -19.641 1 88.25 344 VAL B N 1
ATOM 5583 C CA . VAL B 1 344 ? 0.726 23.969 -19.781 1 88.25 344 VAL B CA 1
ATOM 5584 C C . VAL B 1 344 ? 1.985 23.344 -20.391 1 88.25 344 VAL B C 1
ATOM 5586 O O . VAL B 1 344 ? 2.42 22.281 -19.984 1 88.25 344 VAL B O 1
ATOM 5589 N N . PHE B 1 345 ? 2.557 24.047 -21.375 1 90.5 345 PHE B N 1
ATOM 5590 C CA . PHE B 1 345 ? 3.697 23.5 -22.094 1 90.5 345 PHE B CA 1
ATOM 5591 C C . PHE B 1 345 ? 4.816 24.531 -22.219 1 90.5 345 PHE B C 1
ATOM 5593 O O . PHE B 1 345 ? 4.551 25.719 -22.375 1 90.5 345 PHE B O 1
ATOM 5600 N N . VAL B 1 346 ? 6.031 24 -22.188 1 90.25 346 VAL B N 1
ATOM 5601 C CA . VAL B 1 346 ? 7.152 24.875 -22.516 1 90.25 346 VAL B CA 1
ATOM 5602 C C . VAL B 1 346 ? 7.133 25.203 -24 1 90.25 346 VAL B C 1
ATOM 5604 O O . VAL B 1 346 ? 7.207 26.375 -24.375 1 90.25 346 VAL B O 1
ATOM 5607 N N . ASP B 1 347 ? 7.023 24.031 -24.719 1 91.94 347 ASP B N 1
ATOM 5608 C CA . ASP B 1 347 ? 6.809 24.188 -26.156 1 91.94 347 ASP B CA 1
ATOM 5609 C C . ASP B 1 347 ? 5.34 23.984 -26.516 1 91.94 347 ASP B C 1
ATOM 5611 O O . ASP B 1 347 ? 4.871 22.844 -26.578 1 91.94 347 ASP B O 1
ATOM 5615 N N . THR B 1 348 ? 4.719 25.094 -26.828 1 91.88 348 THR B N 1
ATOM 5616 C CA . THR B 1 348 ? 3.268 25.078 -26.984 1 91.88 348 THR B CA 1
ATOM 5617 C C . THR B 1 348 ? 2.873 24.406 -28.297 1 91.88 348 THR B C 1
ATOM 5619 O O . THR B 1 348 ? 3.252 24.859 -29.375 1 91.88 348 THR B O 1
ATOM 5622 N N . PRO B 1 349 ? 2.131 23.312 -28.125 1 93 349 PRO B N 1
ATOM 5623 C CA . PRO B 1 349 ? 1.604 22.703 -29.344 1 93 349 PRO B CA 1
ATOM 5624 C C . PRO B 1 349 ? 0.698 23.656 -30.125 1 93 349 PRO B C 1
ATOM 5626 O O . PRO B 1 349 ? 0.084 24.547 -29.547 1 93 349 PRO B O 1
ATOM 5629 N N . ALA B 1 350 ? 0.577 23.266 -31.359 1 90.5 350 ALA B N 1
ATOM 5630 C CA . ALA B 1 350 ? -0.143 24.141 -32.281 1 90.5 350 ALA B CA 1
ATOM 5631 C C . ALA B 1 350 ? -1.597 24.312 -31.844 1 90.5 350 ALA B C 1
ATOM 5633 O O . ALA B 1 350 ? -2.152 25.422 -31.938 1 90.5 350 ALA B O 1
ATOM 5634 N N . THR B 1 351 ? -2.152 23.234 -31.438 1 91 351 THR B N 1
ATOM 5635 C CA . THR B 1 351 ? -3.561 23.281 -31.062 1 91 351 THR B CA 1
ATOM 5636 C C . THR B 1 351 ? -3.758 24.203 -29.859 1 91 351 THR B C 1
ATOM 5638 O O . THR B 1 351 ? -4.754 24.922 -29.766 1 91 351 THR B O 1
ATOM 5641 N N . ILE B 1 352 ? -2.873 24.219 -28.938 1 93.19 352 ILE B N 1
ATOM 5642 C CA . ILE B 1 352 ? -2.967 25.047 -27.734 1 93.19 352 ILE B CA 1
ATOM 5643 C C . ILE B 1 352 ? -2.648 26.5 -28.094 1 93.19 352 ILE B C 1
ATOM 5645 O O . ILE B 1 352 ? -3.256 27.422 -27.547 1 93.19 352 ILE B O 1
ATOM 5649 N N . GLN B 1 353 ? -1.712 26.688 -28.984 1 93.81 353 GLN B N 1
ATOM 5650 C CA . GLN B 1 353 ? -1.367 28.047 -29.422 1 93.81 353 GLN B CA 1
ATOM 5651 C C . GLN B 1 353 ? -2.568 28.734 -30.062 1 93.81 353 GLN B C 1
ATOM 5653 O O . GLN B 1 353 ? -2.783 29.938 -29.859 1 93.81 353 GLN B O 1
ATOM 5658 N N . GLU B 1 354 ? -3.275 27.938 -30.797 1 94.94 354 GLU B N 1
ATOM 5659 C CA . GLU B 1 354 ? -4.484 28.484 -31.391 1 94.94 354 GLU B CA 1
ATOM 5660 C C . GLU B 1 354 ? -5.441 29 -30.328 1 94.94 354 GLU B C 1
ATOM 5662 O O . GLU B 1 354 ? -6.055 30.062 -30.5 1 94.94 354 GLU B O 1
ATOM 5667 N N . GLN B 1 355 ? -5.598 28.281 -29.344 1 95 355 GLN B N 1
ATOM 5668 C CA . GLN B 1 355 ? -6.477 28.688 -28.25 1 95 355 GLN B CA 1
ATOM 5669 C C . GLN B 1 355 ? -5.934 29.922 -27.531 1 95 355 GLN B C 1
ATOM 5671 O O . GLN B 1 355 ? -6.695 30.828 -27.188 1 95 355 GLN B O 1
ATOM 5676 N N . ILE B 1 356 ? -4.68 29.953 -27.312 1 95.06 356 ILE B N 1
ATOM 5677 C CA . ILE B 1 356 ? -4.039 31.094 -26.656 1 95.06 356 ILE B CA 1
ATOM 5678 C C . ILE B 1 356 ? -4.305 32.375 -27.469 1 95.06 356 ILE B C 1
ATOM 5680 O O . ILE B 1 356 ? -4.656 33.406 -26.906 1 95.06 356 ILE B O 1
ATOM 5684 N N . ASP B 1 357 ? -4.195 32.219 -28.719 1 95 357 ASP B N 1
ATOM 5685 C CA . ASP B 1 357 ? -4.406 33.375 -29.578 1 95 357 ASP B CA 1
ATOM 5686 C C . ASP B 1 357 ? -5.855 33.875 -29.516 1 95 357 ASP B C 1
ATOM 5688 O O . ASP B 1 357 ? -6.113 35.062 -29.484 1 95 357 ASP B O 1
ATOM 5692 N N . LYS B 1 358 ? -6.68 32.906 -29.578 1 96.06 358 LYS B N 1
ATOM 5693 C CA . LYS B 1 358 ? -8.102 33.25 -29.5 1 96.06 358 LYS B CA 1
ATOM 5694 C C . LYS B 1 358 ? -8.438 33.969 -28.219 1 96.06 358 LYS B C 1
ATOM 5696 O O . LYS B 1 358 ? -9.102 35.031 -28.234 1 96.06 358 LYS B O 1
ATOM 5701 N N . TYR B 1 359 ? -7.992 33.5 -27.125 1 95.12 359 TYR B N 1
ATOM 5702 C CA . TYR B 1 359 ? -8.352 34.062 -25.828 1 95.12 359 TYR B CA 1
ATOM 5703 C C . TYR B 1 359 ? -7.609 35.375 -25.578 1 95.12 359 TYR B C 1
ATOM 5705 O O . TYR B 1 359 ? -8.141 36.281 -24.938 1 95.12 359 TYR B O 1
ATOM 5713 N N . THR B 1 360 ? -6.398 35.469 -26.078 1 94.69 360 THR B N 1
ATOM 5714 C CA . THR B 1 360 ? -5.66 36.75 -25.969 1 94.69 360 THR B CA 1
ATOM 5715 C C . THR B 1 360 ? -6.414 37.875 -26.656 1 94.69 360 THR B C 1
ATOM 5717 O O . THR B 1 360 ? -6.496 38.969 -26.141 1 94.69 360 THR B O 1
ATOM 5720 N N . LYS B 1 361 ? -6.902 37.531 -27.797 1 94.19 361 LYS B N 1
ATOM 5721 C CA . LYS B 1 361 ? -7.68 38.531 -28.531 1 94.19 361 LYS B CA 1
ATOM 5722 C C . LYS B 1 361 ? -8.945 38.906 -27.766 1 94.19 361 LYS B C 1
ATOM 5724 O O . LYS B 1 361 ? -9.281 40.094 -27.656 1 94.19 361 LYS B O 1
ATOM 5729 N N . LYS B 1 362 ? -9.633 37.938 -27.312 1 94 362 LYS B N 1
ATOM 5730 C CA . LYS B 1 362 ? -10.883 38.156 -26.578 1 94 362 LYS B CA 1
ATOM 5731 C C . LYS B 1 362 ? -10.648 39 -25.328 1 94 362 LYS B C 1
ATOM 5733 O O . LYS B 1 362 ? -11.477 39.844 -24.953 1 94 362 LYS B O 1
ATOM 5738 N N . GLU B 1 363 ? -9.594 38.75 -24.641 1 92.38 363 GLU B N 1
ATOM 5739 C CA . GLU B 1 363 ? -9.297 39.375 -23.344 1 92.38 363 GLU B CA 1
ATOM 5740 C C . GLU B 1 363 ? -8.758 40.781 -23.531 1 92.38 363 GLU B C 1
ATOM 5742 O O . GLU B 1 363 ? -8.734 41.594 -22.578 1 92.38 363 GLU B O 1
ATOM 5747 N N . ALA B 1 364 ? -8.406 41.25 -24.625 1 88.81 364 ALA B N 1
ATOM 5748 C CA . ALA B 1 364 ? -7.949 42.594 -24.953 1 88.81 364 ALA B CA 1
ATOM 5749 C C . ALA B 1 364 ? -9.125 43.5 -25.312 1 88.81 364 ALA B C 1
ATOM 5751 O O . ALA B 1 364 ? -9.016 44.719 -25.219 1 88.81 364 ALA B O 1
ATOM 5752 N N . GLU B 1 365 ? -10.188 42.906 -25.781 1 78.88 365 GLU B N 1
ATOM 5753 C CA . GLU B 1 365 ? -11.375 43.688 -26.125 1 78.88 365 GLU B CA 1
ATOM 5754 C C . GLU B 1 365 ? -12.195 44.031 -24.875 1 78.88 365 GLU B C 1
ATOM 5756 O O . GLU B 1 365 ? -12.766 45.094 -24.781 1 78.88 365 GLU B O 1
#

InterPro domains:
  IPR001017 Dehydrogenase, E1 component [PF00676] (49-337)
  IPR017596 Pyruvate dehydrogenase E1 component subunit alpha/BCKADH E1-alpha [TIGR03181] (18-358)
  IPR029061 Thiamin diphosphate-binding fold [SSF52518] (16-357)
  IPR050771 Alpha-ketoacid dehydrogenase complex E1 component [PTHR43380] (11-359)

Solvent-accessible surface area (backbone atoms only — not comparable to full-atom values): 36527 Å² total; per-residue (Å²): 106,74,63,86,60,48,69,58,46,30,46,64,65,64,84,71,69,69,69,41,56,20,45,47,68,78,27,45,80,75,24,78,50,48,51,55,98,61,53,71,68,51,52,49,50,53,50,50,51,31,50,45,48,46,52,47,34,55,50,50,53,52,36,31,75,70,63,75,38,48,66,52,38,60,44,43,46,32,38,16,42,45,44,16,38,47,69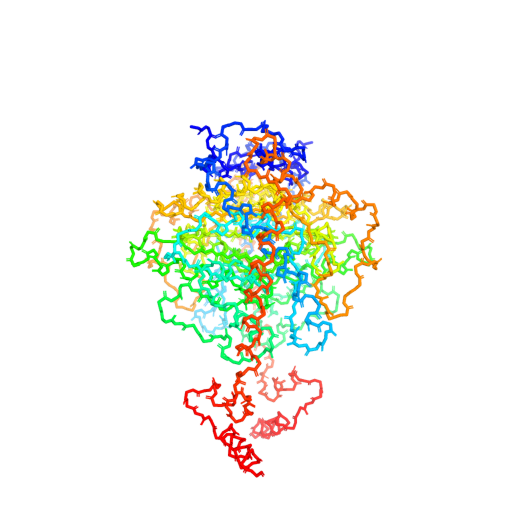,44,55,57,81,77,26,32,42,31,29,21,59,58,39,50,63,43,46,34,75,65,66,42,57,62,28,35,54,50,24,40,27,56,69,38,72,69,32,65,64,69,60,91,87,53,47,59,53,68,58,32,76,60,69,18,51,46,36,40,52,34,28,52,51,9,39,52,32,50,78,70,68,47,66,48,37,22,34,29,45,30,42,51,48,16,66,56,33,29,40,28,53,36,10,50,21,50,17,27,38,66,34,12,16,26,41,41,34,30,47,30,37,51,49,42,75,72,46,46,53,78,69,61,30,41,25,90,51,77,21,51,35,22,44,40,15,30,22,18,39,42,38,32,36,8,32,25,37,55,24,27,25,33,53,36,35,52,46,49,53,43,11,39,72,60,72,9,30,36,32,36,21,24,50,37,36,55,73,53,36,59,31,78,77,81,50,59,53,78,78,70,50,55,73,67,58,53,51,58,51,58,67,44,29,26,66,61,19,51,48,45,33,32,40,77,69,66,73,54,50,70,67,58,50,53,54,48,50,52,52,46,52,51,50,52,52,53,25,48,55,56,41,71,64,53,76,84,86,51,71,32,56,57,58,58,70,72,41,92,75,66,49,68,73,56,46,54,49,30,52,54,40,47,54,61,72,71,108,106,75,62,86,61,49,70,59,45,30,47,63,66,63,84,70,68,68,70,42,58,18,47,47,68,79,26,44,80,76,25,76,52,48,52,54,99,59,54,71,68,52,51,48,48,54,48,50,52,32,51,45,48,45,52,48,35,56,49,49,52,52,36,31,75,70,64,74,38,47,66,53,39,60,43,42,46,32,37,15,41,45,44,16,39,45,70,45,55,57,80,77,24,30,41,30,29,22,60,56,39,50,64,42,47,35,76,64,66,43,57,62,28,36,55,49,24,41,25,54,68,39,72,71,32,63,64,69,62,91,86,52,48,57,53,68,59,33,76,58,70,19,50,45,35,41,53,31,29,51,52,10,40,50,33,50,76,69,68,47,66,47,37,22,34,31,44,29,41,51,49,16,69,57,33,28,39,28,52,33,9,50,21,50,17,26,39,68,36,12,15,27,41,41,35,31,48,30,37,51,47,42,75,72,45,47,52,78,68,61,30,41,26,91,51,77,22,52,34,22,46,40,16,32,23,18,40,41,37,32,36,9,33,24,36,56,24,27,25,32,52,36,36,52,45,49,54,43,11,39,72,59,74,9,31,36,31,36,20,25,50,36,36,57,74,52,38,58,31,82,78,82,51,60,53,78,77,69,51,52,72,67,59,52,51,58,51,58,67,45,30,26,65,60,19,51,48,45,33,32,40,76,69,67,72,54,49,70,67,60,48,51,54,50,50,52,52,46,51,50,51,51,52,53,24,49,54,56,40,72,64,52,76,85,84,51,70,33,57,57,58,58,70,71,40,92,76,65,50,67,75,56,46,52,50,33,52,53,40,47,55,60,73,72,107

Organism: Ligilactobacillus salivarius (strain UCC118) (NCBI:txid362948)

Secondary structure (DSSP, 8-state):
-----HHHHHTTTTTSS--B-SB-TTS-B--GGG-----HHHHHHHHHHHHHHHHHHHHHHHHHHTTS-------TT-HHHHHHHHTT--TTSEEE-BTT-HHHHHHTT--HHHHHHHHTT-GGGG---TT--B-PPB-STTTHHHHHHHHHHHHHHTT----EEEEEETGGGGSHHHHHHHHHHHHTT--EEEEEEE-SEETTEEHHHH-S-S-SGGGGGGGT--EEEEETT-HHHHHHHHHHHHHHIIIII--EEEEEE---SS-S-TTT--GGGT--HHHHHHHHTT-HHHHHHHHHHHTT---HHHHHHHHHHHHHHHHHHHHHHHHSPPP-HHHHHHTT-SS--HHHHHHHHHHHHHHH-/-----HHHHHTTTTTSS--B-SB-TTS-B--GGG--S--HHHHHHHHHHHHHHHHHHHHHHHHHHTTS-------TT-HHHHHHHHTT--TTSEEE-BTT-HHHHHHTT--HHHHHHHHTT-GGGG---TT--B-PPB-STTTHHHHHHHHHHHHHHTT----EEEEEETGGGGSHHHHHHHHHHHHTT--EEEEEEE-SEETTEEHHHH-S-S-SGGGGGGGT--EEEEETT-HHHHHHHHHHHHHHIIIII--EEEEEE---SS-S-TTT--GGGT--HHHHHHHHTT-HHHHHHHHHHHTT---HHHHHHHHHHHHHHHHHHHHHHHHSPPP-HHHHHHTT-SS--HHHHHHHHHHHHHHH-